Protein AF-A0A0L0FP99-F1 (afdb_monomer)

Nearest PDB structures (foldseek):
  7u4t-assembly1_W  TM=8.034E-01  e=2.787E-19  Homo sapiens
  7unf-assembly1_U  TM=7.754E-01  e=3.793E-17  Homo sapiens
  7u8o-assembly1_U  TM=7.773E-01  e=6.949E-16  Sus scrofa
  7uzi-assembly1_U  TM=7.658E-01  e=3.549E-08  Rattus norvegicus
  8ar9-assembly1_A  TM=8.009E-01  e=1.857E-07  Homo sapiens

Organism: NCBI:txid667725

Foldseek 3Di:
DQPDPPPPDPLLVVLCVQLDVVLLVLLCVLQVHDPVDFFWRFLVSVCVLQVQFDSLLSVLQQLLLDDPDPDPGTHTSSSLSSLLSLLLDPDLLSNLLSVCSSQCRPDQWHFPVSQLSNLQRLCSQLPSPPPQCPQQAPDDNGDDSLLSVLLCPPDDPRDGSVSSSVSCVPQLLNVLSCCRSPSLSSCCRSRVVSCVVRVPDVQSQSLAAPHEAACPNHHDPQDDPSNSSLVLSLADSLFNHYKYWQDKCVVQNLDPVSVCVRQAQAPWKWKWWAFQVGWIWTKTFGGGDDADLDADGDQSIWIWTDPPHTDIGGDPVPDRRQWHAHDDDPPGDHGIDDNTDDSPPGGIMIMIGTDGDPPPDDDDDPDD

Mean predicted aligned error: 11.23 Å

Sequence (368 aa):
MGGSASKQSPEVSNAVNALGLATVKCIQSALGVDEDKYYHVELKDLKNIYPQWSDDMLETVRNGVRGIPDTPNTIPMHCWIVTLHRLASGSASHRQSAYFRLACGDEKTLTREKLVNFLTSVCKSAFAVDKDLKGKLDADENIDQNFVFSLMTGLAMPIEVDAFTTWMRRDPVVSNLLEFGVRYYMLQRTCGVYFENNVLSPRVIRPTPLQLKGFGQSRSKLMTREGIWYINAHLPKDMTSEWELLYDSESMGKAFAQFMAHSFDVSPIVFIIKDKDGYVFGGFVSEPLKLNASWYGNSDCFLFSLAPSMAVYHTTSYNKNYVYLNKAQKTLPNGFSEAMAFMEMAGKTFVTKEMGIDDNKKPPQDDA

Radius of gyration: 24.26 Å; Cα contacts (8 Å, |Δi|>4): 579; chains: 1; bounding box: 65×46×85 Å

InterPro domains:
  IPR006571 TLDc domain [PF07534] (217-329)
  IPR006571 TLDc domain [PS51886] (221-368)
  IPR006571 TLDc domain [SM00584] (220-358)
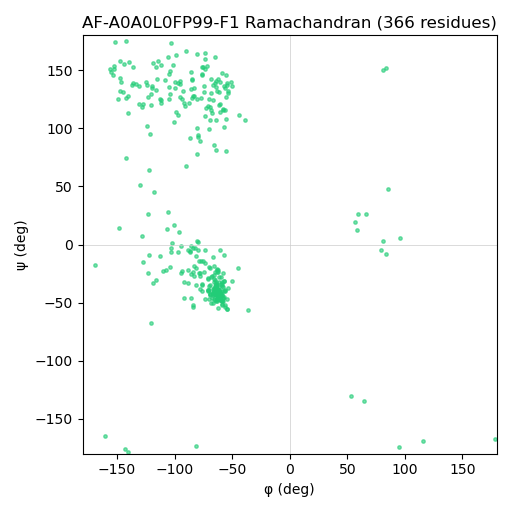
pLDDT: mean 74.56, std 17.92, range [24.05, 94.5]

Secondary structure (DSSP, 8-state):
---------HHHHHHHHHH-HHHHHHHHHHTT--TT---EEEHHHHHHH-TTS-HHHHHHHHHHS----SSTTEEEHHHHHHHHHHHH-S-HHHHHHHHHHHHHTT-SSB-HHHHHHHHHHHHHHHHTT-TTTTTTB---SSPPHHHHHHHTTT--SSBPHHHHHHHHHH-HHHHHHHIIIIIIHHHHHH-HHHHHHHT--TTS--SS-SEEES-TTPPBSS--HHHHHHHHTTS-TTS-SEEEEEEETTTS-S-HHHHHHHHTT--SEEEEEE-SS--EEEEEE-S----EEEEE--TT-EEEEEESS-EEEE--SS----EEEE-S-SSS--EE-TTS---SSSSEEEEEEE----TT-PPPP---

Structure (mmCIF, N/CA/C/O backbone):
data_AF-A0A0L0FP99-F1
#
_entry.id   AF-A0A0L0FP99-F1
#
loop_
_atom_site.group_PDB
_atom_site.id
_atom_site.type_symbol
_atom_site.label_atom_id
_atom_site.label_alt_id
_atom_site.label_comp_id
_atom_site.label_asym_id
_atom_site.label_entity_id
_atom_site.label_seq_id
_atom_site.pdbx_PDB_ins_code
_atom_site.Cartn_x
_atom_site.Cartn_y
_atom_site.Cartn_z
_atom_site.occupancy
_atom_site.B_iso_or_equiv
_atom_site.auth_seq_id
_atom_site.auth_comp_i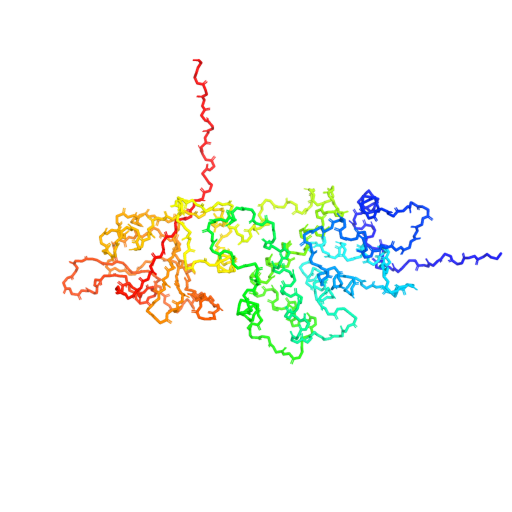d
_atom_site.auth_asym_id
_atom_site.auth_atom_id
_atom_site.pdbx_PDB_model_num
ATOM 1 N N . MET A 1 1 ? -27.040 -1.412 50.912 1.00 30.50 1 MET A N 1
ATOM 2 C CA . MET A 1 1 ? -27.319 -2.296 49.759 1.00 30.50 1 MET A CA 1
ATOM 3 C C . MET A 1 1 ? -26.481 -1.761 48.604 1.00 30.50 1 MET A C 1
ATOM 5 O O . MET A 1 1 ? -26.867 -0.792 47.983 1.00 30.50 1 MET A O 1
ATOM 9 N N . GLY A 1 2 ? -25.198 -2.100 48.513 1.00 29.22 2 GLY A N 1
ATOM 10 C CA . GLY A 1 2 ? -24.748 -3.383 47.972 1.00 29.22 2 GLY A CA 1
ATOM 11 C C . GLY A 1 2 ? -24.645 -3.315 46.442 1.00 29.22 2 GLY A C 1
ATOM 12 O O . GLY A 1 2 ? -25.212 -4.166 45.771 1.00 29.22 2 GLY A O 1
ATOM 13 N N . GLY A 1 3 ? -24.012 -2.266 45.896 1.00 25.14 3 GLY A N 1
ATOM 14 C CA . GLY A 1 3 ? -23.766 -2.139 44.459 1.00 25.14 3 GLY A CA 1
ATOM 15 C C . GLY A 1 3 ? -22.744 -3.183 44.028 1.00 25.14 3 GLY A C 1
ATOM 16 O O . GLY A 1 3 ? -21.617 -3.190 44.518 1.00 25.14 3 GLY A O 1
ATOM 17 N N . SER A 1 4 ? -23.169 -4.107 43.173 1.00 28.84 4 SER A N 1
ATOM 18 C CA . SER A 1 4 ? -22.348 -5.194 42.659 1.00 28.84 4 SER A CA 1
ATOM 19 C C . SER A 1 4 ? -21.096 -4.640 41.984 1.00 28.84 4 SER A C 1
ATOM 21 O O . SER A 1 4 ? -21.194 -3.989 40.944 1.00 28.84 4 SER A O 1
ATOM 23 N N . ALA A 1 5 ? -19.922 -4.949 42.535 1.00 33.69 5 ALA A N 1
ATOM 24 C CA . ALA A 1 5 ? -18.689 -4.953 41.766 1.00 33.69 5 ALA A CA 1
ATOM 25 C C . ALA A 1 5 ? -18.899 -5.926 40.598 1.00 33.69 5 ALA A C 1
ATOM 27 O O . ALA A 1 5 ? -18.911 -7.147 40.780 1.00 33.69 5 ALA A O 1
ATOM 28 N N . SER A 1 6 ? -19.177 -5.385 39.413 1.00 39.59 6 SER A N 1
ATOM 29 C CA . SER A 1 6 ? -19.267 -6.160 38.187 1.00 39.59 6 SER A CA 1
ATOM 30 C C . SER A 1 6 ? -17.922 -6.859 38.006 1.00 39.59 6 SER A C 1
ATOM 32 O O . SER A 1 6 ? -16.875 -6.221 37.911 1.00 39.59 6 SER A O 1
ATOM 34 N N . LYS A 1 7 ? -17.924 -8.196 38.038 1.00 42.53 7 LYS A N 1
ATOM 35 C CA . LYS A 1 7 ? -16.740 -8.989 37.701 1.00 42.53 7 LYS A CA 1
ATOM 36 C C . LYS A 1 7 ? -16.296 -8.552 36.307 1.00 42.53 7 LYS A C 1
ATOM 38 O O . LYS A 1 7 ? -16.989 -8.842 35.333 1.00 42.53 7 LYS A O 1
ATOM 43 N N . GLN A 1 8 ? -15.183 -7.825 36.219 1.00 56.12 8 GLN A N 1
ATOM 44 C CA . GLN A 1 8 ? -14.581 -7.480 34.937 1.00 56.12 8 GLN A CA 1
ATOM 45 C C . GLN A 1 8 ? -14.378 -8.773 34.141 1.00 56.12 8 GLN A C 1
ATOM 47 O O . GLN A 1 8 ? -13.911 -9.777 34.680 1.00 56.12 8 GLN A O 1
ATOM 52 N N . SER A 1 9 ? -14.791 -8.762 32.872 1.00 69.06 9 SER A N 1
ATOM 53 C CA . SER A 1 9 ? -14.588 -9.891 31.962 1.00 69.06 9 SER A CA 1
ATOM 54 C C . SER A 1 9 ? -13.112 -10.328 31.992 1.00 69.06 9 SER A C 1
ATOM 56 O O . SER A 1 9 ? -12.245 -9.448 31.980 1.00 69.06 9 SER A O 1
ATOM 58 N N . PRO A 1 10 ? -12.795 -11.641 31.967 1.00 78.25 10 PRO A N 1
ATOM 59 C CA . PRO A 1 10 ? -11.414 -12.134 31.918 1.00 78.25 10 PRO A CA 1
ATOM 60 C C . PRO A 1 10 ? -10.575 -11.472 30.818 1.00 78.25 10 PRO A C 1
ATOM 62 O O . PRO A 1 10 ? -9.378 -11.255 30.973 1.00 78.25 10 PRO A O 1
ATOM 65 N N . GLU A 1 11 ? -11.217 -11.096 29.713 1.00 78.12 11 GLU A N 1
ATOM 66 C CA . GLU A 1 11 ? -10.590 -10.403 28.592 1.00 78.12 11 GLU A CA 1
ATOM 67 C C . GLU A 1 11 ? -10.101 -8.989 28.947 1.00 78.12 11 GLU A C 1
ATOM 69 O O . GLU A 1 11 ? -9.021 -8.581 28.516 1.00 78.12 11 GLU A O 1
ATOM 74 N N . VAL A 1 12 ? -10.858 -8.260 29.771 1.00 80.50 12 VAL A N 1
ATOM 75 C CA . VAL A 1 12 ? -10.492 -6.918 30.248 1.00 80.50 12 VAL A CA 1
ATOM 76 C C . VAL A 1 12 ? -9.326 -7.016 31.222 1.00 80.50 12 VAL A C 1
ATOM 78 O O . VAL A 1 12 ? -8.339 -6.303 31.060 1.00 80.50 12 VAL A O 1
ATOM 81 N N . SER A 1 13 ? -9.396 -7.939 32.185 1.00 81.88 13 SER A N 1
ATOM 82 C CA . SER A 1 13 ? -8.306 -8.159 33.139 1.00 81.88 13 SER A CA 1
ATOM 83 C C . SER A 1 13 ? -7.012 -8.568 32.430 1.00 81.88 13 SER A C 1
ATOM 85 O O . SER A 1 13 ? -5.951 -8.025 32.730 1.00 81.88 13 SER A O 1
ATOM 87 N N . ASN A 1 14 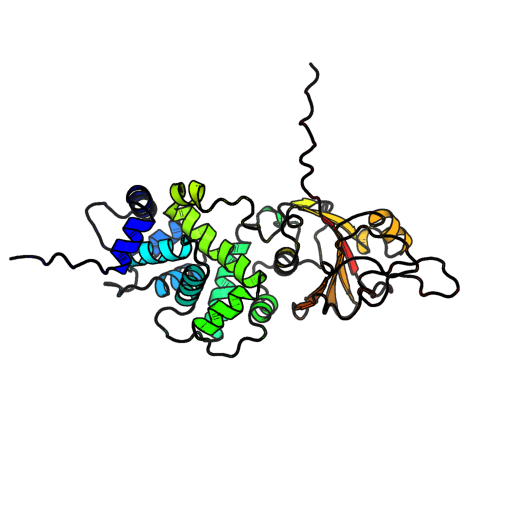? -7.095 -9.444 31.423 1.00 84.25 14 ASN A N 1
ATOM 88 C CA . ASN A 1 14 ? -5.942 -9.816 30.602 1.00 84.25 14 ASN A CA 1
ATOM 89 C C . ASN A 1 14 ? -5.361 -8.618 29.837 1.00 84.25 14 ASN A C 1
ATOM 91 O O . ASN A 1 14 ? -4.143 -8.479 29.772 1.00 84.25 14 ASN A O 1
ATOM 95 N N . ALA A 1 15 ? -6.205 -7.742 29.284 1.00 83.19 15 ALA A N 1
ATOM 96 C CA . ALA A 1 15 ? -5.749 -6.554 28.565 1.00 83.19 15 ALA A CA 1
ATOM 97 C C . ALA A 1 15 ? -5.057 -5.529 29.467 1.00 83.19 15 ALA A C 1
ATOM 99 O O . ALA A 1 15 ? -3.995 -5.021 29.111 1.00 83.19 15 ALA A O 1
ATOM 100 N N . VAL A 1 16 ? -5.624 -5.268 30.645 1.00 83.25 16 VAL A N 1
ATOM 101 C CA . VAL A 1 16 ? -5.028 -4.372 31.645 1.00 83.25 16 VAL A CA 1
ATOM 102 C C . VAL A 1 16 ? -3.679 -4.915 32.119 1.00 83.25 16 VAL A C 1
ATOM 104 O O . VAL A 1 16 ? -2.704 -4.167 32.172 1.00 83.25 16 VAL A O 1
ATOM 107 N N . ASN A 1 17 ? -3.595 -6.220 32.387 1.00 84.81 17 ASN A N 1
ATOM 108 C CA . ASN A 1 17 ? -2.348 -6.860 32.803 1.00 84.81 17 ASN A CA 1
ATOM 109 C C . ASN A 1 17 ? -1.278 -6.828 31.700 1.00 84.81 17 ASN A C 1
ATOM 111 O O . ASN A 1 17 ? -0.114 -6.576 31.996 1.00 84.81 17 ASN A O 1
ATOM 115 N N . ALA A 1 18 ? -1.660 -7.052 30.439 1.00 82.94 18 ALA A N 1
ATOM 116 C CA . ALA A 1 18 ? -0.728 -7.082 29.311 1.00 82.94 18 ALA A CA 1
ATOM 117 C C . ALA A 1 18 ? -0.172 -5.696 28.944 1.00 82.94 18 ALA A C 1
ATOM 119 O O . ALA A 1 18 ? 1.005 -5.573 28.616 1.00 82.94 18 ALA A O 1
ATOM 120 N N . LEU A 1 19 ? -1.005 -4.651 28.988 1.00 81.94 19 LEU A N 1
ATOM 121 C CA . LEU A 1 19 ? -0.570 -3.276 28.711 1.00 81.94 19 LEU A CA 1
ATOM 122 C C . LEU A 1 19 ? 0.178 -2.650 29.898 1.00 81.94 19 LEU A C 1
ATOM 124 O O . LEU A 1 19 ? 1.013 -1.765 29.702 1.00 81.94 19 LEU A O 1
ATOM 128 N N . GLY A 1 20 ? -0.119 -3.104 31.116 1.00 83.19 20 GLY A N 1
ATOM 129 C CA . GLY A 1 20 ? 0.406 -2.549 32.357 1.00 83.19 20 GLY A CA 1
ATOM 130 C C . GLY A 1 20 ? -0.352 -1.299 32.815 1.00 83.19 20 GLY A C 1
ATOM 131 O O . GLY A 1 20 ? -0.866 -0.512 32.017 1.00 83.19 20 GLY A O 1
ATOM 132 N N . LEU A 1 21 ? -0.396 -1.092 34.135 1.00 80.62 21 LEU A N 1
ATOM 133 C CA . LEU A 1 21 ? -1.190 -0.027 34.759 1.00 80.62 21 LEU A CA 1
ATOM 134 C C . LEU A 1 21 ? -0.763 1.382 34.316 1.00 80.62 21 LEU A C 1
ATOM 136 O O . LEU A 1 21 ? -1.616 2.244 34.125 1.00 80.62 21 LEU A O 1
ATOM 140 N N . ALA A 1 22 ? 0.538 1.609 34.110 1.00 78.94 22 ALA A N 1
ATOM 141 C CA . ALA A 1 22 ? 1.060 2.889 33.631 1.00 78.94 22 ALA A CA 1
ATOM 142 C C . ALA A 1 22 ? 0.512 3.239 32.237 1.00 78.94 22 ALA A C 1
ATOM 144 O O . ALA A 1 22 ? 0.008 4.340 32.030 1.00 78.94 22 ALA A O 1
ATOM 145 N N . THR A 1 23 ? 0.518 2.278 31.310 1.00 81.31 23 THR A N 1
ATOM 146 C CA . THR A 1 23 ? -0.050 2.451 29.967 1.00 81.31 23 THR A CA 1
ATOM 147 C C . THR A 1 23 ? -1.552 2.700 30.029 1.00 81.31 23 THR A C 1
ATOM 149 O O . THR A 1 23 ? -2.051 3.578 29.334 1.00 81.31 23 THR A O 1
ATOM 152 N N . VAL A 1 24 ? -2.280 1.964 30.875 1.00 82.56 24 VAL A N 1
ATOM 153 C CA . VAL A 1 24 ? -3.728 2.160 31.051 1.00 82.56 24 VAL A CA 1
ATOM 154 C C . VAL A 1 24 ? -4.038 3.570 31.562 1.00 82.56 24 VAL A C 1
ATOM 156 O O . VAL A 1 24 ? -4.926 4.217 31.010 1.00 82.56 24 VAL A O 1
ATOM 159 N N . LYS A 1 25 ? -3.262 4.089 32.521 1.00 79.94 25 LYS A N 1
ATOM 160 C CA . LYS A 1 25 ? -3.384 5.479 32.987 1.00 79.94 25 LYS A CA 1
ATOM 161 C C . LYS A 1 25 ? -3.076 6.499 31.887 1.00 79.94 25 LYS A C 1
ATOM 163 O O . LYS A 1 25 ? -3.798 7.483 31.755 1.00 79.94 25 LYS A O 1
ATOM 168 N N . CYS A 1 26 ? -2.060 6.256 31.052 1.00 81.06 26 CYS A N 1
ATOM 169 C CA . CYS A 1 26 ? -1.792 7.102 29.883 1.00 81.06 26 CYS A CA 1
ATOM 170 C C . CYS A 1 26 ? -2.971 7.110 28.901 1.00 81.06 26 CYS A C 1
ATOM 172 O O . CYS A 1 26 ? -3.345 8.175 28.422 1.00 81.06 26 CYS A O 1
ATOM 174 N N . ILE A 1 27 ? -3.581 5.948 28.637 1.00 82.19 27 ILE A N 1
ATOM 175 C CA . ILE A 1 27 ? -4.763 5.839 27.771 1.00 82.19 27 ILE A CA 1
ATOM 176 C C . ILE A 1 27 ? -5.934 6.634 28.368 1.00 82.19 27 ILE A C 1
ATOM 178 O O . ILE A 1 27 ? -6.584 7.379 27.641 1.00 82.19 27 ILE A O 1
ATOM 182 N N . GLN A 1 28 ? -6.187 6.517 29.677 1.00 80.25 28 GLN A N 1
ATOM 183 C CA . GLN A 1 28 ? -7.239 7.279 30.370 1.00 80.25 28 GLN A CA 1
ATOM 184 C C . GLN A 1 28 ? -7.023 8.788 30.242 1.00 80.25 28 GLN A C 1
ATOM 186 O O . GLN A 1 28 ? -7.932 9.507 29.834 1.00 80.25 28 GLN A O 1
ATOM 191 N N . SER A 1 29 ? -5.799 9.246 30.511 1.00 80.88 29 SER A N 1
ATOM 192 C CA . SER A 1 29 ? -5.425 10.655 30.396 1.00 80.88 29 SER A CA 1
ATOM 193 C C . SER A 1 29 ? -5.559 11.171 28.959 1.00 80.88 29 SER A C 1
ATOM 195 O O . SER A 1 29 ? -6.137 12.235 28.752 1.00 80.88 29 SER A O 1
ATOM 197 N N . ALA A 1 30 ? -5.104 10.405 27.963 1.00 79.50 30 ALA A N 1
ATOM 198 C CA . ALA A 1 30 ? -5.207 10.778 26.551 1.00 79.50 30 ALA A CA 1
ATOM 199 C C . ALA A 1 30 ? -6.661 10.871 26.062 1.00 79.50 30 ALA A C 1
ATOM 201 O O . ALA A 1 30 ? -6.967 11.693 25.203 1.00 79.50 30 ALA A O 1
ATOM 202 N N . LEU A 1 31 ? -7.553 10.042 26.612 1.00 77.19 31 LEU A N 1
ATOM 203 C CA . LEU A 1 31 ? -8.983 10.048 26.294 1.00 77.19 31 LEU A CA 1
ATOM 204 C C . LEU A 1 31 ? -9.785 11.054 27.134 1.00 77.19 31 LEU A C 1
ATOM 206 O O . LEU A 1 31 ? -10.994 11.149 26.947 1.00 77.19 31 LEU A O 1
ATOM 210 N N . GLY A 1 32 ? -9.145 11.786 28.054 1.00 72.19 32 GLY A N 1
ATOM 211 C CA . GLY A 1 32 ? -9.823 12.745 28.930 1.00 72.19 32 GLY A CA 1
ATOM 212 C C . GLY A 1 32 ? -10.801 12.101 29.921 1.00 72.19 32 GLY A C 1
ATOM 213 O O . GLY A 1 32 ? -11.760 12.747 30.336 1.00 72.19 32 GLY A O 1
ATOM 214 N N . VAL A 1 33 ? -10.586 10.831 30.285 1.00 71.38 33 VAL A N 1
ATOM 215 C CA . VAL A 1 33 ? -11.461 10.079 31.199 1.00 71.38 33 VAL A CA 1
ATOM 216 C C . VAL A 1 33 ? -10.957 10.228 32.639 1.00 71.38 33 VAL A C 1
ATOM 218 O O . VAL A 1 33 ? -9.814 9.884 32.935 1.00 71.38 33 VAL A O 1
ATOM 221 N N . ASP A 1 34 ? -11.817 10.737 33.524 1.00 59.56 34 ASP A N 1
ATOM 222 C CA . ASP A 1 34 ? -11.521 11.012 34.940 1.00 59.56 34 ASP A CA 1
ATOM 223 C C . ASP A 1 34 ? -11.313 9.719 35.762 1.00 59.56 34 ASP A C 1
ATOM 225 O O . ASP A 1 34 ? -12.018 8.731 35.540 1.00 59.56 34 ASP A O 1
ATOM 229 N N . GLU A 1 35 ? -10.376 9.706 36.724 1.00 54.25 35 GLU A N 1
ATOM 230 C CA . GLU A 1 35 ? -9.987 8.483 37.471 1.00 54.25 35 GLU A CA 1
ATOM 231 C C . GLU A 1 35 ? -11.157 7.879 38.278 1.00 54.25 35 GLU A C 1
ATOM 233 O O . GLU A 1 35 ? -11.228 6.658 38.445 1.00 54.25 35 GLU A O 1
ATOM 238 N N . ASP A 1 36 ? -12.117 8.710 38.697 1.00 48.72 36 ASP A N 1
ATOM 239 C CA . ASP A 1 36 ? -13.292 8.307 39.485 1.00 48.72 36 ASP A CA 1
ATOM 240 C C . ASP A 1 36 ? -14.493 7.861 38.633 1.00 48.72 36 ASP A C 1
ATOM 242 O O . ASP A 1 36 ? -15.510 7.389 39.154 1.00 48.72 36 ASP A O 1
ATOM 246 N N . LYS A 1 37 ? -14.386 7.980 37.306 1.00 47.59 37 LYS A N 1
ATOM 247 C CA . LYS A 1 37 ? -15.413 7.567 36.356 1.00 47.59 37 LYS A CA 1
ATOM 248 C C . LYS A 1 37 ? -14.811 6.574 35.367 1.00 47.59 37 LYS A C 1
ATOM 250 O O . LYS A 1 37 ? -14.293 6.939 34.318 1.00 47.59 37 LYS A O 1
ATOM 255 N N . TYR A 1 38 ? -15.095 5.285 35.567 1.00 56.03 38 TYR A N 1
ATOM 256 C CA . TYR A 1 38 ? -15.576 4.556 34.389 1.00 56.03 38 TYR A CA 1
ATOM 257 C C . TYR A 1 38 ? -16.713 5.448 33.819 1.00 56.03 38 TYR A C 1
ATOM 259 O O . TYR A 1 38 ? -17.462 6.069 34.561 1.00 56.03 38 TYR A O 1
ATOM 267 N N . TYR A 1 39 ? -16.843 5.698 32.529 1.00 68.62 39 TYR A N 1
ATOM 268 C CA . TYR A 1 39 ? -17.522 4.684 31.762 1.00 68.62 39 TYR A CA 1
ATOM 269 C C . TYR A 1 39 ? -17.419 4.877 30.251 1.00 68.62 39 TYR A C 1
ATOM 271 O O . TYR A 1 39 ? -17.592 3.869 29.586 1.00 68.62 39 TYR A O 1
ATOM 279 N N . HIS A 1 40 ? -17.078 6.035 29.670 1.00 72.75 40 HIS A N 1
ATOM 280 C CA . HIS A 1 40 ? -17.217 6.198 28.215 1.00 72.75 40 HIS A CA 1
ATOM 281 C C . HIS A 1 40 ? -16.279 7.226 27.568 1.00 72.75 40 HIS A C 1
ATOM 283 O O . HIS A 1 40 ? -16.010 8.265 28.155 1.00 72.75 40 HIS A O 1
ATOM 289 N N . VAL A 1 41 ? -15.850 6.948 26.334 1.00 75.50 41 VAL A N 1
ATOM 290 C CA . VAL A 1 41 ? -15.208 7.894 25.407 1.00 75.50 41 VAL A CA 1
ATOM 291 C C . VAL A 1 41 ? -16.283 8.453 24.478 1.00 75.50 41 VAL A C 1
ATOM 293 O O . VAL A 1 41 ? -17.004 7.665 23.858 1.00 75.50 41 VAL A O 1
ATOM 296 N N . GLU A 1 42 ? -16.411 9.776 24.363 1.00 77.88 42 GLU A N 1
ATOM 297 C CA . GLU A 1 42 ? -17.356 10.378 23.420 1.00 77.88 42 GLU A CA 1
ATOM 298 C C . GLU A 1 42 ? -16.748 10.536 22.019 1.00 77.88 42 GLU A C 1
ATOM 300 O O . GLU A 1 42 ? -15.560 10.811 21.842 1.00 77.88 42 GLU A O 1
ATOM 305 N N . LEU A 1 43 ? -17.596 10.440 20.994 1.00 75.50 43 LEU A N 1
ATOM 306 C CA . LEU A 1 43 ? -17.219 10.653 19.589 1.00 75.50 43 LEU A CA 1
ATOM 307 C C . LEU A 1 43 ? -16.530 12.010 19.344 1.00 75.50 43 LEU A C 1
ATOM 309 O O . LEU A 1 43 ? -15.577 12.094 18.569 1.00 75.50 43 LEU A O 1
ATOM 313 N N . LYS A 1 44 ? -16.983 13.066 20.034 1.00 78.88 44 LYS A N 1
ATOM 314 C CA . LYS A 1 44 ? -16.399 14.415 19.937 1.00 78.88 44 LYS A CA 1
ATOM 315 C C . LYS A 1 44 ? -14.948 14.452 20.434 1.00 78.88 44 LYS A C 1
ATOM 317 O O . LYS A 1 44 ? -14.126 15.168 19.869 1.00 78.88 44 LYS A O 1
ATOM 322 N N . ASP A 1 45 ? -14.624 13.641 21.440 1.00 80.25 45 ASP A N 1
ATOM 323 C CA . ASP A 1 45 ? -13.287 13.581 22.028 1.00 80.25 45 ASP A CA 1
ATOM 324 C C . ASP A 1 45 ? -12.335 12.814 21.106 1.00 80.25 45 ASP A C 1
ATOM 326 O O . ASP A 1 45 ? -11.181 13.208 20.930 1.00 80.25 45 ASP A O 1
ATOM 330 N N . LEU A 1 46 ? -12.837 11.788 20.405 1.00 82.94 46 LEU A N 1
ATOM 331 C CA . LEU A 1 46 ? -12.059 11.070 19.394 1.00 82.94 46 LEU A CA 1
ATOM 332 C C . LEU A 1 46 ? -11.584 11.984 1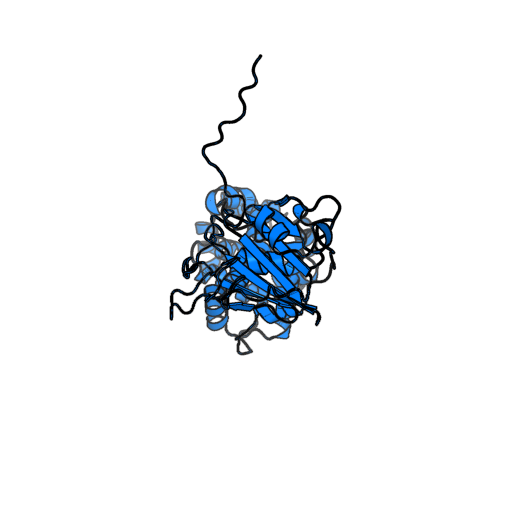8.259 1.00 82.94 46 LEU A C 1
ATOM 334 O O . LEU A 1 46 ? -10.474 11.789 17.769 1.00 82.94 46 LEU A O 1
ATOM 338 N N . LYS A 1 47 ? -12.364 13.000 17.863 1.00 85.56 47 LYS A N 1
ATOM 339 C CA . LYS A 1 47 ? -11.932 13.968 16.840 1.00 85.56 47 LYS A CA 1
ATOM 340 C C . LYS A 1 47 ? -10.718 14.782 17.292 1.00 85.56 47 LYS A C 1
ATOM 342 O O . LYS A 1 47 ? -9.839 15.062 16.482 1.00 85.56 47 LYS A O 1
ATOM 347 N N . ASN A 1 48 ? -10.642 15.118 18.579 1.00 84.12 48 ASN A N 1
ATOM 348 C CA . ASN A 1 48 ? -9.502 15.842 19.146 1.00 84.12 48 ASN A CA 1
ATOM 349 C C . ASN A 1 48 ? -8.244 14.963 19.207 1.00 84.12 48 ASN A C 1
ATOM 351 O O . ASN A 1 48 ? -7.134 15.445 18.984 1.00 84.12 48 ASN A O 1
ATOM 355 N N . ILE A 1 49 ? -8.416 13.669 19.476 1.00 83.31 49 ILE A N 1
ATOM 356 C CA . ILE A 1 49 ? -7.320 12.694 19.585 1.00 83.31 49 ILE A CA 1
ATOM 357 C C . ILE A 1 49 ? -6.815 12.272 18.198 1.00 83.31 49 ILE A C 1
ATOM 359 O O . ILE A 1 49 ? -5.607 12.121 17.983 1.00 83.31 49 ILE A O 1
ATOM 363 N N . TYR A 1 50 ? -7.735 12.120 17.244 1.00 86.19 50 TYR A N 1
ATOM 364 C CA . TYR A 1 50 ? -7.490 11.672 15.875 1.00 86.19 50 TYR A CA 1
ATOM 365 C C . TYR A 1 50 ? -7.972 12.709 14.846 1.00 86.19 50 TYR A C 1
ATOM 367 O O . TYR A 1 50 ? -8.863 12.423 14.044 1.00 86.19 50 TYR A O 1
ATOM 375 N N . PRO A 1 51 ? -7.380 13.916 14.812 1.00 82.75 51 PRO A N 1
ATOM 376 C CA . PRO A 1 51 ? -7.840 14.998 13.938 1.00 82.75 51 PRO A CA 1
ATOM 377 C C . PRO A 1 51 ? -7.713 14.679 12.442 1.00 82.75 51 PRO A C 1
ATOM 379 O O . PRO A 1 51 ? -8.411 15.273 11.626 1.00 82.75 51 PRO A O 1
ATOM 382 N N . GLN A 1 52 ? -6.838 13.739 12.073 1.00 78.31 52 GLN A N 1
ATOM 383 C CA . GLN A 1 52 ? -6.649 13.280 10.695 1.00 78.31 52 GLN A CA 1
ATOM 384 C C . GLN A 1 52 ? -7.744 12.321 10.203 1.00 78.31 52 GLN A C 1
ATOM 386 O O . GLN A 1 52 ? -7.814 12.035 9.010 1.00 78.31 52 GLN A O 1
ATOM 391 N N . TRP A 1 53 ? -8.569 11.781 11.102 1.00 86.62 53 TRP A N 1
ATOM 392 C CA . TRP A 1 53 ? -9.637 10.859 10.736 1.00 86.62 53 TRP A CA 1
ATOM 393 C C . TRP A 1 53 ? -10.884 11.615 10.280 1.00 86.62 53 TRP A C 1
ATOM 395 O O . TRP A 1 53 ? -11.316 12.595 10.900 1.00 86.62 53 TRP A O 1
ATOM 405 N N . SER A 1 54 ? -11.469 11.149 9.174 1.00 85.56 54 SER A N 1
ATOM 406 C CA . SER A 1 54 ? -12.794 11.590 8.741 1.00 85.56 54 SER A CA 1
ATOM 407 C C . SER A 1 54 ? -13.849 11.166 9.758 1.00 85.56 54 SER A C 1
ATOM 409 O O . SER A 1 54 ? -13.635 10.252 10.558 1.00 85.56 54 SER A O 1
ATOM 411 N N . ASP A 1 55 ? -15.011 11.807 9.704 1.00 86.50 55 ASP A N 1
ATOM 412 C CA . ASP A 1 55 ? -16.118 11.458 10.596 1.00 86.50 55 ASP A CA 1
ATOM 413 C C . ASP A 1 55 ? -16.595 10.017 10.334 1.00 86.50 55 ASP A C 1
ATOM 415 O O . ASP A 1 55 ? -16.829 9.272 11.282 1.00 86.50 55 ASP A O 1
ATOM 419 N N . ASP A 1 56 ? -16.563 9.565 9.073 1.00 84.88 56 ASP A N 1
ATOM 420 C CA . ASP A 1 56 ? -16.805 8.164 8.692 1.00 84.88 56 ASP A CA 1
ATOM 421 C C . ASP A 1 56 ? -15.826 7.183 9.360 1.00 84.88 56 ASP A C 1
ATOM 423 O O . ASP A 1 56 ? -16.214 6.096 9.793 1.00 84.88 56 ASP A O 1
ATOM 427 N N . MET A 1 57 ? -14.541 7.550 9.460 1.00 86.38 57 MET A N 1
ATOM 428 C CA . MET A 1 57 ? -13.523 6.712 10.097 1.00 86.38 57 MET A CA 1
ATOM 429 C C . MET A 1 57 ? -13.759 6.623 11.607 1.00 86.38 57 MET A C 1
ATOM 431 O O . MET A 1 57 ? -13.670 5.541 12.184 1.00 86.38 57 MET A O 1
ATOM 435 N N . LEU A 1 58 ? -14.092 7.750 12.243 1.00 87.88 58 LEU A N 1
ATOM 436 C CA . LEU A 1 58 ? -14.406 7.810 13.672 1.00 87.88 58 LEU A CA 1
ATOM 437 C C . LEU A 1 58 ? -15.643 6.973 14.003 1.00 87.88 58 LEU A C 1
ATOM 439 O O . LEU A 1 58 ? -15.624 6.202 14.961 1.00 87.88 58 LEU A O 1
ATOM 443 N N . GLU A 1 59 ? -16.680 7.074 13.176 1.00 84.81 59 GLU A N 1
ATOM 444 C CA . GLU A 1 59 ? -17.901 6.279 13.276 1.00 84.81 59 GLU A CA 1
ATOM 445 C C . GLU A 1 59 ? -17.616 4.781 13.087 1.00 84.81 59 GLU A C 1
ATOM 447 O O . GLU A 1 59 ? -18.086 3.947 13.862 1.00 84.81 59 GLU A O 1
ATOM 452 N N . THR A 1 60 ? -16.783 4.426 12.105 1.00 85.75 60 THR A N 1
ATOM 453 C CA . THR A 1 60 ? -16.387 3.033 11.856 1.00 85.75 60 THR A CA 1
ATOM 454 C C . THR A 1 60 ? -15.620 2.449 13.042 1.00 85.75 60 THR A C 1
ATOM 456 O O . THR A 1 60 ? -15.952 1.371 13.535 1.00 85.75 60 THR A O 1
ATOM 459 N N . VAL A 1 61 ? -14.638 3.186 13.570 1.00 86.75 61 VAL A N 1
ATOM 460 C CA . VAL A 1 61 ? -13.880 2.762 14.754 1.00 86.75 61 VAL A CA 1
ATOM 461 C C . VAL A 1 61 ? -14.787 2.659 15.976 1.00 86.75 61 VAL A C 1
ATOM 463 O O . VAL A 1 61 ? -14.675 1.682 16.716 1.00 86.75 61 VAL A O 1
ATOM 466 N N . ARG A 1 62 ? -15.727 3.594 16.166 1.00 84.69 62 ARG A N 1
ATOM 467 C CA . ARG A 1 62 ? -16.727 3.514 17.239 1.00 84.69 62 ARG A CA 1
ATOM 468 C C . ARG A 1 62 ? -17.511 2.211 17.164 1.00 84.69 62 ARG A C 1
ATOM 470 O O . ARG A 1 62 ? -17.576 1.488 18.151 1.00 84.69 62 ARG A O 1
ATOM 477 N N . ASN A 1 63 ? -18.070 1.912 15.995 1.00 81.25 63 ASN A N 1
ATOM 478 C CA . ASN A 1 63 ? -18.902 0.730 15.783 1.00 81.25 63 ASN A CA 1
ATOM 479 C C . ASN A 1 63 ? -18.110 -0.576 15.922 1.00 81.25 63 ASN A C 1
ATOM 481 O O . ASN A 1 63 ? -18.663 -1.592 16.330 1.00 81.25 63 ASN A O 1
ATOM 485 N N . GLY A 1 64 ? -16.815 -0.561 15.612 1.00 82.44 64 GLY A N 1
ATOM 486 C CA . GLY A 1 64 ? -15.958 -1.733 15.744 1.00 82.44 64 GLY A CA 1
ATOM 487 C C . GLY A 1 64 ? -15.371 -1.986 17.131 1.00 82.44 64 GLY A C 1
ATOM 488 O O . GLY A 1 64 ? -15.015 -3.124 17.460 1.00 82.44 64 GLY A O 1
ATOM 489 N N . V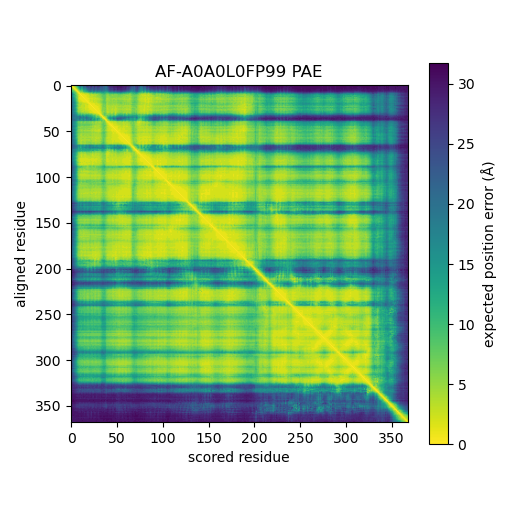AL A 1 65 ? -15.260 -0.955 17.973 1.00 84.38 65 VAL A N 1
ATOM 490 C CA . VAL A 1 65 ? -14.824 -1.107 19.364 1.00 84.38 65 VAL A CA 1
ATOM 491 C C . VAL A 1 65 ? -15.999 -1.634 20.192 1.00 84.38 65 VAL A C 1
ATOM 493 O O . VAL A 1 65 ? -16.780 -0.883 20.765 1.00 84.38 65 VAL A O 1
ATOM 496 N N . ARG A 1 66 ? -16.105 -2.969 20.250 1.00 66.31 66 ARG A N 1
ATOM 497 C CA . ARG A 1 66 ? -17.165 -3.731 20.937 1.00 66.31 66 ARG A CA 1
ATOM 498 C C . ARG A 1 66 ? -17.486 -3.190 22.325 1.00 66.31 66 ARG A C 1
ATOM 500 O O . ARG A 1 66 ? -16.737 -3.503 23.241 1.00 66.31 66 ARG A O 1
ATOM 507 N N . GLY A 1 67 ? -18.663 -2.613 22.519 1.00 57.88 67 GLY A N 1
ATOM 508 C CA . GLY A 1 67 ? -19.313 -2.420 23.816 1.00 57.88 67 GLY A CA 1
ATOM 509 C C . GLY A 1 67 ? -20.817 -2.287 23.610 1.00 57.88 67 GLY A C 1
ATOM 510 O O . GLY A 1 67 ? -21.222 -1.838 22.548 1.00 57.88 67 GLY A O 1
ATOM 511 N N . ILE A 1 68 ? -21.648 -2.684 24.580 1.00 51.41 68 ILE A N 1
ATOM 512 C CA . ILE A 1 68 ? -23.048 -2.234 24.589 1.00 51.41 68 ILE A CA 1
ATOM 513 C C . ILE A 1 68 ? -22.970 -0.768 25.014 1.00 51.41 68 ILE A C 1
ATOM 515 O O . ILE A 1 68 ? -22.557 -0.522 26.150 1.00 51.41 68 ILE A O 1
ATOM 519 N N . PRO A 1 69 ? -23.249 0.201 24.131 1.00 54.28 69 PRO A N 1
ATOM 520 C CA . PRO A 1 69 ? -23.201 1.596 24.523 1.00 54.28 69 PRO A CA 1
ATOM 521 C C . PRO A 1 69 ? -24.355 1.848 25.493 1.00 54.28 69 PRO A C 1
ATOM 523 O O . PRO A 1 69 ? -25.496 1.519 25.172 1.00 54.28 69 PRO A O 1
ATOM 526 N N . ASP A 1 70 ? -24.096 2.469 26.645 1.00 53.62 70 ASP A N 1
ATOM 527 C CA . ASP A 1 70 ? -25.195 2.979 27.476 1.00 53.62 70 ASP A CA 1
ATOM 528 C C . ASP A 1 70 ? -25.936 4.118 26.741 1.00 53.62 70 ASP A C 1
ATOM 530 O O . ASP A 1 70 ? -27.131 4.332 26.949 1.00 53.62 70 ASP A O 1
ATOM 534 N N . THR A 1 71 ? -25.242 4.824 25.832 1.00 60.25 71 THR A N 1
ATOM 535 C CA . THR A 1 71 ? -25.815 5.832 24.924 1.00 60.25 71 THR A CA 1
ATOM 536 C C . THR A 1 71 ? -25.221 5.754 23.504 1.00 60.25 71 THR A C 1
ATOM 538 O O . THR A 1 71 ? -24.087 5.301 23.347 1.00 60.25 71 THR A O 1
ATOM 541 N N . PRO A 1 72 ? -25.916 6.242 22.454 1.00 63.81 72 PRO A N 1
ATOM 542 C CA . PRO A 1 72 ? -25.480 6.101 21.054 1.00 63.81 72 PRO A CA 1
ATOM 543 C C . PRO A 1 72 ? -24.093 6.681 20.718 1.00 63.81 72 PRO A C 1
ATOM 545 O O . PRO A 1 72 ? -23.452 6.231 19.775 1.00 63.81 72 PRO A O 1
ATOM 548 N N . ASN A 1 73 ? -23.612 7.665 21.487 1.00 71.88 73 ASN A N 1
ATOM 549 C CA . ASN A 1 73 ? -22.406 8.442 21.161 1.00 71.88 73 ASN A CA 1
ATOM 550 C C . ASN A 1 73 ? -21.187 8.098 22.028 1.00 71.88 73 ASN A C 1
ATOM 552 O O . ASN A 1 73 ? -20.204 8.841 22.034 1.00 71.88 73 ASN A O 1
ATOM 556 N N . THR A 1 74 ? -21.255 6.992 22.769 1.00 76.69 74 THR A N 1
ATOM 557 C CA . THR A 1 74 ? -20.270 6.637 23.793 1.00 76.69 74 THR A CA 1
ATOM 558 C C . THR A 1 74 ? -19.658 5.261 23.573 1.00 76.69 74 THR A C 1
ATOM 560 O O . THR A 1 74 ? -20.375 4.313 23.275 1.00 76.69 74 THR A O 1
ATOM 563 N N . ILE A 1 75 ? -18.350 5.124 23.794 1.00 80.25 75 ILE A N 1
ATOM 564 C CA . ILE A 1 75 ? -17.640 3.837 23.742 1.00 80.25 75 ILE A CA 1
ATOM 565 C C . ILE A 1 75 ? -17.158 3.467 25.140 1.00 80.25 75 ILE A C 1
ATOM 567 O O . ILE A 1 75 ? -16.417 4.259 25.728 1.00 80.25 75 ILE A O 1
ATOM 571 N N . PRO A 1 76 ? -17.492 2.285 25.690 1.00 81.06 76 PRO A N 1
ATOM 572 C CA . PRO A 1 76 ? -17.029 1.950 27.023 1.00 81.06 76 PRO A CA 1
ATOM 573 C C . PRO A 1 76 ? -15.503 1.829 27.098 1.00 81.06 76 PRO A C 1
ATOM 575 O O . PRO A 1 76 ? -14.863 1.192 26.261 1.00 81.06 76 PRO A O 1
ATOM 578 N N . MET A 1 77 ? -14.899 2.407 28.137 1.00 80.50 77 MET A N 1
ATOM 579 C CA . MET A 1 77 ? -13.434 2.507 28.248 1.00 80.50 77 MET A CA 1
ATOM 580 C C . MET A 1 77 ? -12.720 1.144 28.162 1.00 80.50 77 MET A C 1
ATOM 582 O O . MET A 1 77 ? -11.691 0.993 27.504 1.00 80.50 77 MET A O 1
ATOM 586 N N . HIS A 1 78 ? -13.282 0.111 28.793 1.00 78.31 78 HIS A N 1
ATOM 587 C CA . HIS A 1 78 ? -12.698 -1.232 28.783 1.00 78.31 78 HIS A CA 1
ATOM 588 C C . HIS A 1 78 ? -12.675 -1.862 27.378 1.00 78.31 78 HIS A C 1
ATOM 590 O O . HIS A 1 78 ? -11.760 -2.618 27.054 1.00 78.31 78 HIS A O 1
ATOM 596 N N . CYS A 1 79 ? -13.639 -1.521 26.524 1.00 83.31 79 CYS A N 1
ATOM 597 C CA . CYS A 1 79 ? -13.714 -1.947 25.128 1.00 83.31 79 CYS A CA 1
ATOM 598 C C . CYS A 1 79 ? -12.577 -1.342 24.305 1.00 83.31 79 CYS A C 1
ATOM 600 O O . CYS A 1 79 ? -11.933 -2.029 23.502 1.00 83.31 79 CYS A O 1
ATOM 602 N N . TRP A 1 80 ? -12.295 -0.064 24.564 1.00 86.06 80 TRP A N 1
ATOM 603 C CA . TRP A 1 80 ? -11.180 0.656 23.968 1.00 86.06 80 TRP A CA 1
ATOM 604 C C . TRP A 1 80 ? -9.842 0.034 24.377 1.00 86.06 80 TRP A C 1
ATOM 606 O O . TRP A 1 80 ? -9.039 -0.321 23.516 1.00 86.06 80 TRP A O 1
ATOM 616 N N . ILE A 1 81 ? -9.645 -0.224 25.676 1.00 85.19 81 ILE A N 1
ATOM 617 C CA . ILE A 1 81 ? -8.441 -0.885 26.213 1.00 85.19 81 ILE A CA 1
ATOM 618 C C . ILE A 1 81 ? -8.228 -2.265 25.578 1.00 85.19 81 ILE A C 1
ATOM 620 O O . ILE A 1 81 ? -7.119 -2.579 25.150 1.00 85.19 81 ILE A O 1
ATOM 624 N N . VAL A 1 82 ? -9.276 -3.091 25.476 1.00 86.56 82 VAL A N 1
ATOM 625 C CA . VAL A 1 82 ? -9.181 -4.418 24.842 1.00 86.56 82 VAL A CA 1
ATOM 626 C C . VAL A 1 82 ? -8.804 -4.300 23.363 1.00 86.56 82 VAL A C 1
ATOM 628 O O . VAL A 1 82 ? -7.990 -5.084 22.874 1.00 86.56 82 VAL A O 1
ATOM 631 N N . THR A 1 83 ? -9.356 -3.320 22.645 1.00 89.62 83 THR A N 1
ATOM 632 C CA . THR A 1 83 ? -9.022 -3.093 21.231 1.00 89.62 83 THR A CA 1
ATOM 633 C C . THR A 1 83 ? -7.570 -2.652 21.067 1.00 89.62 83 THR A C 1
ATOM 635 O O . THR A 1 83 ? -6.842 -3.249 20.273 1.00 89.62 83 THR A O 1
ATOM 638 N N . LEU A 1 84 ? -7.113 -1.689 21.871 1.00 88.62 84 LEU A N 1
ATOM 639 C CA . LEU A 1 84 ? -5.720 -1.239 21.880 1.00 88.62 84 LEU A CA 1
ATOM 640 C C . LEU A 1 84 ? -4.760 -2.369 22.252 1.00 88.62 84 LEU A C 1
ATOM 642 O O . LEU A 1 84 ? -3.746 -2.531 21.586 1.00 88.62 84 LEU A O 1
ATOM 646 N N . HIS A 1 85 ? -5.096 -3.204 23.239 1.00 86.50 85 HIS A N 1
ATOM 647 C CA . HIS A 1 85 ? -4.313 -4.396 23.565 1.00 86.50 85 HIS A CA 1
ATOM 648 C C . HIS A 1 85 ? -4.197 -5.332 22.357 1.00 86.50 85 HIS A C 1
ATOM 650 O O . HIS A 1 85 ? -3.096 -5.755 22.013 1.00 86.50 85 HIS A O 1
ATOM 656 N N . ARG A 1 86 ? -5.299 -5.648 21.668 1.00 87.88 86 ARG A N 1
ATOM 657 C CA . ARG A 1 86 ? -5.243 -6.533 20.493 1.00 87.88 86 ARG A CA 1
ATOM 658 C C . ARG A 1 86 ? -4.393 -5.950 19.365 1.00 87.88 86 ARG A C 1
ATOM 660 O O . ARG A 1 86 ? -3.650 -6.700 18.741 1.00 87.88 86 ARG A O 1
ATOM 667 N N . LEU A 1 87 ? -4.462 -4.636 19.144 1.00 88.44 87 LEU A N 1
ATOM 668 C CA . LEU A 1 87 ? -3.629 -3.914 18.175 1.00 88.44 87 LEU A CA 1
ATOM 669 C C . LEU A 1 87 ? -2.151 -3.845 18.600 1.00 88.44 87 LEU A C 1
ATOM 671 O O . LEU A 1 87 ? -1.255 -3.920 17.759 1.00 88.44 87 LEU A O 1
ATOM 675 N N . ALA A 1 88 ? -1.887 -3.730 19.899 1.00 83.19 88 ALA A N 1
ATOM 676 C CA . ALA A 1 88 ? -0.553 -3.754 20.491 1.00 83.19 88 ALA A CA 1
ATOM 677 C C . ALA A 1 88 ? 0.056 -5.166 20.529 1.00 83.19 88 ALA A C 1
ATOM 679 O O . ALA A 1 88 ? 1.276 -5.309 20.556 1.00 83.19 88 ALA A O 1
ATOM 680 N N . SER A 1 89 ? -0.776 -6.210 20.504 1.00 78.38 89 SER A N 1
ATOM 681 C CA . SER A 1 89 ? -0.348 -7.603 20.609 1.00 78.38 89 SER A CA 1
ATOM 682 C C . SER A 1 89 ? 0.664 -7.981 19.521 1.00 78.38 89 SER A C 1
ATOM 684 O O . SER A 1 89 ? 0.475 -7.707 18.330 1.00 78.38 89 SER A O 1
ATOM 686 N N . GLY A 1 90 ? 1.713 -8.710 19.915 1.00 69.62 90 GLY A N 1
ATOM 687 C CA . GLY A 1 90 ? 2.679 -9.296 18.979 1.00 69.62 90 GLY A CA 1
ATOM 688 C C . GLY A 1 90 ? 2.063 -10.340 18.035 1.00 69.62 90 GLY A C 1
ATOM 689 O O . GLY A 1 90 ? 2.579 -10.562 16.940 1.00 69.62 90 GLY A O 1
ATOM 690 N N . SER A 1 91 ? 0.915 -10.926 18.394 1.00 83.44 91 SER A N 1
ATOM 691 C CA . SER A 1 91 ? 0.208 -11.908 17.562 1.00 83.44 91 SER A CA 1
ATOM 692 C C . SER A 1 91 ? -0.473 -11.251 16.359 1.00 83.44 91 SER A C 1
ATOM 694 O O . SER A 1 91 ? -1.415 -10.472 16.514 1.00 83.44 91 SER A O 1
ATOM 696 N N . ALA A 1 92 ? -0.050 -11.626 15.147 1.00 82.12 92 ALA A N 1
ATOM 697 C CA . ALA A 1 92 ? -0.686 -11.175 13.908 1.00 82.12 92 ALA A CA 1
ATOM 698 C C . ALA A 1 92 ? -2.180 -11.538 13.859 1.00 82.12 92 ALA A C 1
ATOM 700 O O . ALA A 1 92 ? -2.987 -10.731 13.414 1.00 82.12 92 ALA A O 1
ATOM 701 N N . SER A 1 93 ? -2.560 -12.704 14.391 1.00 84.38 93 SER A N 1
ATOM 702 C CA . SER A 1 93 ? -3.961 -13.140 14.448 1.00 84.38 93 SER A CA 1
ATOM 703 C C . SER A 1 93 ? -4.822 -12.209 15.315 1.00 84.38 93 SER A C 1
ATOM 705 O O . SER A 1 93 ? -5.911 -11.804 14.905 1.00 84.38 93 SER A O 1
ATOM 707 N N . HIS A 1 94 ? -4.311 -11.773 16.476 1.00 84.56 94 HIS A N 1
ATOM 708 C CA . HIS A 1 94 ? -5.024 -10.811 17.324 1.00 84.56 94 HIS A CA 1
ATOM 709 C C . HIS A 1 94 ? -5.204 -9.455 16.635 1.00 84.56 94 HIS A C 1
ATOM 711 O O . HIS A 1 94 ? -6.300 -8.894 16.696 1.00 84.56 94 HIS A O 1
ATOM 717 N N . ARG A 1 95 ? -4.170 -8.958 15.939 1.00 88.62 95 ARG A N 1
ATOM 718 C CA . ARG A 1 95 ? -4.256 -7.702 15.175 1.00 88.62 95 ARG A CA 1
ATOM 719 C C . ARG A 1 95 ? -5.264 -7.806 14.032 1.00 88.62 95 ARG A C 1
ATOM 721 O O . ARG A 1 95 ? -6.160 -6.977 13.930 1.00 88.62 95 ARG A O 1
ATOM 728 N N . GLN A 1 96 ? -5.189 -8.873 13.238 1.00 90.06 96 GLN A N 1
ATOM 729 C CA . GLN A 1 96 ? -6.104 -9.135 12.121 1.00 90.06 96 GLN A CA 1
ATOM 730 C C . GLN A 1 96 ? -7.565 -9.239 12.584 1.00 90.06 96 GLN A C 1
ATOM 732 O O . GLN A 1 96 ? -8.453 -8.642 11.980 1.00 90.06 96 GLN A O 1
ATOM 737 N N . SER A 1 97 ? -7.819 -9.919 13.706 1.00 87.81 97 SER A N 1
ATOM 738 C CA . SER A 1 97 ? -9.154 -9.988 14.314 1.00 87.81 97 SER A CA 1
ATOM 739 C C . SER A 1 97 ? -9.653 -8.631 14.831 1.00 87.81 97 SER A C 1
ATOM 741 O O . SER A 1 97 ? -10.859 -8.369 14.815 1.00 87.81 97 SER A O 1
ATOM 743 N N . ALA A 1 98 ? -8.755 -7.762 15.306 1.00 90.25 98 ALA A N 1
ATOM 744 C CA . ALA A 1 98 ? -9.114 -6.398 15.684 1.00 90.25 98 ALA A CA 1
ATOM 745 C C . ALA A 1 98 ? -9.511 -5.570 14.454 1.00 90.25 98 ALA A C 1
ATOM 747 O O . ALA A 1 98 ? -10.565 -4.946 14.479 1.00 90.25 98 ALA A O 1
ATOM 748 N N . TYR A 1 99 ? -8.744 -5.630 13.360 1.00 92.94 99 TYR A N 1
ATOM 749 C CA . TYR A 1 99 ? -9.092 -4.935 12.116 1.00 92.94 99 TYR A CA 1
ATOM 750 C C . TYR A 1 99 ? -10.411 -5.421 11.510 1.00 92.94 99 TYR A C 1
ATOM 752 O O . TYR A 1 99 ? -11.219 -4.595 11.097 1.00 92.94 99 TYR A O 1
ATOM 760 N N . PHE A 1 100 ? -10.666 -6.736 11.513 1.00 92.19 100 PHE A N 1
ATOM 761 C CA . PHE A 1 100 ? -11.947 -7.278 11.050 1.00 92.19 100 PHE A CA 1
ATOM 762 C C . PHE A 1 100 ? -13.113 -6.681 11.837 1.00 92.19 100 PHE A C 1
ATOM 764 O O . PHE A 1 100 ? -14.100 -6.255 11.250 1.00 92.19 100 PHE A O 1
ATOM 771 N N . ARG A 1 101 ? -12.986 -6.602 13.166 1.00 89.12 101 ARG A N 1
ATOM 772 C CA . ARG A 1 101 ? -14.013 -5.993 14.020 1.00 89.12 101 ARG A CA 1
ATOM 773 C C . ARG A 1 101 ? -14.179 -4.503 13.769 1.00 89.12 101 ARG A C 1
ATOM 775 O O . ARG A 1 101 ? -15.310 -4.047 13.697 1.00 89.12 101 ARG A O 1
ATOM 782 N N . LEU A 1 102 ? -13.081 -3.773 13.572 1.00 91.44 102 LEU A N 1
ATOM 783 C CA . LEU A 1 102 ? -13.130 -2.364 13.180 1.00 91.44 102 LEU A CA 1
ATOM 784 C C . LEU A 1 102 ? -13.911 -2.156 11.879 1.00 91.44 102 LEU A C 1
ATOM 786 O O . LEU A 1 102 ? -14.712 -1.236 11.804 1.00 91.44 102 LEU A O 1
ATOM 790 N N . ALA A 1 103 ? -13.744 -3.041 10.897 1.00 91.19 103 ALA A N 1
ATOM 791 C CA . ALA A 1 103 ? -14.469 -2.967 9.632 1.00 91.19 103 ALA A CA 1
ATOM 792 C C . ALA A 1 103 ? -15.934 -3.441 9.728 1.00 91.19 103 ALA A C 1
ATOM 794 O O . ALA A 1 103 ? -16.817 -2.889 9.074 1.00 91.19 103 ALA A O 1
ATOM 795 N N . CYS A 1 104 ? -16.188 -4.511 10.486 1.00 88.62 104 CYS A N 1
ATOM 796 C CA . CYS A 1 104 ? -17.449 -5.261 10.471 1.00 88.62 104 CYS A CA 1
ATOM 797 C C . CYS A 1 104 ? -18.453 -4.797 11.537 1.00 88.62 104 CYS A C 1
ATOM 799 O O . CYS A 1 104 ? -19.660 -5.002 11.382 1.00 88.62 104 CYS A O 1
ATOM 801 N N . GLY A 1 105 ? -17.978 -4.153 12.604 1.00 85.75 105 GLY A N 1
ATOM 802 C CA . GLY A 1 105 ? -18.796 -3.851 13.775 1.00 85.75 105 GLY A CA 1
ATOM 803 C C . GLY A 1 105 ? -19.246 -5.129 14.486 1.00 85.75 105 GLY A C 1
ATOM 804 O O . GLY A 1 105 ? -18.458 -6.060 14.672 1.00 85.75 105 GLY A O 1
ATOM 805 N N . ASP A 1 106 ? -20.531 -5.182 14.841 1.00 78.81 106 ASP A N 1
ATOM 806 C CA . ASP A 1 106 ? -21.160 -6.317 15.534 1.00 78.81 106 ASP A CA 1
ATOM 807 C C . ASP A 1 106 ? -21.625 -7.448 14.600 1.00 78.81 106 ASP A C 1
ATOM 809 O O . ASP A 1 106 ? -22.124 -8.484 15.051 1.00 78.81 106 ASP A O 1
ATOM 813 N N . GLU A 1 107 ? -21.476 -7.276 13.288 1.00 85.19 107 GLU A N 1
ATOM 814 C CA . GLU A 1 107 ? -21.882 -8.292 12.323 1.00 85.19 107 GLU A CA 1
ATOM 815 C C . GLU A 1 107 ? -20.891 -9.458 12.261 1.00 85.19 107 GLU A C 1
ATOM 817 O O . GLU A 1 107 ? -19.694 -9.323 12.515 1.00 85.19 107 GLU A O 1
ATOM 822 N N . LYS A 1 108 ? -21.400 -10.638 11.889 1.00 87.50 108 LYS A N 1
ATOM 823 C CA . LYS A 1 108 ? -20.578 -11.849 11.726 1.00 87.50 108 LYS A CA 1
ATOM 824 C C . LYS A 1 108 ? -19.786 -11.864 10.421 1.00 87.50 108 LYS A C 1
ATOM 826 O O . LYS A 1 108 ? -18.782 -12.564 10.324 1.00 87.50 108 LYS A O 1
ATOM 831 N N . THR A 1 109 ? -20.264 -11.134 9.420 1.00 92.88 109 THR A N 1
ATOM 832 C CA . THR A 1 109 ? -19.748 -11.170 8.054 1.00 92.88 109 THR A CA 1
ATOM 833 C C . THR A 1 109 ? -19.657 -9.758 7.504 1.00 92.88 109 THR A C 1
ATOM 835 O O . THR A 1 109 ? -20.604 -8.988 7.650 1.00 92.88 109 THR A O 1
ATOM 838 N N . LEU A 1 110 ? -18.567 -9.436 6.814 1.00 92.62 110 LEU A N 1
ATOM 839 C CA . LEU A 1 110 ? -18.352 -8.115 6.239 1.00 92.62 110 LEU A CA 1
ATOM 840 C C . LEU A 1 110 ? -18.824 -8.072 4.777 1.00 92.62 110 LEU A C 1
ATOM 842 O O . LEU A 1 110 ? -18.400 -8.876 3.939 1.00 92.62 110 LEU A O 1
ATOM 846 N N . THR A 1 111 ? -19.705 -7.120 4.468 1.00 94.50 111 THR A N 1
ATOM 847 C CA . THR A 1 111 ? -20.219 -6.885 3.111 1.00 94.50 111 THR A CA 1
ATOM 848 C C . THR A 1 111 ? -19.233 -6.082 2.259 1.00 94.50 111 THR A C 1
ATOM 850 O O . THR A 1 111 ? -18.312 -5.440 2.768 1.00 94.50 111 THR A O 1
ATOM 853 N N . ARG A 1 112 ? -19.433 -6.093 0.933 1.00 94.19 112 ARG A N 1
ATOM 854 C CA . ARG A 1 112 ? -18.585 -5.338 -0.008 1.00 94.19 112 ARG A CA 1
ATOM 855 C C . ARG A 1 112 ? -18.620 -3.843 0.260 1.00 94.19 112 ARG A C 1
ATOM 857 O O . ARG A 1 112 ? -17.573 -3.215 0.306 1.00 94.19 112 ARG A O 1
ATOM 864 N N . GLU A 1 113 ? -19.812 -3.304 0.463 1.00 92.62 113 GLU A N 1
ATOM 865 C CA . GLU A 1 113 ? -20.020 -1.885 0.731 1.00 92.62 113 GLU A CA 1
ATOM 866 C C . GLU A 1 113 ? -19.278 -1.431 1.995 1.00 92.62 113 GLU A C 1
ATOM 868 O O . GLU A 1 113 ? -18.513 -0.470 1.955 1.00 92.62 113 GLU A O 1
ATOM 873 N N . LYS A 1 114 ? -19.414 -2.179 3.098 1.00 91.25 114 LYS A N 1
ATOM 874 C CA . LYS A 1 114 ? -18.720 -1.858 4.349 1.00 91.25 114 LYS A CA 1
ATOM 875 C C . LYS A 1 114 ? -17.204 -1.919 4.211 1.00 91.25 114 LYS A C 1
ATOM 877 O O . LYS A 1 114 ? -16.520 -1.029 4.708 1.00 91.25 114 LYS A O 1
ATOM 882 N N . LEU A 1 115 ? -16.677 -2.930 3.515 1.00 93.69 115 LEU A N 1
ATOM 883 C CA . LEU A 1 115 ? -15.237 -3.038 3.288 1.00 93.69 115 LEU A CA 1
ATOM 884 C C . LEU A 1 115 ? -14.705 -1.880 2.431 1.00 93.69 115 LEU A C 1
ATOM 886 O O . LEU A 1 115 ? -13.670 -1.315 2.771 1.00 93.69 115 LEU A O 1
ATOM 890 N N . VAL A 1 116 ? -15.421 -1.486 1.371 1.00 94.50 116 VAL A N 1
ATOM 891 C CA . VAL A 1 116 ? -15.059 -0.326 0.533 1.00 94.50 116 VAL A CA 1
ATOM 892 C C . VAL A 1 116 ? -15.021 0.955 1.360 1.00 94.50 116 VAL A C 1
ATOM 894 O O . VAL A 1 116 ? -14.039 1.695 1.295 1.00 94.50 116 VAL A O 1
ATOM 897 N N . ASN A 1 117 ? -16.055 1.206 2.165 1.00 92.25 117 ASN A N 1
ATOM 898 C CA . ASN A 1 117 ? -16.147 2.408 2.995 1.00 92.25 117 ASN A CA 1
ATOM 899 C C . ASN A 1 117 ? -15.038 2.445 4.052 1.00 92.25 117 ASN A C 1
ATOM 901 O O . ASN A 1 117 ? -14.391 3.479 4.248 1.00 92.25 117 ASN A O 1
ATOM 905 N N . PHE A 1 118 ? -14.769 1.298 4.683 1.00 92.88 118 PHE A N 1
ATOM 906 C CA . PHE A 1 118 ? -13.690 1.156 5.649 1.00 92.88 118 PHE A CA 1
ATOM 907 C C . PHE A 1 118 ? -12.325 1.406 5.003 1.00 92.88 118 PHE A C 1
ATOM 909 O O . PHE A 1 118 ? -11.600 2.291 5.449 1.00 92.88 118 PHE A O 1
ATOM 916 N N . LEU A 1 119 ? -11.986 0.702 3.919 1.00 93.56 119 LEU A N 1
ATOM 917 C CA . LEU A 1 119 ? -10.702 0.875 3.233 1.00 93.56 119 LEU A CA 1
ATOM 918 C C . LEU A 1 119 ? -10.528 2.296 2.697 1.00 93.56 119 LEU A C 1
ATOM 920 O O . LEU A 1 119 ? -9.461 2.871 2.867 1.00 93.56 119 LEU A O 1
ATOM 924 N N . THR A 1 120 ? -11.575 2.905 2.137 1.00 92.31 120 THR A N 1
ATOM 925 C CA . THR A 1 120 ? -11.540 4.309 1.696 1.00 92.31 120 THR A CA 1
ATOM 926 C C . THR A 1 120 ? -11.204 5.246 2.857 1.00 92.31 120 THR A C 1
ATOM 928 O O . THR A 1 120 ? -10.371 6.141 2.712 1.00 92.31 120 THR A O 1
ATOM 931 N N . SER A 1 121 ? -11.811 5.031 4.024 1.00 89.75 121 SER A N 1
ATOM 932 C CA . SER A 1 121 ? -11.555 5.822 5.235 1.00 89.75 121 SER A CA 1
ATOM 933 C C . SER A 1 121 ? -10.130 5.628 5.760 1.00 89.75 121 SER A C 1
ATOM 935 O O . SER A 1 121 ? -9.461 6.598 6.124 1.00 89.75 121 SER A O 1
ATOM 937 N N . VAL A 1 122 ? -9.624 4.392 5.721 1.00 90.12 122 VAL A N 1
ATOM 938 C CA . VAL A 1 122 ? -8.236 4.078 6.082 1.00 90.12 122 VAL A CA 1
ATOM 939 C C . VAL A 1 122 ? -7.253 4.722 5.100 1.00 90.12 122 VAL A C 1
ATOM 941 O O . VAL A 1 122 ? -6.277 5.320 5.548 1.00 90.12 122 VAL A O 1
ATOM 944 N N . CYS A 1 123 ? -7.517 4.687 3.790 1.00 88.31 123 CYS A N 1
ATOM 945 C CA . CYS A 1 123 ? -6.714 5.379 2.777 1.00 88.31 123 CYS A CA 1
ATOM 946 C C . CYS A 1 123 ? -6.665 6.884 3.041 1.00 88.31 123 CYS A C 1
ATOM 948 O O . CYS A 1 123 ? -5.579 7.451 3.111 1.00 88.31 123 CYS A O 1
ATOM 950 N N . LYS A 1 124 ? -7.819 7.526 3.276 1.00 85.38 124 LYS A N 1
ATOM 951 C CA . LYS A 1 124 ? -7.878 8.952 3.641 1.00 85.38 124 LYS A CA 1
ATOM 952 C C . LYS A 1 124 ? -7.009 9.244 4.862 1.00 85.38 124 LYS A C 1
ATOM 954 O O . LYS A 1 124 ? -6.202 10.167 4.823 1.00 85.38 124 LYS A O 1
ATOM 959 N N . SER A 1 125 ? -7.116 8.428 5.913 1.00 82.00 125 SER A N 1
ATOM 960 C CA . SER A 1 125 ? -6.286 8.581 7.112 1.00 82.00 125 SER A CA 1
ATOM 961 C C . SER A 1 125 ? -4.794 8.422 6.822 1.00 82.00 125 SER A C 1
ATOM 963 O O . SER A 1 125 ? -3.990 9.203 7.324 1.00 82.00 125 SER A O 1
ATOM 965 N N . ALA A 1 126 ? -4.413 7.385 6.077 1.00 80.88 126 ALA A N 1
ATOM 966 C CA . ALA A 1 126 ? -3.020 7.080 5.778 1.00 80.88 126 ALA A CA 1
ATOM 967 C C . ALA A 1 126 ? -2.381 8.177 4.913 1.00 80.88 126 ALA A C 1
ATOM 969 O O . ALA A 1 126 ? -1.236 8.565 5.124 1.00 80.88 126 ALA A O 1
ATOM 970 N N . PHE A 1 127 ? -3.149 8.724 3.975 1.00 78.88 127 PHE A N 1
ATOM 971 C CA . PHE A 1 127 ? -2.683 9.696 2.997 1.00 78.88 127 PHE A CA 1
ATOM 972 C C . PHE A 1 127 ? -2.763 11.151 3.463 1.00 78.88 127 PHE A C 1
ATOM 974 O O . PHE A 1 127 ? -2.032 11.989 2.939 1.00 78.88 127 PHE A O 1
ATOM 981 N N . ALA A 1 128 ? -3.601 11.473 4.453 1.00 72.50 128 ALA A N 1
ATOM 982 C CA . ALA A 1 128 ? -3.742 12.838 4.974 1.00 72.50 128 ALA A CA 1
ATOM 983 C C . ALA A 1 128 ? -2.449 13.394 5.599 1.00 72.50 128 ALA A C 1
ATOM 985 O O . ALA A 1 128 ? -2.284 14.607 5.727 1.00 72.50 128 ALA A O 1
ATOM 986 N N . VAL A 1 129 ? -1.538 12.514 6.016 1.00 61.22 129 VAL A N 1
ATOM 987 C CA . VAL A 1 129 ? -0.322 12.879 6.757 1.00 61.22 129 VAL A CA 1
ATOM 988 C C . VAL A 1 129 ? 0.902 12.997 5.854 1.00 61.22 129 VAL A C 1
ATOM 990 O O . VAL A 1 129 ? 1.943 13.490 6.294 1.00 61.22 129 VAL A O 1
ATOM 993 N N . ASP A 1 130 ? 0.774 12.637 4.579 1.00 64.88 130 ASP A N 1
ATOM 994 C CA . ASP A 1 130 ? 1.891 12.670 3.653 1.00 64.88 130 ASP A CA 1
ATOM 995 C C . ASP A 1 130 ? 2.158 14.079 3.106 1.00 64.88 130 ASP A C 1
ATOM 997 O O . ASP A 1 130 ? 1.789 14.462 1.992 1.00 64.88 130 ASP A O 1
ATOM 1001 N N . LYS A 1 131 ? 2.801 14.888 3.947 1.00 60.78 131 LYS A N 1
ATOM 1002 C CA . LYS A 1 131 ? 3.265 16.229 3.587 1.00 60.78 131 LYS A CA 1
ATOM 1003 C C . LYS A 1 131 ? 4.354 16.189 2.511 1.00 60.78 131 LYS A C 1
ATOM 1005 O O . LYS A 1 131 ? 4.502 17.179 1.799 1.00 60.78 131 LYS A O 1
ATOM 1010 N N . ASP A 1 132 ? 5.073 15.077 2.377 1.00 57.56 132 ASP A N 1
ATOM 1011 C CA . ASP A 1 132 ? 6.250 14.946 1.514 1.00 57.56 132 ASP A CA 1
ATOM 1012 C C . ASP A 1 132 ? 5.871 14.747 0.038 1.00 57.56 132 ASP A C 1
ATOM 1014 O O . ASP A 1 132 ? 6.631 15.129 -0.862 1.00 57.56 132 ASP A O 1
ATOM 1018 N N . LEU A 1 133 ? 4.664 14.227 -0.213 1.00 64.81 133 LEU A N 1
ATOM 1019 C CA . LEU A 1 133 ? 4.039 14.168 -1.537 1.00 64.81 133 LEU A CA 1
ATOM 1020 C C . LEU A 1 133 ? 3.327 15.463 -1.950 1.00 64.81 133 LEU A C 1
ATOM 1022 O O . LEU A 1 133 ? 3.060 15.675 -3.141 1.00 64.81 133 LEU A O 1
ATOM 1026 N N . LYS A 1 134 ? 3.009 16.343 -0.993 1.00 64.06 134 LYS A N 1
ATOM 1027 C CA . LYS A 1 134 ? 2.224 17.554 -1.254 1.00 64.06 134 LYS A CA 1
ATOM 1028 C C . LYS A 1 134 ? 2.948 18.457 -2.258 1.00 64.06 134 LYS A C 1
ATOM 1030 O O . LYS A 1 134 ? 4.064 18.909 -2.028 1.00 64.06 134 LYS A O 1
ATOM 1035 N N . GLY A 1 135 ? 2.291 18.731 -3.386 1.00 62.41 135 GLY A N 1
ATOM 1036 C CA . GLY A 1 135 ? 2.819 19.583 -4.456 1.00 62.41 135 GLY A CA 1
ATOM 1037 C C . GLY A 1 135 ? 3.752 18.890 -5.456 1.00 62.41 135 GLY A C 1
ATOM 1038 O O . GLY A 1 135 ? 4.049 19.509 -6.478 1.00 62.41 135 GLY A O 1
ATOM 1039 N N . LYS A 1 136 ? 4.159 17.633 -5.211 1.00 67.00 136 LYS A N 1
ATOM 1040 C CA . LYS A 1 136 ? 4.987 16.816 -6.125 1.00 67.00 136 LYS A CA 1
ATOM 1041 C C . LYS A 1 136 ? 4.164 15.910 -7.046 1.00 67.00 136 LYS A C 1
ATOM 1043 O O . LYS A 1 136 ? 4.620 15.554 -8.131 1.00 67.00 136 LYS A O 1
ATOM 1048 N N . LEU A 1 137 ? 2.952 15.565 -6.619 1.00 69.75 137 LEU A N 1
ATOM 1049 C CA . LEU A 1 137 ? 1.956 14.833 -7.400 1.00 69.75 137 LEU A CA 1
ATOM 1050 C C . LEU A 1 137 ? 0.776 15.757 -7.721 1.00 69.75 137 LEU A C 1
ATOM 1052 O O . LEU A 1 137 ? 0.508 16.701 -6.969 1.00 69.75 137 LEU A O 1
ATOM 1056 N N . ASP A 1 138 ? 0.060 15.480 -8.811 1.00 55.50 138 ASP A N 1
ATOM 1057 C CA . ASP A 1 138 ? -1.266 16.062 -9.022 1.00 55.50 138 ASP A CA 1
ATOM 1058 C C . ASP A 1 138 ? -2.227 15.420 -8.015 1.00 55.50 138 ASP A C 1
ATOM 1060 O O . ASP A 1 138 ? -2.646 14.275 -8.157 1.00 55.50 138 ASP A O 1
ATOM 1064 N N . ALA A 1 139 ? -2.483 16.133 -6.919 1.00 52.69 139 ALA A N 1
ATOM 1065 C CA . ALA A 1 139 ? -3.313 15.644 -5.832 1.00 52.69 139 ALA A CA 1
ATOM 1066 C C . ALA A 1 139 ? -4.794 15.814 -6.194 1.00 52.69 139 ALA A C 1
ATOM 1068 O O . ALA A 1 139 ? -5.341 16.907 -6.051 1.00 52.69 139 ALA A O 1
ATOM 1069 N N . ASP A 1 140 ? -5.441 14.734 -6.631 1.00 62.22 140 ASP A N 1
ATOM 1070 C CA . ASP A 1 140 ? -6.858 14.565 -6.321 1.00 62.22 140 ASP A CA 1
ATOM 1071 C C . ASP A 1 140 ? -6.956 14.277 -4.814 1.00 62.22 140 ASP A C 1
ATOM 1073 O O . ASP A 1 140 ? -6.262 13.406 -4.274 1.00 62.22 140 ASP A O 1
A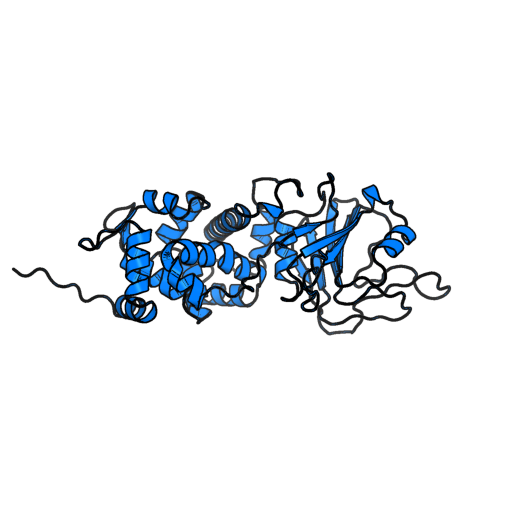TOM 1077 N N . GLU A 1 141 ? -7.754 15.066 -4.096 1.00 64.69 141 GLU A N 1
ATOM 1078 C CA . GLU A 1 141 ? -8.003 14.816 -2.674 1.00 64.69 141 GLU A CA 1
ATOM 1079 C C . GLU A 1 141 ? -8.849 13.552 -2.475 1.00 64.69 141 GLU A C 1
ATOM 1081 O O . GLU A 1 141 ? -8.804 12.936 -1.406 1.00 64.69 141 GLU A O 1
ATOM 1086 N N . ASN A 1 142 ? -9.572 13.121 -3.512 1.00 81.12 142 ASN A N 1
ATOM 1087 C CA . ASN A 1 142 ? -10.348 11.897 -3.485 1.00 81.12 142 ASN A CA 1
ATOM 1088 C C . ASN A 1 142 ? -9.455 10.663 -3.615 1.00 81.12 142 ASN A C 1
ATOM 1090 O O . ASN A 1 142 ? -8.444 10.647 -4.312 1.00 81.12 142 ASN A O 1
ATOM 1094 N N . ILE A 1 143 ? -9.868 9.598 -2.934 1.00 86.00 143 ILE A N 1
ATOM 1095 C CA . ILE A 1 143 ? -9.240 8.287 -3.073 1.00 86.00 143 ILE A CA 1
ATOM 1096 C C . ILE A 1 143 ? -9.723 7.659 -4.375 1.00 86.00 143 ILE A C 1
ATOM 1098 O O . ILE A 1 143 ? -10.935 7.494 -4.558 1.00 86.00 143 ILE A O 1
ATOM 1102 N N . ASP A 1 144 ? -8.783 7.251 -5.227 1.00 87.38 144 ASP A N 1
ATOM 1103 C CA . ASP A 1 144 ? -9.089 6.471 -6.422 1.00 87.38 144 ASP A CA 1
ATOM 1104 C C . ASP A 1 144 ? -9.817 5.176 -6.030 1.00 87.38 144 ASP A C 1
ATOM 1106 O O . ASP A 1 144 ? -9.286 4.306 -5.335 1.00 87.38 144 ASP A O 1
ATOM 1110 N N . GLN A 1 145 ? -11.065 5.042 -6.472 1.00 89.25 145 GLN A N 1
ATOM 1111 C CA . GLN A 1 145 ? -11.868 3.863 -6.171 1.00 89.25 145 GLN A CA 1
ATOM 1112 C C . GLN A 1 145 ? -11.313 2.611 -6.853 1.00 89.25 145 GLN A C 1
ATOM 1114 O O . GLN A 1 145 ? -11.454 1.523 -6.300 1.00 89.25 145 GLN A O 1
ATOM 1119 N N . ASN A 1 146 ? -10.618 2.735 -7.988 1.00 88.38 146 ASN A N 1
ATOM 1120 C CA . ASN A 1 146 ? -9.975 1.590 -8.635 1.00 88.38 146 ASN A CA 1
ATOM 1121 C C . ASN A 1 146 ? -8.866 1.000 -7.761 1.00 88.38 146 ASN A C 1
ATOM 1123 O O . ASN A 1 146 ? -8.738 -0.223 -7.698 1.00 88.38 146 ASN A O 1
ATOM 1127 N N . PHE A 1 147 ? -8.129 1.845 -7.032 1.00 89.81 147 PHE A N 1
ATOM 1128 C CA . PHE A 1 147 ? -7.176 1.394 -6.018 1.00 89.81 147 PHE A CA 1
ATOM 1129 C C . PHE A 1 147 ? -7.887 0.653 -4.880 1.00 89.81 147 PHE A C 1
ATOM 1131 O O . PHE A 1 147 ? -7.494 -0.448 -4.511 1.00 89.81 147 PHE A O 1
ATOM 1138 N N . VAL A 1 148 ? -8.986 1.193 -4.347 1.00 92.62 148 VAL A N 1
ATOM 1139 C CA . VAL A 1 148 ? -9.744 0.504 -3.284 1.00 92.62 148 VAL A CA 1
ATOM 1140 C C . VAL A 1 148 ? -10.275 -0.849 -3.770 1.00 92.62 148 VAL A C 1
ATOM 1142 O O . VAL A 1 148 ? -10.206 -1.841 -3.042 1.00 92.62 148 VAL A O 1
ATOM 1145 N N . PHE A 1 149 ? -10.759 -0.926 -5.011 1.00 91.31 149 PHE A N 1
ATOM 1146 C CA . PHE A 1 149 ? -11.210 -2.181 -5.605 1.00 91.31 149 PHE A CA 1
ATOM 1147 C C . PHE A 1 149 ? -10.070 -3.174 -5.832 1.00 91.31 149 PHE A C 1
ATOM 1149 O O . PHE A 1 149 ? -10.275 -4.364 -5.578 1.00 91.31 149 PHE A O 1
ATOM 1156 N N . SER A 1 150 ? -8.878 -2.720 -6.237 1.00 89.81 150 SER A N 1
ATOM 1157 C CA . SER A 1 150 ? -7.734 -3.611 -6.444 1.00 89.81 150 SER A CA 1
ATOM 1158 C C . SER A 1 150 ? -7.278 -4.282 -5.149 1.00 89.81 150 SER A C 1
ATOM 1160 O O . SER A 1 150 ? -6.933 -5.462 -5.185 1.00 89.81 150 SER A O 1
ATOM 1162 N N . LEU A 1 151 ? -7.373 -3.598 -4.001 1.00 91.19 151 LEU A N 1
ATOM 1163 C CA . LEU A 1 151 ? -7.071 -4.181 -2.683 1.00 91.19 151 LEU A CA 1
ATOM 1164 C C . LEU A 1 151 ? -7.963 -5.388 -2.344 1.00 91.19 151 LEU A C 1
ATOM 1166 O O . LEU A 1 151 ? -7.563 -6.278 -1.601 1.00 91.19 151 LEU A O 1
ATOM 1170 N N . MET A 1 152 ? -9.183 -5.435 -2.880 1.00 91.25 152 MET A N 1
ATOM 1171 C CA . MET A 1 152 ? -10.159 -6.495 -2.597 1.00 91.25 152 MET A CA 1
ATOM 1172 C C . MET A 1 152 ? -10.160 -7.613 -3.650 1.00 91.25 152 MET A C 1
ATOM 1174 O O . MET A 1 152 ? -11.081 -8.437 -3.686 1.00 91.25 152 MET A O 1
ATOM 1178 N N . THR A 1 153 ? -9.174 -7.635 -4.547 1.00 86.50 153 THR A N 1
ATOM 1179 C CA . THR A 1 153 ? -9.117 -8.613 -5.636 1.00 86.50 153 THR A CA 1
ATOM 1180 C C . THR A 1 153 ? -9.031 -10.036 -5.082 1.00 86.50 153 THR A C 1
ATOM 1182 O O . THR A 1 153 ? -8.229 -10.339 -4.204 1.00 86.50 153 THR A O 1
ATOM 1185 N N . GLY A 1 154 ? -9.876 -10.934 -5.596 1.00 84.06 154 GLY A N 1
ATOM 1186 C CA . GLY A 1 154 ? -9.903 -12.339 -5.175 1.00 84.06 154 GLY A CA 1
ATOM 1187 C C . GLY A 1 154 ? -10.666 -12.622 -3.875 1.00 84.06 154 GLY A C 1
ATOM 1188 O O . GLY A 1 154 ? -10.713 -13.777 -3.453 1.00 84.06 154 GLY A O 1
ATOM 1189 N N . LEU A 1 155 ? -11.300 -11.619 -3.255 1.00 89.62 155 LEU A N 1
ATOM 1190 C CA . LEU A 1 155 ? -12.193 -11.834 -2.115 1.00 89.62 155 LEU A CA 1
ATOM 1191 C C . LEU A 1 155 ? -13.589 -12.288 -2.564 1.00 89.62 155 LEU A C 1
ATOM 1193 O O . LEU A 1 155 ? -14.274 -11.601 -3.328 1.00 89.62 155 LEU A O 1
ATOM 1197 N N . ALA A 1 156 ? -14.039 -13.425 -2.031 1.00 90.56 156 ALA A N 1
ATOM 1198 C CA . ALA A 1 156 ? -15.430 -13.857 -2.124 1.00 90.56 156 ALA A CA 1
ATOM 1199 C C . ALA A 1 156 ? -16.250 -13.194 -1.008 1.00 90.56 156 ALA A C 1
ATOM 1201 O O . ALA A 1 156 ? -15.867 -13.268 0.155 1.00 90.56 156 ALA A O 1
ATOM 1202 N N . MET A 1 157 ? -17.364 -12.546 -1.356 1.00 89.25 157 MET A N 1
ATOM 1203 C CA . MET A 1 157 ? -18.203 -11.812 -0.399 1.00 89.25 157 MET A CA 1
ATOM 1204 C C . MET A 1 157 ? -19.486 -12.594 -0.061 1.00 89.25 157 MET A C 1
ATOM 1206 O O . MET A 1 157 ? -20.020 -13.261 -0.950 1.00 89.25 157 MET A O 1
ATOM 1210 N N . PRO A 1 158 ? -20.037 -12.450 1.162 1.00 91.25 158 PRO A N 1
ATOM 1211 C CA . PRO A 1 158 ? -19.486 -11.687 2.287 1.00 91.25 158 PRO A CA 1
ATOM 1212 C C . PRO A 1 158 ? -18.311 -12.429 2.950 1.00 91.25 158 PRO A C 1
ATOM 1214 O O . PRO A 1 158 ? -18.246 -13.654 2.892 1.00 91.25 158 PRO A O 1
ATOM 1217 N N . ILE A 1 159 ? -17.375 -11.700 3.567 1.00 94.44 159 ILE A N 1
ATOM 1218 C CA . ILE A 1 159 ? -16.190 -12.323 4.185 1.00 94.44 159 ILE A CA 1
ATOM 1219 C C . ILE A 1 159 ? -16.395 -12.570 5.677 1.00 94.44 159 ILE A C 1
ATOM 1221 O O . ILE A 1 159 ? -16.884 -11.709 6.410 1.00 94.44 159 ILE A O 1
ATOM 1225 N N . GLU A 1 160 ? -15.954 -13.736 6.133 1.00 93.50 160 GLU A N 1
ATOM 1226 C CA . GLU A 1 160 ? -15.817 -14.068 7.550 1.00 93.50 160 GLU A CA 1
ATOM 1227 C C . GLU A 1 160 ? -14.422 -13.694 8.072 1.00 93.50 160 GLU A C 1
ATOM 1229 O O . GLU A 1 160 ? -13.490 -13.439 7.301 1.00 93.50 160 GLU A O 1
ATOM 1234 N N . VAL A 1 161 ? -14.260 -13.691 9.399 1.00 91.00 161 VAL A N 1
ATOM 1235 C CA . VAL A 1 161 ? -13.008 -13.297 10.066 1.00 91.00 161 VAL A CA 1
ATOM 1236 C C . VAL A 1 161 ? -11.796 -14.106 9.587 1.00 91.00 161 VAL A C 1
ATOM 1238 O O . VAL A 1 161 ? -10.729 -13.535 9.358 1.00 91.00 161 VAL A O 1
ATOM 1241 N N . ASP A 1 162 ? -11.950 -15.410 9.352 1.00 91.25 162 ASP A N 1
ATOM 1242 C CA . ASP A 1 162 ? -10.850 -16.281 8.923 1.00 91.25 162 ASP A CA 1
ATOM 1243 C C . ASP A 1 162 ? -10.405 -15.978 7.485 1.00 91.25 162 ASP A C 1
ATOM 1245 O O . ASP A 1 162 ? -9.204 -15.912 7.198 1.00 91.25 162 ASP A O 1
ATOM 1249 N N . ALA A 1 163 ? -11.359 -15.700 6.592 1.00 92.31 163 ALA A N 1
ATOM 1250 C CA . ALA A 1 163 ? -11.073 -15.265 5.228 1.00 92.31 163 ALA A CA 1
ATOM 1251 C C . ALA A 1 163 ? -10.379 -13.893 5.219 1.00 92.31 163 ALA A C 1
ATOM 1253 O O . ALA A 1 163 ? -9.371 -13.721 4.531 1.00 92.31 163 ALA A O 1
ATOM 1254 N N . PHE A 1 164 ? -10.845 -12.948 6.043 1.00 92.69 164 PHE A N 1
ATOM 1255 C CA . PHE A 1 164 ? -10.221 -11.632 6.198 1.00 92.69 164 PHE A CA 1
ATOM 1256 C C . PHE A 1 164 ? -8.784 -11.729 6.728 1.00 92.69 164 PHE A C 1
ATOM 1258 O O . PHE A 1 164 ? -7.875 -11.109 6.177 1.00 92.69 164 PHE A O 1
ATOM 1265 N N . THR A 1 165 ? -8.544 -12.542 7.763 1.00 91.19 165 THR A N 1
ATOM 1266 C CA . THR A 1 165 ? -7.190 -12.725 8.318 1.00 91.19 165 THR A CA 1
ATOM 1267 C C . THR A 1 165 ? -6.241 -13.370 7.305 1.00 91.19 165 THR A C 1
ATOM 1269 O O . THR A 1 165 ? -5.063 -13.015 7.236 1.00 91.19 165 THR A O 1
ATOM 1272 N N . THR A 1 166 ? -6.752 -14.293 6.484 1.00 91.44 166 THR A N 1
ATOM 1273 C CA . THR A 1 166 ? -5.990 -14.947 5.414 1.00 91.44 166 THR A CA 1
ATOM 1274 C C . THR A 1 166 ? -5.655 -13.974 4.289 1.00 91.44 166 THR A C 1
ATOM 1276 O O . THR A 1 166 ? -4.513 -13.957 3.833 1.00 91.44 166 THR A O 1
ATOM 1279 N N . TRP A 1 167 ? -6.610 -13.135 3.882 1.00 91.81 167 TRP A N 1
ATOM 1280 C CA . TRP A 1 167 ? -6.395 -12.063 2.910 1.00 91.81 167 TRP A CA 1
ATOM 1281 C C . TRP A 1 167 ? -5.320 -11.081 3.380 1.00 91.81 167 TRP A C 1
ATOM 1283 O O . TRP A 1 167 ? -4.315 -10.920 2.695 1.00 91.81 167 TRP A O 1
ATOM 1293 N N . MET A 1 168 ? -5.438 -10.547 4.600 1.00 89.56 168 MET A N 1
ATOM 1294 C CA . MET A 1 168 ? -4.429 -9.649 5.175 1.00 89.56 168 MET A CA 1
ATOM 1295 C C . MET A 1 168 ? -3.033 -10.271 5.276 1.00 89.56 168 MET A C 1
ATOM 1297 O O . MET A 1 168 ? -2.034 -9.566 5.213 1.00 89.56 168 MET A O 1
ATOM 1301 N N . ARG A 1 169 ? -2.937 -11.588 5.495 1.00 87.50 169 ARG A N 1
ATOM 1302 C CA . ARG A 1 169 ? -1.640 -12.278 5.565 1.00 87.50 169 ARG A CA 1
ATOM 1303 C C . ARG A 1 169 ? -0.967 -12.381 4.196 1.00 87.50 169 ARG A C 1
ATOM 1305 O O . ARG A 1 169 ? 0.252 -12.493 4.136 1.00 87.50 169 ARG A O 1
ATOM 1312 N N . ARG A 1 170 ? -1.761 -12.420 3.126 1.00 87.69 170 ARG A N 1
ATOM 1313 C CA . ARG A 1 170 ? -1.288 -12.595 1.750 1.00 87.69 170 ARG A CA 1
ATOM 1314 C C . ARG A 1 170 ? -1.015 -11.275 1.047 1.00 87.69 170 ARG A C 1
ATOM 1316 O O . ARG A 1 170 ? -0.122 -11.241 0.211 1.00 87.69 170 ARG A O 1
ATOM 1323 N N . ASP A 1 171 ? -1.773 -10.235 1.376 1.00 87.62 171 ASP A N 1
ATOM 1324 C CA . ASP A 1 171 ? -1.686 -8.933 0.724 1.00 87.62 171 ASP A CA 1
ATOM 1325 C C . ASP A 1 171 ? -0.876 -7.934 1.578 1.00 87.62 171 ASP A C 1
ATOM 1327 O O . ASP A 1 171 ? -1.372 -7.439 2.602 1.00 87.62 171 ASP A O 1
ATOM 1331 N N . PRO A 1 172 ? 0.380 -7.629 1.194 1.00 83.94 172 PRO A N 1
ATOM 1332 C CA . PRO A 1 172 ? 1.221 -6.703 1.943 1.00 83.94 172 PRO A CA 1
ATOM 1333 C C . PRO A 1 172 ? 0.707 -5.260 1.878 1.00 83.94 172 PRO A C 1
ATOM 1335 O O . PRO A 1 172 ? 0.916 -4.511 2.832 1.00 83.94 172 PRO A O 1
ATOM 1338 N N . VAL A 1 173 ? 0.001 -4.864 0.812 1.00 87.25 173 VAL A N 1
ATOM 1339 C CA . VAL A 1 173 ? -0.531 -3.503 0.664 1.00 87.25 173 VAL A CA 1
ATOM 1340 C C . VAL A 1 173 ? -1.599 -3.250 1.712 1.00 87.25 173 VAL A C 1
ATOM 1342 O O . VAL A 1 173 ? -1.529 -2.266 2.447 1.00 87.25 173 VAL A O 1
ATOM 1345 N N . VAL A 1 174 ? -2.556 -4.170 1.823 1.00 89.12 174 VAL A N 1
ATOM 1346 C CA . VAL A 1 174 ? -3.648 -4.098 2.801 1.00 89.12 174 VAL A CA 1
ATOM 1347 C C . VAL A 1 174 ? -3.100 -4.159 4.221 1.00 89.12 174 VAL A C 1
ATOM 1349 O O . VAL A 1 174 ? -3.511 -3.376 5.081 1.00 89.12 174 VAL A O 1
ATOM 1352 N N . SER A 1 175 ? -2.150 -5.066 4.473 1.00 87.12 175 SER A N 1
ATOM 1353 C CA . SER A 1 175 ? -1.504 -5.177 5.779 1.00 87.12 175 SER A CA 1
ATOM 1354 C C . SER A 1 175 ? -0.819 -3.867 6.167 1.00 87.12 175 SER A C 1
ATOM 1356 O O . SER A 1 175 ? -1.091 -3.340 7.242 1.00 87.12 175 SER A O 1
ATOM 1358 N N . ASN A 1 176 ? 0.018 -3.303 5.294 1.00 84.00 176 ASN A N 1
ATOM 1359 C CA . ASN A 1 176 ? 0.727 -2.049 5.560 1.00 84.00 176 ASN A CA 1
ATOM 1360 C C . ASN A 1 176 ? -0.243 -0.873 5.731 1.00 84.00 176 ASN A C 1
ATOM 1362 O O . ASN A 1 176 ? -0.054 -0.037 6.615 1.00 84.00 176 ASN A O 1
ATOM 1366 N N . LEU A 1 177 ? -1.313 -0.834 4.934 1.00 87.19 177 LEU A N 1
ATOM 1367 C CA . LEU A 1 177 ? -2.343 0.194 5.014 1.00 87.19 177 LEU A CA 1
ATOM 1368 C C . LEU A 1 177 ? -3.062 0.182 6.371 1.00 87.19 177 LEU A C 1
ATOM 1370 O O . LEU A 1 177 ? -3.250 1.240 6.962 1.00 87.19 177 LEU A O 1
ATOM 1374 N N . LEU A 1 178 ? -3.432 -0.987 6.900 1.00 89.50 178 LEU A N 1
ATOM 1375 C CA . LEU A 1 178 ? -4.091 -1.103 8.209 1.00 89.50 178 LEU A CA 1
ATOM 1376 C C . LEU A 1 178 ? -3.117 -0.922 9.382 1.00 89.50 178 LEU A C 1
ATOM 1378 O O . LEU A 1 178 ? -3.470 -0.356 10.422 1.00 89.50 178 LEU A O 1
ATOM 1382 N N . GLU A 1 179 ? -1.872 -1.362 9.222 1.00 84.25 179 GLU A N 1
ATOM 1383 C CA . GLU A 1 179 ? -0.804 -1.123 10.194 1.00 84.25 179 GLU A CA 1
ATOM 1384 C C . GLU A 1 179 ? -0.534 0.386 10.342 1.00 84.25 179 GLU A C 1
ATOM 1386 O O . GLU A 1 179 ? -0.474 0.882 11.467 1.00 84.25 179 GLU A O 1
ATOM 1391 N N . PHE A 1 180 ? -0.487 1.144 9.242 1.00 81.31 180 PHE A N 1
ATOM 1392 C CA . PHE A 1 180 ? -0.251 2.591 9.271 1.00 81.31 180 PHE A CA 1
ATOM 1393 C C . PHE A 1 180 ? -1.523 3.418 9.526 1.00 81.31 180 PHE A C 1
ATOM 1395 O O . PHE A 1 180 ? -1.582 4.210 10.462 1.00 81.31 180 PHE A O 1
ATOM 1402 N N . GLY A 1 181 ? -2.572 3.223 8.728 1.00 82.94 181 GLY A N 1
ATOM 1403 C CA . GLY A 1 181 ? -3.803 4.018 8.777 1.00 82.94 181 GLY A CA 1
ATOM 1404 C C . GLY A 1 181 ? -4.665 3.780 10.020 1.00 82.94 181 GLY A C 1
ATOM 1405 O O . GLY A 1 181 ? -5.472 4.640 10.370 1.00 82.94 181 GLY A O 1
ATOM 1406 N N . VAL A 1 182 ? -4.476 2.655 10.720 1.00 88.12 182 VAL A N 1
ATOM 1407 C CA . VAL A 1 182 ? -5.234 2.320 11.937 1.00 88.12 182 VAL A CA 1
ATOM 1408 C C . VAL A 1 182 ? -4.310 2.144 13.135 1.00 88.12 182 VAL A C 1
ATOM 1410 O O . VAL A 1 182 ? -4.345 2.953 14.061 1.00 88.12 182 VAL A O 1
ATOM 1413 N N . ARG A 1 183 ? -3.475 1.098 13.146 1.00 87.38 183 ARG A N 1
ATOM 1414 C CA . ARG A 1 183 ? -2.734 0.702 14.359 1.00 87.38 183 ARG A CA 1
ATOM 1415 C C . ARG A 1 183 ? -1.737 1.763 14.801 1.00 87.38 183 ARG A C 1
ATOM 1417 O O . ARG A 1 183 ? -1.731 2.098 15.982 1.00 87.38 183 ARG A O 1
ATOM 1424 N N . TYR A 1 184 ? -0.926 2.287 13.885 1.00 82.62 184 TYR A N 1
ATOM 1425 C CA . TYR A 1 184 ? 0.054 3.325 14.192 1.00 82.62 184 TYR A CA 1
ATOM 1426 C C . TYR A 1 184 ? -0.629 4.538 14.827 1.00 82.62 184 TYR A C 1
ATOM 1428 O O . TYR A 1 184 ? -0.277 4.904 15.943 1.00 82.62 184 TYR A O 1
ATOM 1436 N N . TYR A 1 185 ? -1.661 5.102 14.189 1.00 81.81 185 TYR A N 1
ATOM 1437 C CA . TYR A 1 185 ? -2.350 6.274 14.735 1.00 81.81 185 TYR A CA 1
ATOM 1438 C C . TYR A 1 185 ? -3.029 5.989 16.066 1.00 81.81 185 TYR A C 1
ATOM 1440 O O . TYR A 1 185 ? -2.851 6.774 17.000 1.00 81.81 185 TYR A O 1
ATOM 1448 N N . MET A 1 186 ? -3.767 4.876 16.169 1.00 86.62 186 MET A N 1
ATOM 1449 C CA . MET A 1 186 ? -4.434 4.492 17.411 1.00 86.62 186 MET A CA 1
ATOM 1450 C C . MET A 1 186 ? -3.431 4.424 18.554 1.00 86.62 186 MET A C 1
ATOM 1452 O O . MET A 1 186 ? -3.583 5.147 19.533 1.00 86.62 186 MET A O 1
ATOM 1456 N N . LEU A 1 187 ? -2.367 3.637 18.397 1.00 85.38 187 LEU A N 1
ATOM 1457 C CA . LEU A 1 187 ? -1.385 3.428 19.453 1.00 85.38 187 LEU A CA 1
ATOM 1458 C C . LEU A 1 187 ? -0.523 4.670 19.716 1.00 85.38 187 LEU A C 1
ATOM 1460 O O . LEU A 1 187 ? -0.264 4.970 20.876 1.00 85.38 187 LEU A O 1
ATOM 1464 N N . GLN A 1 188 ? -0.115 5.427 18.695 1.00 80.19 188 GLN A N 1
ATOM 1465 C CA . GLN A 1 188 ? 0.695 6.635 18.886 1.00 80.19 188 GLN A CA 1
ATOM 1466 C C . GLN A 1 188 ? -0.057 7.683 19.717 1.00 80.19 188 GLN A C 1
ATOM 1468 O O . GLN A 1 188 ? 0.527 8.305 20.602 1.00 80.19 188 GLN A O 1
ATOM 1473 N N . ARG A 1 189 ? -1.354 7.884 19.448 1.00 81.00 189 ARG A N 1
ATOM 1474 C CA . ARG A 1 189 ? -2.144 8.935 20.105 1.00 81.00 189 ARG A CA 1
ATOM 1475 C C . ARG A 1 189 ? -2.650 8.543 21.488 1.00 81.00 189 ARG A C 1
ATOM 1477 O O . ARG A 1 189 ? -2.698 9.407 22.354 1.00 81.00 189 ARG A O 1
ATOM 1484 N N . THR A 1 190 ? -3.006 7.277 21.716 1.00 81.50 190 THR A N 1
ATOM 1485 C CA . THR A 1 190 ? -3.556 6.849 23.020 1.00 81.50 190 THR A CA 1
ATOM 1486 C C . THR A 1 190 ? -2.572 6.082 23.890 1.00 81.50 190 THR A C 1
ATOM 1488 O O . THR A 1 190 ? -2.779 5.983 25.092 1.00 81.50 190 THR A O 1
ATOM 1491 N N . CYS A 1 191 ? -1.505 5.525 23.319 1.00 75.94 191 CYS A N 1
ATOM 1492 C CA . CYS A 1 191 ? -0.559 4.658 24.024 1.00 75.94 191 CYS A CA 1
ATOM 1493 C C . CYS A 1 191 ? 0.888 5.168 23.944 1.00 75.94 191 CYS A C 1
ATOM 1495 O O . CYS A 1 191 ? 1.789 4.346 24.045 1.00 75.94 191 CYS A O 1
ATOM 1497 N N . GLY A 1 192 ? 1.125 6.477 23.778 1.00 69.12 192 GLY A N 1
ATOM 1498 C CA . GLY A 1 192 ? 2.434 7.079 23.453 1.00 69.12 192 GLY A CA 1
ATOM 1499 C C . GLY A 1 192 ? 3.665 6.414 24.092 1.00 69.12 192 GLY A C 1
ATOM 1500 O O . GLY A 1 192 ? 4.522 5.911 23.374 1.00 69.12 192 GLY A O 1
ATOM 1501 N N . VAL A 1 193 ? 3.712 6.285 25.424 1.00 63.81 193 VAL A N 1
ATOM 1502 C CA . VAL A 1 193 ? 4.843 5.648 26.138 1.00 63.81 193 VAL A CA 1
ATOM 1503 C C . VAL A 1 193 ? 5.007 4.158 25.793 1.00 63.81 193 VAL A C 1
ATOM 1505 O O . VAL A 1 193 ? 6.119 3.659 25.635 1.00 63.81 193 VAL A O 1
ATOM 1508 N N . TYR A 1 194 ? 3.908 3.413 25.662 1.00 66.94 194 TYR A N 1
ATOM 1509 C CA . TYR A 1 194 ? 3.951 2.006 25.249 1.00 66.94 194 TYR A CA 1
ATOM 1510 C C . TYR A 1 194 ? 4.337 1.871 23.773 1.00 66.94 194 TYR A C 1
ATOM 1512 O O . TYR A 1 194 ? 5.104 0.978 23.413 1.00 66.94 194 TYR A O 1
ATOM 1520 N N . PHE A 1 195 ? 3.813 2.763 22.932 1.00 67.62 195 PHE A N 1
ATOM 1521 C CA . PHE A 1 195 ? 4.086 2.825 21.505 1.00 67.62 195 PHE A CA 1
ATOM 1522 C C . PHE A 1 195 ? 5.577 3.052 21.236 1.00 67.62 195 PHE A C 1
ATOM 1524 O O . PHE A 1 195 ? 6.176 2.299 20.469 1.00 67.62 195 PHE A O 1
ATOM 1531 N N . GLU A 1 196 ? 6.194 4.012 21.927 1.00 66.56 196 GLU A N 1
ATOM 1532 C CA . GLU A 1 196 ? 7.620 4.313 21.786 1.00 66.56 196 GLU A CA 1
ATOM 1533 C C . GLU A 1 196 ? 8.519 3.129 22.158 1.00 66.56 196 GLU A C 1
ATOM 1535 O O . GLU A 1 196 ? 9.488 2.843 21.464 1.00 66.56 196 GLU A O 1
ATOM 1540 N N . ASN A 1 197 ? 8.162 2.389 23.207 1.00 65.44 197 ASN A N 1
ATOM 1541 C CA . ASN A 1 197 ? 8.994 1.299 23.716 1.00 65.44 197 ASN A CA 1
ATOM 1542 C C . ASN A 1 197 ? 8.771 -0.053 23.015 1.00 65.44 197 ASN A C 1
ATOM 1544 O O . ASN A 1 197 ? 9.657 -0.902 23.042 1.00 65.44 197 ASN A O 1
ATOM 1548 N N . ASN A 1 198 ? 7.592 -0.290 22.424 1.00 63.78 198 ASN A N 1
ATOM 1549 C CA . ASN A 1 198 ? 7.191 -1.630 21.956 1.00 63.78 198 ASN A CA 1
ATOM 1550 C C . ASN A 1 198 ? 6.734 -1.682 20.494 1.00 63.78 198 ASN A C 1
ATOM 1552 O O . ASN A 1 198 ? 6.587 -2.768 19.932 1.00 63.78 198 ASN A O 1
ATOM 1556 N N . VAL A 1 199 ? 6.446 -0.531 19.886 1.00 63.97 199 VAL A N 1
ATOM 1557 C CA . VAL A 1 199 ? 5.820 -0.449 18.557 1.00 63.97 199 VAL A CA 1
ATOM 1558 C C . VAL A 1 199 ? 6.666 0.359 17.579 1.00 63.97 199 VAL A C 1
ATOM 1560 O O . VAL A 1 199 ? 6.585 0.088 16.379 1.00 63.97 199 VAL A O 1
ATOM 1563 N N . LEU A 1 200 ? 7.527 1.270 18.059 1.00 56.06 200 LEU A N 1
ATOM 1564 C CA . LEU A 1 200 ? 8.584 1.881 17.253 1.00 56.06 200 LEU A CA 1
ATOM 1565 C C . LEU A 1 200 ? 9.596 0.815 16.814 1.00 56.06 200 LEU A C 1
ATOM 1567 O O . LEU A 1 200 ? 10.687 0.671 17.354 1.00 56.06 200 LEU A O 1
ATOM 1571 N N . SER A 1 201 ? 9.250 0.086 15.761 1.00 50.66 201 SER A N 1
ATOM 1572 C CA . SER A 1 201 ? 10.259 -0.320 14.805 1.00 50.66 201 SER A CA 1
ATOM 1573 C C . SER A 1 201 ? 10.423 0.842 13.824 1.00 50.66 201 SER A C 1
ATOM 1575 O O . SER A 1 201 ? 9.432 1.231 13.202 1.00 50.66 201 SER A O 1
ATOM 1577 N N . PRO A 1 202 ? 11.639 1.374 13.604 1.00 43.25 202 PRO A N 1
ATOM 1578 C CA . PRO A 1 202 ? 11.899 2.333 12.524 1.00 43.25 202 PRO A CA 1
ATOM 1579 C C . PRO A 1 202 ? 11.528 1.784 11.129 1.00 43.25 202 PRO A C 1
ATOM 1581 O O . PRO A 1 202 ? 11.500 2.529 10.158 1.00 43.25 202 PRO A O 1
ATOM 1584 N N . ARG A 1 203 ? 11.199 0.484 11.042 1.00 45.19 203 ARG A N 1
ATOM 1585 C CA . ARG A 1 203 ? 10.743 -0.249 9.859 1.00 45.19 203 ARG A CA 1
ATOM 1586 C C . ARG A 1 203 ? 9.228 -0.471 9.803 1.00 45.19 203 ARG A C 1
ATOM 1588 O O . ARG A 1 203 ? 8.796 -1.352 9.062 1.00 45.19 203 ARG A O 1
ATOM 1595 N N . VAL A 1 204 ? 8.402 0.255 10.570 1.00 51.69 204 VAL A N 1
ATOM 1596 C CA . VAL A 1 204 ? 6.977 0.396 10.211 1.00 51.69 204 VAL A CA 1
ATOM 1597 C C . VAL A 1 204 ? 6.982 1.190 8.914 1.00 51.69 204 VAL A C 1
ATOM 1599 O O . VAL A 1 204 ? 6.998 2.416 8.942 1.00 51.69 204 VAL A O 1
ATOM 1602 N N . ILE A 1 205 ? 7.140 0.442 7.815 1.00 52.44 205 ILE A N 1
ATOM 1603 C CA . ILE A 1 205 ? 7.311 0.889 6.437 1.00 52.44 205 ILE A CA 1
ATOM 1604 C C . ILE A 1 205 ? 6.382 2.073 6.277 1.00 52.44 205 ILE A C 1
ATOM 1606 O O . ILE A 1 205 ? 5.166 1.890 6.312 1.00 52.44 205 ILE A O 1
ATOM 1610 N N . ARG A 1 206 ? 6.941 3.287 6.203 1.00 56.12 206 ARG A N 1
ATOM 1611 C CA . ARG A 1 206 ? 6.166 4.401 5.685 1.00 56.12 206 ARG A CA 1
ATOM 1612 C C . ARG A 1 206 ? 5.831 3.965 4.276 1.00 56.12 206 ARG A C 1
ATOM 1614 O O . ARG A 1 206 ? 6.752 3.733 3.496 1.00 56.12 206 ARG A O 1
ATOM 1621 N N . PRO A 1 207 ? 4.560 3.726 3.962 1.00 56.16 207 PRO A N 1
ATOM 1622 C CA . PRO A 1 207 ? 4.279 3.076 2.700 1.00 56.16 207 PRO A CA 1
ATOM 1623 C C . PRO A 1 207 ? 4.330 4.084 1.548 1.00 56.16 207 PRO A C 1
ATOM 1625 O O . PRO A 1 207 ? 4.213 3.704 0.394 1.00 56.16 207 PRO A O 1
ATOM 1628 N N . THR A 1 208 ? 4.677 5.337 1.833 1.00 60.25 208 THR A N 1
ATOM 1629 C CA . THR A 1 208 ? 5.297 6.260 0.890 1.00 60.25 208 THR A CA 1
ATOM 1630 C C . THR A 1 208 ? 6.790 6.449 1.157 1.00 60.25 208 THR A C 1
ATOM 1632 O O . THR A 1 208 ? 7.219 6.434 2.315 1.00 60.25 208 THR A O 1
ATOM 1635 N N . PRO A 1 209 ? 7.593 6.658 0.097 1.00 58.50 209 PRO A N 1
ATOM 1636 C CA . PRO A 1 209 ? 8.991 7.014 0.257 1.00 58.50 209 PRO A CA 1
ATOM 1637 C C . PRO A 1 209 ? 9.102 8.329 1.028 1.00 58.50 209 PRO A C 1
ATOM 1639 O O . PRO A 1 209 ? 8.353 9.275 0.786 1.00 58.50 209 PRO A O 1
ATOM 1642 N N . LEU A 1 210 ? 10.080 8.398 1.929 1.00 52.91 210 LEU A N 1
ATOM 1643 C CA . LEU A 1 210 ? 10.363 9.564 2.767 1.00 52.91 210 LEU A CA 1
ATOM 1644 C C . LEU A 1 210 ? 10.630 10.811 1.924 1.00 52.91 210 LEU A C 1
ATOM 1646 O O . LEU A 1 210 ? 10.359 11.925 2.363 1.00 52.91 210 LEU A O 1
ATOM 1650 N N . GLN A 1 211 ? 11.192 10.640 0.723 1.00 61.91 211 GLN A N 1
ATOM 1651 C CA . GLN A 1 211 ? 11.511 11.742 -0.175 1.00 61.91 211 GLN A CA 1
ATOM 1652 C C . GLN A 1 211 ? 11.311 11.337 -1.636 1.00 61.91 211 GLN A C 1
ATOM 1654 O O . GLN A 1 211 ? 11.829 10.319 -2.081 1.00 61.91 211 GLN A O 1
ATOM 1659 N N . LEU A 1 212 ? 10.605 12.186 -2.390 1.00 68.44 212 LEU A N 1
ATOM 1660 C CA . LEU A 1 212 ? 10.671 12.238 -3.854 1.00 68.44 212 LEU A CA 1
ATOM 1661 C C . LEU A 1 212 ? 11.650 13.351 -4.272 1.00 68.44 212 LEU A C 1
ATOM 1663 O O . LEU A 1 212 ? 11.355 14.531 -4.043 1.00 68.44 212 LEU A O 1
ATOM 1667 N N . LYS A 1 213 ? 12.800 12.994 -4.851 1.00 68.81 213 LYS A N 1
ATOM 1668 C CA . LYS A 1 213 ? 13.871 13.900 -5.320 1.00 68.81 213 LYS A CA 1
ATOM 1669 C C . LYS A 1 213 ? 13.877 14.015 -6.848 1.00 68.81 213 LYS A C 1
ATOM 1671 O O . LYS A 1 213 ? 13.301 13.184 -7.541 1.00 68.81 213 LYS A O 1
ATOM 1676 N N . GLY A 1 214 ? 14.509 15.061 -7.382 1.00 66.25 214 GLY A N 1
ATOM 1677 C CA . GLY A 1 214 ? 14.699 15.233 -8.834 1.00 66.25 214 GLY A CA 1
ATOM 1678 C C . GLY A 1 214 ? 13.486 15.767 -9.608 1.00 66.25 214 GLY A C 1
ATOM 1679 O O . GLY A 1 214 ? 13.612 16.098 -10.780 1.00 66.25 214 GLY A O 1
ATOM 1680 N N . PHE A 1 215 ? 12.330 15.940 -8.960 1.00 62.16 215 PHE A N 1
ATOM 1681 C CA . PHE A 1 215 ? 11.120 16.474 -9.601 1.00 62.16 215 PHE A CA 1
ATOM 1682 C C . PHE A 1 215 ? 11.168 17.991 -9.881 1.00 62.16 215 PHE A C 1
ATOM 1684 O O . PHE A 1 215 ? 10.399 18.487 -10.696 1.00 62.16 215 PHE A O 1
ATOM 1691 N N . GLY A 1 216 ? 12.084 18.758 -9.274 1.00 59.97 216 GLY A N 1
ATOM 1692 C CA . GLY A 1 216 ? 12.168 20.213 -9.493 1.00 59.97 216 GLY A CA 1
ATOM 1693 C C . GLY A 1 216 ? 10.819 20.920 -9.261 1.00 59.97 216 GLY A C 1
ATOM 1694 O O . GLY A 1 216 ? 10.172 20.688 -8.243 1.00 59.97 216 GLY A O 1
ATOM 1695 N N . GLN A 1 217 ? 10.383 21.765 -10.207 1.00 52.44 217 GLN A N 1
ATOM 1696 C CA . GLN A 1 217 ? 9.018 22.334 -10.249 1.00 52.44 217 GLN A CA 1
ATOM 1697 C C . GLN A 1 217 ? 7.997 21.428 -10.976 1.00 52.44 217 GLN A C 1
ATOM 1699 O O . GLN A 1 217 ? 6.805 21.734 -11.010 1.00 52.44 217 GLN A O 1
ATOM 1704 N N . SER A 1 218 ? 8.452 20.331 -11.581 1.00 52.22 218 SER A N 1
ATOM 1705 C CA . SER A 1 218 ? 7.659 19.453 -12.440 1.00 52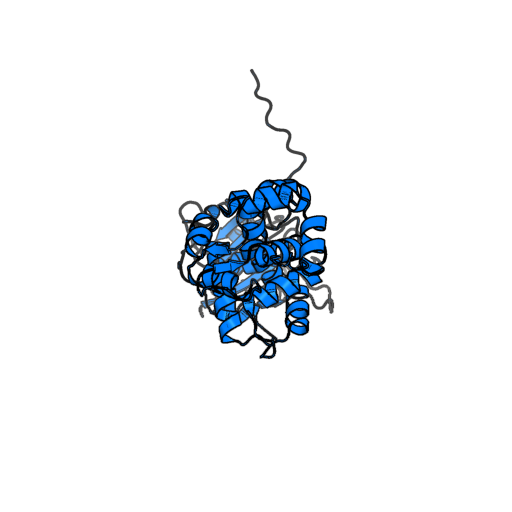.22 218 SER A CA 1
ATOM 1706 C C . SER A 1 218 ? 7.015 18.332 -11.626 1.00 52.22 218 SER A C 1
ATOM 1708 O O . SER A 1 218 ? 7.692 17.506 -11.021 1.00 52.22 218 SER A O 1
ATOM 1710 N N . ARG A 1 219 ? 5.683 18.268 -11.626 1.00 62.34 219 ARG A N 1
ATOM 1711 C CA . ARG A 1 219 ? 4.934 17.187 -10.968 1.00 62.34 219 ARG A CA 1
ATOM 1712 C C . ARG A 1 219 ? 4.984 15.899 -11.781 1.00 62.34 219 ARG A C 1
ATOM 1714 O O . ARG A 1 219 ? 4.967 15.945 -13.014 1.00 62.34 219 ARG A O 1
ATOM 1721 N N . SER A 1 220 ? 4.981 14.745 -11.109 1.00 68.69 220 SER A N 1
ATOM 1722 C CA . SER A 1 220 ? 4.753 13.482 -11.819 1.00 68.69 220 SER A CA 1
ATOM 1723 C C . SER A 1 220 ? 3.319 13.443 -12.349 1.00 68.69 220 SER A C 1
ATOM 1725 O O . SER A 1 220 ? 2.372 13.575 -11.581 1.00 68.69 220 SER A O 1
ATOM 1727 N N . LYS A 1 221 ? 3.164 13.232 -13.661 1.00 69.38 221 LYS A N 1
ATOM 1728 C CA . LYS A 1 221 ? 1.857 13.099 -14.336 1.00 69.38 221 LYS A CA 1
ATOM 1729 C C . LYS A 1 221 ? 1.391 11.647 -14.503 1.00 69.38 221 LYS A C 1
ATOM 1731 O O . LYS A 1 221 ? 0.359 11.408 -15.125 1.00 69.38 221 LYS A O 1
ATOM 1736 N N . LEU A 1 222 ? 2.201 10.681 -14.067 1.00 77.31 222 LEU A N 1
ATOM 1737 C CA . LEU A 1 222 ? 1.930 9.241 -14.203 1.00 77.31 222 LEU A CA 1
ATOM 1738 C C . LEU A 1 222 ? 1.827 8.557 -12.846 1.00 77.31 222 LEU A C 1
ATOM 1740 O O . LEU A 1 222 ? 1.072 7.602 -12.716 1.00 77.31 222 LEU A O 1
ATOM 1744 N N . MET A 1 223 ? 2.589 9.021 -11.851 1.00 78.00 223 MET A N 1
ATOM 1745 C CA . MET A 1 223 ? 2.481 8.495 -10.499 1.00 78.00 223 MET A CA 1
ATOM 1746 C C . MET A 1 223 ? 1.336 9.176 -9.766 1.00 78.00 223 MET A C 1
ATOM 1748 O O . MET A 1 223 ? 1.289 10.401 -9.676 1.00 78.00 223 MET A O 1
ATOM 1752 N N . THR A 1 224 ? 0.453 8.364 -9.198 1.00 81.31 224 THR A N 1
ATOM 1753 C CA . THR A 1 224 ? -0.506 8.789 -8.179 1.00 81.31 224 THR A CA 1
ATOM 1754 C C . THR A 1 224 ? 0.029 8.423 -6.798 1.00 81.31 224 THR A C 1
ATOM 1756 O O . THR A 1 224 ? 0.938 7.597 -6.661 1.00 81.31 224 THR A O 1
ATOM 1759 N N . ARG A 1 225 ? -0.534 9.032 -5.754 1.00 81.75 225 ARG A N 1
ATOM 1760 C CA . ARG A 1 225 ? -0.200 8.708 -4.361 1.00 81.75 225 ARG A CA 1
ATOM 1761 C C . ARG A 1 225 ? -0.488 7.235 -4.065 1.00 81.75 225 ARG A C 1
ATOM 1763 O O . ARG A 1 225 ? 0.336 6.548 -3.470 1.00 81.75 225 ARG A O 1
ATOM 1770 N N . GLU A 1 226 ? -1.631 6.759 -4.544 1.00 85.06 226 GLU A N 1
ATOM 1771 C CA . GLU A 1 226 ? -2.093 5.378 -4.466 1.00 85.06 226 GLU A CA 1
ATOM 1772 C C . GLU A 1 226 ? -1.122 4.438 -5.188 1.00 85.06 226 GLU A C 1
ATOM 1774 O O . GLU A 1 226 ? -0.739 3.414 -4.632 1.00 85.06 226 GLU A O 1
ATOM 1779 N N . GLY A 1 227 ? -0.656 4.808 -6.386 1.00 86.19 227 GLY A N 1
ATOM 1780 C CA . GLY A 1 227 ? 0.293 4.003 -7.153 1.00 86.19 227 GLY A CA 1
ATOM 1781 C C . GLY A 1 227 ? 1.670 3.896 -6.493 1.00 86.19 227 GLY A C 1
ATOM 1782 O O . GLY A 1 227 ? 2.239 2.808 -6.445 1.00 86.19 227 GLY A O 1
ATOM 1783 N N . ILE A 1 228 ? 2.184 4.991 -5.923 1.00 82.50 228 ILE A N 1
ATOM 1784 C CA . ILE A 1 228 ? 3.438 4.973 -5.149 1.00 82.50 228 ILE A CA 1
ATOM 1785 C C . ILE A 1 228 ? 3.298 4.051 -3.941 1.00 82.50 228 ILE A C 1
ATOM 1787 O O . ILE A 1 228 ? 4.161 3.207 -3.717 1.00 82.50 228 ILE A O 1
ATOM 1791 N N . TRP A 1 229 ? 2.194 4.173 -3.202 1.00 82.56 229 TRP A N 1
ATOM 1792 C CA . TRP A 1 229 ? 1.903 3.303 -2.065 1.00 82.56 229 TRP A CA 1
ATOM 1793 C C . TRP A 1 229 ? 1.855 1.832 -2.463 1.00 82.56 229 TRP A C 1
ATOM 1795 O O . TRP A 1 229 ? 2.435 0.970 -1.803 1.00 82.56 229 TRP A O 1
ATOM 1805 N N . TYR A 1 230 ? 1.164 1.558 -3.569 1.00 86.62 230 TYR A N 1
ATOM 1806 C CA . TYR A 1 230 ? 0.981 0.221 -4.098 1.00 86.62 230 TYR A CA 1
ATOM 1807 C C . TYR A 1 230 ? 2.317 -0.420 -4.482 1.00 86.62 230 TYR A C 1
ATOM 1809 O O . TYR A 1 230 ? 2.566 -1.565 -4.111 1.00 86.62 230 TYR A O 1
ATOM 1817 N N . ILE A 1 231 ? 3.206 0.315 -5.158 1.00 86.25 231 ILE A N 1
ATOM 1818 C CA . ILE A 1 231 ? 4.541 -0.183 -5.520 1.00 86.25 231 ILE A CA 1
ATOM 1819 C C . ILE A 1 231 ? 5.406 -0.356 -4.270 1.00 86.25 231 ILE A C 1
ATOM 1821 O O . ILE A 1 231 ? 5.969 -1.427 -4.066 1.00 86.25 231 ILE A O 1
ATOM 1825 N N . ASN A 1 232 ? 5.488 0.666 -3.416 1.00 83.12 232 ASN A N 1
ATOM 1826 C CA . ASN A 1 232 ? 6.378 0.682 -2.255 1.00 83.12 232 ASN A CA 1
ATOM 1827 C C . ASN A 1 232 ? 6.054 -0.437 -1.250 1.00 83.12 232 ASN A C 1
ATOM 1829 O O . ASN A 1 232 ? 6.949 -1.004 -0.634 1.00 83.12 232 ASN A O 1
ATOM 1833 N N . ALA A 1 233 ? 4.781 -0.827 -1.133 1.00 83.19 233 ALA A N 1
ATOM 1834 C CA . ALA A 1 233 ? 4.371 -1.966 -0.313 1.00 83.19 233 ALA A CA 1
ATOM 1835 C C . ALA A 1 233 ? 4.888 -3.331 -0.817 1.00 83.19 233 ALA A C 1
ATOM 1837 O O . ALA A 1 233 ? 4.898 -4.287 -0.039 1.00 83.19 233 ALA A O 1
ATOM 1838 N N . HIS A 1 234 ? 5.309 -3.426 -2.082 1.00 84.25 234 HIS A N 1
ATOM 1839 C CA . HIS A 1 234 ? 5.881 -4.632 -2.689 1.00 84.25 234 HIS A CA 1
ATOM 1840 C C . HIS A 1 234 ? 7.408 -4.581 -2.827 1.00 84.25 234 HIS A C 1
ATOM 1842 O O . HIS A 1 234 ? 8.011 -5.587 -3.207 1.00 84.25 234 HIS A O 1
ATOM 1848 N N . LEU A 1 235 ? 8.041 -3.445 -2.519 1.00 83.00 235 LEU A N 1
ATOM 1849 C CA . LEU A 1 235 ? 9.494 -3.338 -2.543 1.00 83.00 235 LEU A CA 1
ATOM 1850 C C . LEU A 1 235 ? 10.130 -4.079 -1.349 1.00 83.00 235 LEU A C 1
ATOM 1852 O O . LEU A 1 235 ? 9.524 -4.185 -0.274 1.00 83.00 235 LEU A O 1
ATOM 1856 N N . PRO A 1 236 ? 11.365 -4.594 -1.499 1.00 77.94 236 PRO A N 1
ATOM 1857 C CA . PRO A 1 236 ? 12.135 -5.121 -0.376 1.00 77.94 236 PRO A CA 1
ATOM 1858 C C . PRO A 1 236 ? 12.289 -4.081 0.745 1.00 77.94 236 PRO A C 1
ATOM 1860 O O . PRO A 1 236 ? 12.430 -2.895 0.488 1.00 77.94 236 PRO A O 1
ATOM 1863 N N . LYS A 1 237 ? 12.308 -4.506 2.015 1.00 68.62 237 LYS A N 1
ATOM 1864 C CA . LYS A 1 237 ? 12.263 -3.578 3.170 1.00 68.62 237 LYS A CA 1
ATOM 1865 C C . LYS A 1 237 ? 13.402 -2.558 3.214 1.00 68.62 237 LYS A C 1
ATOM 1867 O O . LYS A 1 237 ? 13.189 -1.442 3.678 1.00 68.62 237 LYS A O 1
ATOM 1872 N N . ASP A 1 238 ? 14.587 -2.948 2.757 1.00 67.56 238 ASP A N 1
ATOM 1873 C CA . ASP A 1 238 ? 15.770 -2.080 2.726 1.00 67.56 238 ASP A CA 1
ATOM 1874 C C . ASP A 1 238 ? 15.750 -1.114 1.514 1.00 67.56 238 ASP A C 1
ATOM 1876 O O . ASP A 1 238 ? 16.675 -0.330 1.324 1.00 67.56 238 ASP A O 1
ATOM 1880 N N . MET A 1 239 ? 14.677 -1.180 0.718 1.00 68.38 239 MET A N 1
ATOM 1881 C CA . MET A 1 239 ? 14.396 -0.463 -0.524 1.00 68.38 239 MET A CA 1
ATOM 1882 C C . MET A 1 239 ? 12.989 0.175 -0.438 1.00 68.38 239 MET A C 1
ATOM 1884 O O . MET A 1 239 ? 12.133 -0.039 -1.289 1.00 68.38 239 MET A O 1
ATOM 1888 N N . THR A 1 240 ? 12.697 0.918 0.639 1.00 63.69 240 THR A N 1
ATOM 1889 C CA . THR A 1 240 ? 11.431 1.680 0.756 1.00 63.69 240 THR A CA 1
ATOM 1890 C C . THR A 1 240 ? 11.604 3.159 1.127 1.00 63.69 240 THR A C 1
ATOM 1892 O O . THR A 1 240 ? 10.622 3.849 1.416 1.00 63.69 240 THR A O 1
ATOM 1895 N N . SER A 1 241 ? 12.840 3.673 1.174 1.00 63.25 241 SER A N 1
ATOM 1896 C CA . SER A 1 241 ? 13.141 4.928 1.878 1.00 63.25 241 SER A CA 1
ATOM 1897 C C . SER A 1 241 ? 13.071 6.180 1.015 1.00 63.25 241 SER A C 1
ATOM 1899 O O . SER A 1 241 ? 12.480 7.159 1.455 1.00 63.25 241 SER A O 1
ATOM 1901 N N . GLU A 1 242 ? 13.646 6.214 -0.186 1.00 72.31 242 GLU A N 1
ATOM 1902 C CA . GLU A 1 242 ? 13.754 7.466 -0.956 1.00 72.31 242 GLU A CA 1
ATOM 1903 C C . GLU A 1 242 ? 13.713 7.223 -2.459 1.00 72.31 242 GLU A C 1
ATOM 1905 O O . GLU A 1 242 ? 14.559 6.505 -2.969 1.00 72.31 242 GLU A O 1
ATOM 1910 N N . TRP A 1 243 ? 12.809 7.878 -3.189 1.00 79.44 243 TRP A N 1
ATOM 1911 C CA . TRP A 1 243 ? 12.764 7.792 -4.651 1.00 79.44 243 TRP A CA 1
ATOM 1912 C C . TRP A 1 243 ? 13.324 9.071 -5.284 1.00 79.44 243 TRP A C 1
ATOM 1914 O O . TRP A 1 243 ? 12.981 10.191 -4.909 1.00 79.44 243 TRP A O 1
ATOM 1924 N N . GLU A 1 244 ? 14.151 8.920 -6.304 1.00 80.31 244 GLU A N 1
ATOM 1925 C CA . GLU A 1 244 ? 14.785 9.987 -7.070 1.00 80.31 244 GLU A CA 1
ATOM 1926 C C . GLU A 1 244 ? 14.435 9.826 -8.546 1.00 80.31 244 GLU A C 1
ATOM 1928 O O . GLU A 1 244 ? 14.661 8.768 -9.119 1.00 80.31 244 GLU A O 1
ATOM 1933 N N . LEU A 1 245 ? 13.905 10.865 -9.190 1.00 82.19 245 LEU A N 1
ATOM 1934 C CA . LEU A 1 245 ? 13.693 10.854 -10.636 1.00 82.19 245 LEU A CA 1
ATOM 1935 C C . LEU A 1 245 ? 15.040 10.849 -11.375 1.00 82.19 245 LEU A C 1
ATOM 1937 O O . LEU A 1 245 ? 15.760 11.843 -11.348 1.00 82.19 245 LEU A O 1
ATOM 1941 N N . LEU A 1 246 ? 15.343 9.751 -12.071 1.00 83.12 246 LEU A N 1
ATOM 1942 C CA . LEU A 1 246 ? 16.521 9.624 -12.935 1.00 83.12 246 LEU A CA 1
ATOM 1943 C C . LEU A 1 246 ? 16.263 10.146 -14.340 1.00 83.12 246 LEU A C 1
ATOM 1945 O O . LEU A 1 246 ? 17.106 10.818 -14.924 1.00 83.12 246 LEU A O 1
ATOM 1949 N N . TYR A 1 247 ? 15.120 9.760 -14.907 1.00 83.62 247 TYR A N 1
ATOM 1950 C CA . TYR A 1 247 ? 14.803 10.026 -16.299 1.00 83.62 247 TYR A CA 1
ATOM 1951 C C . TYR A 1 247 ? 13.306 10.237 -16.490 1.00 83.62 247 TYR A C 1
ATOM 1953 O O . TYR A 1 247 ? 12.482 9.440 -16.037 1.00 83.62 247 TYR A O 1
ATOM 1961 N N . ASP A 1 248 ? 12.977 11.304 -17.211 1.00 83.00 248 ASP A N 1
ATOM 1962 C CA . ASP A 1 248 ? 11.640 11.595 -17.708 1.00 83.00 248 ASP A CA 1
ATOM 1963 C C . ASP A 1 248 ? 11.709 11.876 -19.209 1.00 83.00 248 ASP A C 1
ATOM 1965 O O . ASP A 1 248 ? 12.327 12.836 -19.668 1.00 83.00 248 ASP A O 1
ATOM 1969 N N . SER A 1 249 ? 11.022 11.045 -19.986 1.00 82.62 249 SER A N 1
ATOM 1970 C CA . SER A 1 249 ? 10.981 11.177 -21.442 1.00 82.62 249 SER A CA 1
ATOM 1971 C C . SER A 1 249 ? 10.361 12.493 -21.947 1.00 82.62 249 SER A C 1
ATOM 1973 O O . SER A 1 249 ? 10.651 12.881 -23.082 1.00 82.62 249 SER A O 1
ATOM 1975 N N . GLU A 1 250 ? 9.507 13.170 -21.158 1.00 80.56 250 GLU A N 1
ATOM 1976 C CA . GLU A 1 250 ? 8.916 14.460 -21.552 1.00 80.56 250 GLU A CA 1
ATOM 1977 C C . GLU A 1 250 ? 9.943 15.591 -21.485 1.00 80.56 250 GLU A C 1
ATOM 1979 O O . GLU A 1 250 ? 10.041 16.380 -22.423 1.00 80.56 250 GLU A O 1
ATOM 1984 N N . SER A 1 251 ? 10.704 15.664 -20.391 1.00 80.25 251 SER A N 1
ATOM 1985 C CA . SER A 1 251 ? 11.674 16.738 -20.152 1.00 80.25 251 SER A CA 1
ATOM 1986 C C . SER A 1 251 ? 13.063 16.455 -20.727 1.00 80.25 251 SER A C 1
ATOM 1988 O O . SER A 1 251 ? 13.730 17.381 -21.183 1.00 80.25 251 SER A O 1
ATOM 1990 N N . MET A 1 252 ? 13.493 15.191 -20.756 1.00 81.00 252 MET A N 1
ATOM 1991 C CA . MET A 1 252 ? 14.843 14.783 -21.181 1.00 81.00 252 MET A CA 1
ATOM 1992 C C . MET A 1 252 ? 14.884 14.183 -22.596 1.00 81.00 252 MET A C 1
ATOM 1994 O O . MET A 1 252 ? 15.953 13.874 -23.125 1.00 81.00 252 MET A O 1
ATOM 1998 N N . GLY A 1 253 ? 13.720 14.041 -23.237 1.00 79.56 253 GLY A N 1
ATOM 1999 C CA . GLY A 1 253 ? 13.576 13.535 -24.598 1.00 79.56 253 GLY A CA 1
ATOM 2000 C C . GLY A 1 253 ? 13.553 12.010 -24.683 1.00 79.56 253 GLY A C 1
ATOM 2001 O O . GLY A 1 253 ? 14.139 11.299 -23.875 1.00 79.56 253 GLY A O 1
ATOM 2002 N N . LYS A 1 254 ? 12.881 11.483 -25.711 1.00 79.12 254 LYS A N 1
ATOM 2003 C CA . LYS A 1 254 ? 12.515 10.057 -25.819 1.00 79.12 254 LYS A CA 1
ATOM 2004 C C . LYS A 1 254 ? 13.640 9.127 -26.283 1.00 79.12 254 LYS A C 1
ATOM 2006 O O . LYS A 1 254 ? 13.434 7.922 -26.358 1.00 79.12 254 LYS A O 1
ATOM 2011 N N . ALA A 1 255 ? 14.807 9.656 -26.647 1.00 78.50 255 ALA A N 1
ATOM 2012 C CA . ALA A 1 255 ? 15.886 8.856 -27.218 1.00 78.50 255 ALA A CA 1
ATOM 2013 C C . ALA A 1 255 ? 16.403 7.804 -26.223 1.00 78.50 255 ALA A C 1
ATOM 2015 O O . ALA A 1 255 ? 16.773 8.135 -25.101 1.00 78.50 255 ALA A O 1
ATOM 2016 N N . PHE A 1 256 ? 16.544 6.552 -26.667 1.00 77.25 256 PHE A N 1
ATOM 2017 C CA . PHE A 1 256 ? 17.081 5.470 -25.829 1.00 77.25 256 PHE A CA 1
ATOM 2018 C C . PHE A 1 256 ? 18.487 5.775 -25.283 1.00 77.25 256 PHE A C 1
ATOM 2020 O O . PHE A 1 256 ? 18.836 5.377 -24.178 1.00 77.25 256 PHE A O 1
ATOM 2027 N N . ALA A 1 257 ? 19.297 6.530 -26.031 1.00 80.94 257 ALA A N 1
ATOM 2028 C CA . ALA A 1 257 ? 20.595 6.997 -25.551 1.00 80.94 257 ALA A CA 1
ATOM 2029 C C . ALA A 1 257 ? 20.481 7.946 -24.343 1.00 80.94 257 ALA A C 1
ATOM 2031 O O . ALA A 1 257 ? 21.322 7.866 -23.455 1.00 80.94 257 ALA A O 1
ATOM 2032 N N . GLN A 1 258 ? 19.444 8.793 -24.294 1.00 81.38 258 GLN A N 1
ATOM 2033 C CA . GLN A 1 258 ? 19.185 9.679 -23.154 1.00 81.38 258 GLN A CA 1
ATOM 2034 C C . GLN A 1 258 ? 18.751 8.882 -21.929 1.00 81.38 258 GLN A C 1
ATOM 2036 O O . GLN A 1 258 ? 19.281 9.101 -20.846 1.00 81.38 258 GLN A O 1
ATOM 2041 N N . PHE A 1 259 ? 17.862 7.904 -22.115 1.00 83.19 259 PHE A N 1
ATOM 2042 C CA . PHE A 1 259 ? 17.489 6.966 -21.060 1.00 83.19 259 PHE A CA 1
ATOM 2043 C C . PHE A 1 259 ? 18.728 6.278 -20.463 1.00 83.19 259 PHE A C 1
ATOM 2045 O O . PHE A 1 259 ? 18.989 6.404 -19.270 1.00 83.19 259 PHE A O 1
ATOM 2052 N N . MET A 1 260 ? 19.539 5.636 -21.309 1.00 83.44 260 MET A N 1
ATOM 2053 C CA . MET A 1 260 ? 20.753 4.936 -20.880 1.00 83.44 260 MET A CA 1
ATOM 2054 C C . MET A 1 260 ? 21.749 5.856 -20.164 1.00 83.44 260 MET A C 1
ATOM 2056 O O . MET A 1 260 ? 22.393 5.419 -19.220 1.00 83.44 260 MET A O 1
ATOM 2060 N N . ALA A 1 261 ? 21.877 7.120 -20.579 1.00 85.31 261 ALA A N 1
ATOM 2061 C CA . ALA A 1 261 ? 22.789 8.068 -19.938 1.00 85.31 261 ALA A CA 1
ATOM 2062 C C . ALA A 1 261 ? 22.436 8.359 -18.467 1.00 85.31 261 ALA A C 1
ATOM 2064 O O . ALA A 1 261 ? 23.321 8.739 -17.707 1.00 85.31 261 ALA A O 1
ATOM 2065 N N . HIS A 1 262 ? 21.173 8.166 -18.070 1.00 83.81 262 HIS A N 1
ATOM 2066 C CA . HIS A 1 262 ? 20.681 8.458 -16.720 1.00 83.81 262 HIS A CA 1
ATOM 2067 C C . HIS A 1 262 ? 20.400 7.204 -15.876 1.00 83.81 262 HIS A C 1
ATOM 2069 O O . HIS A 1 262 ? 20.352 7.297 -14.652 1.00 83.81 262 HIS A O 1
ATOM 2075 N N . SER A 1 263 ? 20.188 6.040 -16.501 1.00 83.50 263 SER A N 1
ATOM 2076 C CA . SER A 1 263 ? 19.783 4.804 -15.810 1.00 83.50 263 SER A CA 1
ATOM 2077 C C . SER A 1 263 ? 20.836 3.691 -15.809 1.00 83.50 263 SER A C 1
ATOM 2079 O O . SER A 1 263 ? 20.664 2.694 -15.108 1.00 83.50 263 SER A O 1
ATOM 2081 N N . PHE A 1 264 ? 21.919 3.821 -16.581 1.00 86.19 264 PHE A N 1
ATOM 2082 C CA . PHE A 1 264 ? 22.962 2.795 -16.661 1.00 86.19 264 PHE A CA 1
ATOM 2083 C C . PHE A 1 264 ? 23.722 2.634 -15.338 1.00 86.19 264 PHE A C 1
ATOM 2085 O O . PHE A 1 264 ? 24.081 3.624 -14.710 1.00 86.19 264 PHE A O 1
ATOM 2092 N N . ASP A 1 265 ? 23.983 1.383 -14.942 1.00 86.31 265 ASP A N 1
ATOM 2093 C CA . ASP A 1 265 ? 24.666 1.008 -13.691 1.00 86.31 265 ASP A CA 1
ATOM 2094 C C . ASP A 1 265 ? 24.001 1.545 -12.405 1.00 86.31 265 ASP A C 1
ATOM 2096 O O . ASP A 1 265 ? 24.604 1.604 -11.335 1.00 86.31 265 ASP A O 1
ATOM 2100 N N . VAL A 1 266 ? 22.721 1.921 -12.489 1.00 83.81 266 VAL A N 1
ATOM 2101 C CA . VAL A 1 266 ? 21.921 2.365 -11.345 1.00 83.81 266 VAL A CA 1
ATOM 2102 C C . VAL A 1 266 ? 21.032 1.225 -10.847 1.00 83.81 266 VAL A C 1
ATOM 2104 O O . VAL A 1 266 ? 20.471 0.476 -11.645 1.00 83.81 266 VAL A O 1
ATOM 2107 N N . SER A 1 267 ? 20.908 1.102 -9.521 1.00 81.38 267 SER A N 1
ATOM 2108 C CA . SER A 1 267 ? 20.088 0.104 -8.827 1.00 81.38 267 SER A CA 1
ATOM 2109 C C . SER A 1 267 ? 19.626 0.613 -7.455 1.00 81.38 267 SER A C 1
ATOM 2111 O O . SER A 1 267 ? 20.388 1.352 -6.825 1.00 81.38 267 SER A O 1
ATOM 2113 N N . PRO A 1 268 ? 18.468 0.153 -6.952 1.00 85.00 268 PRO A N 1
ATOM 2114 C CA . PRO A 1 268 ? 17.398 -0.469 -7.732 1.00 85.00 268 PRO A CA 1
ATOM 2115 C C . PRO A 1 268 ? 16.645 0.590 -8.560 1.00 85.00 268 PRO A C 1
ATOM 2117 O O . PRO A 1 268 ? 16.797 1.796 -8.334 1.00 85.00 268 PRO A O 1
ATOM 2120 N N . ILE A 1 269 ? 15.853 0.150 -9.543 1.00 84.88 269 ILE A N 1
ATOM 2121 C CA . ILE A 1 269 ? 15.093 1.050 -10.424 1.00 84.88 269 ILE A CA 1
ATOM 2122 C C . ILE A 1 269 ? 13.632 0.624 -10.531 1.00 84.88 269 ILE A C 1
ATOM 2124 O O . ILE A 1 269 ? 13.324 -0.544 -10.762 1.00 84.88 269 ILE A O 1
ATOM 2128 N N . VAL A 1 270 ? 12.739 1.612 -10.457 1.00 87.19 270 VAL A N 1
ATOM 2129 C CA . VAL A 1 270 ? 11.331 1.482 -10.844 1.00 87.19 270 VAL A CA 1
ATOM 2130 C C . VAL A 1 270 ? 11.117 2.181 -12.188 1.00 87.19 270 VAL A C 1
ATOM 2132 O O . VAL A 1 270 ? 11.420 3.366 -12.344 1.00 87.19 270 VAL A O 1
ATOM 2135 N N . PHE A 1 271 ? 10.573 1.446 -13.156 1.00 86.00 271 PHE A N 1
ATOM 2136 C CA . PHE A 1 271 ? 10.132 1.966 -14.449 1.00 86.00 271 PHE A CA 1
ATOM 2137 C C . PHE A 1 271 ? 8.630 2.167 -14.430 1.00 86.00 271 PHE A C 1
ATOM 2139 O O . PHE A 1 271 ? 7.906 1.264 -14.024 1.00 86.00 271 PHE A O 1
ATOM 2146 N N . ILE A 1 272 ? 8.158 3.307 -14.919 1.00 87.44 272 ILE A N 1
ATOM 2147 C CA . ILE A 1 272 ? 6.733 3.604 -15.055 1.00 87.44 272 ILE A CA 1
ATOM 2148 C C . ILE A 1 272 ? 6.501 4.128 -16.459 1.00 87.44 272 ILE A C 1
ATOM 2150 O O . ILE A 1 272 ? 7.075 5.134 -16.859 1.00 87.44 272 ILE A O 1
ATOM 2154 N N . ILE A 1 273 ? 5.647 3.453 -17.206 1.00 87.38 273 ILE A N 1
ATOM 2155 C CA . ILE A 1 273 ? 5.326 3.740 -18.594 1.00 87.38 273 ILE A CA 1
ATOM 2156 C C . ILE A 1 273 ? 3.837 4.051 -18.663 1.00 87.38 273 ILE A C 1
ATOM 2158 O O . ILE A 1 273 ? 3.015 3.346 -18.084 1.00 87.38 273 ILE A O 1
ATOM 2162 N N . LYS A 1 274 ? 3.491 5.108 -19.390 1.00 86.69 274 LYS A N 1
ATOM 2163 C CA . LYS A 1 274 ? 2.139 5.377 -19.858 1.00 86.69 274 LYS A CA 1
ATOM 2164 C C . LYS A 1 274 ? 2.104 5.235 -21.358 1.00 86.69 274 LYS A C 1
ATOM 2166 O O . LYS A 1 274 ? 2.866 5.930 -22.024 1.00 86.69 274 LYS A O 1
ATOM 2171 N N . ASP A 1 275 ? 1.235 4.388 -21.883 1.00 84.56 275 ASP A N 1
ATOM 2172 C CA . ASP A 1 275 ? 1.073 4.233 -23.328 1.00 84.56 275 ASP A CA 1
ATOM 2173 C C . ASP A 1 275 ? 0.170 5.326 -23.944 1.00 84.56 275 ASP A C 1
ATOM 2175 O O . ASP A 1 275 ? -0.189 6.315 -23.295 1.00 84.56 275 ASP A O 1
ATOM 2179 N N . LYS A 1 276 ? -0.154 5.186 -25.237 1.00 84.19 276 LYS A N 1
ATOM 2180 C CA . LYS A 1 276 ? -1.019 6.136 -25.962 1.00 84.19 276 LYS A CA 1
ATOM 2181 C C . LYS A 1 276 ? -2.480 6.053 -25.534 1.00 84.19 276 LYS A C 1
ATOM 2183 O O . LYS A 1 276 ? -3.171 7.066 -25.604 1.00 84.19 276 LYS A O 1
ATOM 2188 N N . ASP A 1 277 ? -2.914 4.877 -25.101 1.00 85.81 277 ASP A N 1
ATOM 2189 C CA . ASP A 1 277 ? -4.294 4.591 -24.712 1.00 85.81 277 ASP A CA 1
ATOM 2190 C C . ASP A 1 277 ? -4.555 4.952 -23.239 1.00 85.81 277 ASP A C 1
ATOM 2192 O O . ASP A 1 277 ? -5.693 4.965 -22.775 1.00 85.81 277 ASP A O 1
ATOM 2196 N N . GLY A 1 278 ? -3.505 5.339 -22.512 1.00 84.06 278 GLY A N 1
ATOM 2197 C CA . GLY A 1 278 ? -3.570 5.870 -21.161 1.00 84.06 278 GLY A CA 1
ATOM 2198 C C . GLY A 1 278 ? -3.346 4.834 -20.065 1.00 84.06 278 GLY A C 1
ATOM 2199 O O . GLY A 1 278 ? -3.440 5.207 -18.894 1.00 84.06 278 GLY A O 1
ATOM 2200 N N . TYR A 1 279 ? -3.005 3.592 -20.415 1.00 88.19 279 TYR A N 1
ATOM 2201 C CA . TYR A 1 279 ? -2.602 2.577 -19.445 1.00 88.19 279 TYR A CA 1
ATOM 2202 C C . TYR A 1 279 ? -1.299 2.996 -18.790 1.00 88.19 279 TYR A C 1
ATOM 2204 O O . TYR A 1 279 ? -0.400 3.495 -19.464 1.00 88.19 279 TYR A O 1
ATOM 2212 N N . VAL A 1 280 ? -1.199 2.782 -17.480 1.00 89.50 280 VAL A N 1
ATOM 2213 C CA . VAL A 1 280 ? 0.012 3.068 -16.706 1.00 89.50 280 VAL A CA 1
ATOM 2214 C C . VAL A 1 280 ? 0.482 1.769 -16.079 1.00 89.50 280 VAL A C 1
ATOM 2216 O O . VAL A 1 280 ? -0.258 1.155 -15.317 1.00 89.50 280 VAL A O 1
ATOM 2219 N N . PHE A 1 281 ? 1.696 1.342 -16.401 1.00 90.94 281 PHE A N 1
ATOM 2220 C CA . PHE A 1 281 ? 2.274 0.073 -15.961 1.00 90.94 281 PHE A CA 1
ATOM 2221 C C . PHE A 1 281 ? 3.795 0.179 -15.887 1.00 90.94 281 PHE A C 1
ATOM 2223 O O . PHE A 1 281 ? 4.374 1.202 -16.247 1.00 90.94 281 PHE A O 1
ATOM 2230 N N . GLY A 1 282 ? 4.461 -0.854 -15.391 1.00 90.25 282 GLY A N 1
ATOM 2231 C CA . GLY A 1 282 ? 5.888 -0.768 -15.158 1.00 90.25 282 GLY A CA 1
ATOM 2232 C C . GLY A 1 282 ? 6.503 -2.015 -14.560 1.00 90.25 282 GLY A C 1
ATOM 2233 O O . GLY A 1 282 ? 5.885 -3.080 -14.511 1.00 90.25 282 GLY A O 1
ATOM 2234 N N . GLY A 1 283 ? 7.739 -1.866 -14.101 1.00 90.12 283 GLY A N 1
ATOM 2235 C CA . GLY A 1 283 ? 8.479 -2.942 -13.463 1.00 90.12 283 GLY A CA 1
ATOM 2236 C C . GLY A 1 283 ? 9.515 -2.428 -12.479 1.00 90.12 283 GLY A C 1
ATOM 2237 O O . GLY A 1 283 ? 10.012 -1.309 -12.603 1.00 90.12 283 GLY A O 1
ATOM 2238 N N . PHE A 1 284 ? 9.830 -3.266 -11.501 1.00 89.38 284 PHE A N 1
ATOM 2239 C CA . PHE A 1 284 ? 10.919 -3.069 -10.558 1.00 89.38 284 PHE A CA 1
ATOM 2240 C C . PHE A 1 284 ? 12.095 -3.970 -10.929 1.00 89.38 284 PHE A C 1
ATOM 2242 O O . PHE A 1 284 ? 11.927 -5.178 -11.119 1.00 89.38 284 PHE A O 1
ATOM 2249 N N . VAL A 1 285 ? 13.282 -3.374 -11.017 1.00 87.81 285 VAL A N 1
ATOM 2250 C CA . VAL A 1 285 ? 14.550 -4.070 -11.221 1.00 87.81 285 VAL A CA 1
ATOM 2251 C C . VAL A 1 285 ? 15.395 -3.946 -9.960 1.00 87.81 285 VAL A C 1
ATOM 2253 O O . VAL A 1 285 ? 15.742 -2.840 -9.541 1.00 87.81 285 VAL A O 1
ATOM 2256 N N . SER A 1 286 ? 15.764 -5.095 -9.397 1.00 86.50 286 SER A N 1
ATOM 2257 C CA . SER A 1 286 ? 16.551 -5.197 -8.166 1.00 86.50 286 SER A CA 1
ATOM 2258 C C . SER A 1 286 ? 18.062 -5.029 -8.363 1.00 86.50 286 SER A C 1
ATOM 2260 O O . SER A 1 286 ? 18.767 -4.738 -7.399 1.00 86.50 286 SER A O 1
ATOM 2262 N N . GLU A 1 287 ? 18.569 -5.217 -9.586 1.00 86.69 287 GLU A N 1
ATOM 2263 C C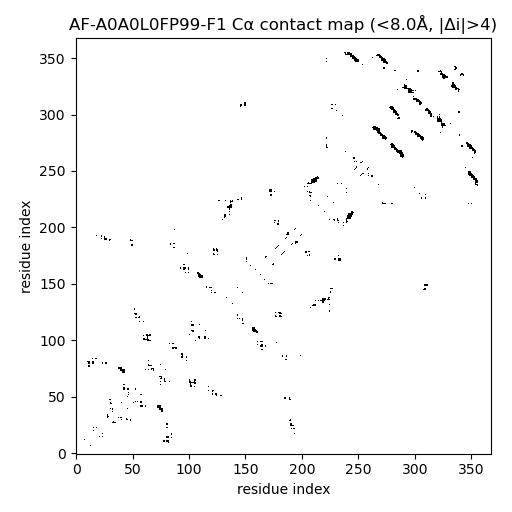A . GLU A 1 287 ? 20.000 -5.178 -9.919 1.00 86.69 287 GLU A CA 1
ATOM 2264 C C . GLU A 1 287 ? 20.377 -4.010 -10.847 1.00 86.69 287 GLU A C 1
ATOM 2266 O O . GLU A 1 287 ? 19.539 -3.539 -11.615 1.00 86.69 287 GLU A O 1
ATOM 2271 N N . PRO A 1 288 ? 21.653 -3.572 -10.872 1.00 87.38 288 PRO A N 1
ATOM 2272 C CA . PRO A 1 288 ? 22.069 -2.497 -11.765 1.00 87.38 288 PRO A CA 1
ATOM 2273 C C . PRO A 1 288 ? 21.767 -2.804 -13.231 1.00 87.38 288 PRO A C 1
ATOM 2275 O O . PRO A 1 288 ? 22.080 -3.902 -13.710 1.00 87.38 288 PRO A O 1
ATOM 2278 N N . LEU A 1 289 ? 21.209 -1.827 -13.958 1.00 84.94 289 LEU A N 1
ATOM 2279 C CA . LEU A 1 289 ? 20.996 -1.966 -15.399 1.00 84.94 289 LEU A CA 1
ATOM 2280 C C . LEU A 1 289 ? 22.330 -2.148 -16.119 1.00 84.94 289 LEU A C 1
ATOM 2282 O O . LEU A 1 289 ? 23.186 -1.262 -16.125 1.00 84.94 289 LEU A O 1
ATOM 2286 N N . LYS A 1 290 ? 22.464 -3.283 -16.800 1.00 85.00 290 LYS A N 1
ATOM 2287 C CA . LYS A 1 290 ? 23.661 -3.670 -17.549 1.00 85.00 290 LYS A CA 1
ATOM 2288 C C . LYS A 1 290 ? 23.301 -3.953 -18.993 1.00 85.00 290 LYS A C 1
ATOM 2290 O O . LYS A 1 290 ? 22.321 -4.641 -19.267 1.00 85.00 290 LYS A O 1
ATOM 2295 N N . LEU A 1 291 ? 24.136 -3.476 -19.914 1.00 83.31 291 LEU A N 1
ATOM 2296 C CA . LEU A 1 291 ? 24.098 -3.935 -21.298 1.00 83.31 291 LEU A CA 1
ATOM 2297 C C . LEU A 1 291 ? 24.597 -5.382 -21.323 1.00 83.31 291 LEU A C 1
ATOM 2299 O O . LEU A 1 291 ? 25.784 -5.637 -21.131 1.00 83.31 291 LEU A O 1
ATOM 2303 N N . ASN A 1 292 ? 23.686 -6.324 -21.527 1.00 78.69 292 ASN A N 1
ATOM 2304 C CA . ASN A 1 292 ? 23.980 -7.744 -21.553 1.00 78.69 292 ASN A CA 1
ATOM 2305 C C . ASN A 1 292 ? 23.157 -8.423 -22.652 1.00 78.69 292 ASN A C 1
ATOM 2307 O O . ASN A 1 292 ? 21.937 -8.292 -22.715 1.00 78.69 292 ASN A O 1
ATOM 2311 N N . ALA A 1 293 ? 23.838 -9.179 -23.513 1.00 76.88 293 ALA A N 1
ATOM 2312 C CA . ALA A 1 293 ? 23.202 -9.989 -24.548 1.00 76.88 293 ALA A CA 1
ATOM 2313 C C . ALA A 1 293 ? 22.505 -11.245 -23.981 1.00 76.88 293 ALA A C 1
ATOM 2315 O O . ALA A 1 293 ? 21.866 -11.979 -24.733 1.00 76.88 293 ALA A O 1
ATOM 2316 N N . SER A 1 294 ? 22.635 -11.496 -22.674 1.00 82.69 294 SER A N 1
ATOM 2317 C CA . SER A 1 294 ? 21.967 -12.560 -21.919 1.00 82.69 294 SER A CA 1
ATOM 2318 C C . SER A 1 294 ? 21.069 -11.987 -20.822 1.00 82.69 294 SER A C 1
ATOM 2320 O O . SER A 1 294 ? 21.299 -10.882 -20.328 1.00 82.69 294 SER A O 1
ATOM 2322 N N . TRP A 1 295 ? 20.069 -12.768 -20.415 1.00 83.94 295 TRP A N 1
ATOM 2323 C CA . TRP A 1 295 ? 19.205 -12.444 -19.280 1.00 83.94 295 TRP A CA 1
ATOM 2324 C C . TRP A 1 295 ? 19.995 -12.373 -17.965 1.00 83.94 295 TRP A C 1
ATOM 2326 O O . TRP A 1 295 ? 20.911 -13.167 -17.740 1.00 83.94 295 TRP A O 1
ATOM 2336 N N . TYR A 1 296 ? 19.629 -11.432 -17.097 1.00 86.88 296 TYR A N 1
ATOM 2337 C CA . TYR A 1 296 ? 20.189 -11.240 -15.755 1.00 86.88 296 TYR A CA 1
ATOM 2338 C C . TYR A 1 296 ? 19.096 -10.801 -14.770 1.00 86.88 296 TYR A C 1
ATOM 2340 O O . TYR A 1 296 ? 17.925 -10.737 -15.145 1.00 86.88 296 TYR A O 1
ATOM 2348 N N . GLY A 1 297 ? 19.470 -10.510 -13.520 1.00 85.38 297 GLY A N 1
ATOM 2349 C CA . GLY A 1 297 ? 18.544 -10.178 -12.441 1.00 85.38 297 GLY A CA 1
ATOM 2350 C C . GLY A 1 297 ? 18.177 -11.388 -11.584 1.00 85.38 297 GLY A C 1
ATOM 2351 O O . GLY A 1 297 ? 18.688 -12.498 -11.770 1.00 85.38 297 GLY A O 1
ATOM 2352 N N . ASN A 1 298 ? 17.250 -11.174 -10.654 1.00 88.31 298 ASN A N 1
ATOM 2353 C CA . ASN A 1 298 ? 16.824 -12.180 -9.689 1.00 88.31 298 ASN A CA 1
ATOM 2354 C C . ASN A 1 298 ? 15.305 -12.143 -9.450 1.00 88.31 298 ASN A C 1
ATOM 2356 O O . ASN A 1 298 ? 14.569 -11.378 -10.072 1.00 88.31 298 ASN A O 1
ATOM 2360 N N . SER A 1 299 ? 14.840 -13.009 -8.548 1.00 88.38 299 SER A N 1
ATOM 2361 C CA . SER A 1 299 ? 13.423 -13.196 -8.232 1.00 88.38 299 SER A CA 1
ATOM 2362 C C . SER A 1 299 ? 12.744 -12.002 -7.564 1.00 88.38 299 SER A C 1
ATOM 2364 O O . SER A 1 299 ? 11.520 -12.008 -7.460 1.00 88.38 299 SER A O 1
ATOM 2366 N N . ASP A 1 300 ? 13.502 -10.998 -7.122 1.00 87.62 300 ASP A N 1
ATOM 2367 C CA . ASP A 1 300 ? 12.936 -9.806 -6.489 1.00 87.62 300 ASP A CA 1
ATOM 2368 C C . ASP A 1 300 ? 12.365 -8.833 -7.530 1.00 87.62 300 ASP A C 1
ATOM 2370 O O . ASP A 1 300 ? 11.587 -7.949 -7.182 1.00 87.62 300 ASP A O 1
ATOM 2374 N N . CYS A 1 301 ? 12.698 -9.009 -8.816 1.00 87.38 301 CYS A N 1
ATOM 2375 C CA . CYS A 1 301 ? 12.069 -8.273 -9.906 1.00 87.38 301 CYS A CA 1
ATOM 2376 C C . CYS A 1 301 ? 10.575 -8.617 -10.018 1.00 87.38 301 CYS A C 1
ATOM 2378 O O . CYS A 1 301 ? 10.167 -9.780 -9.923 1.00 87.38 301 CYS A O 1
ATOM 2380 N N . PHE A 1 302 ? 9.755 -7.609 -10.305 1.00 89.69 302 PHE A N 1
ATOM 2381 C CA . PHE A 1 302 ? 8.325 -7.789 -10.541 1.00 89.69 302 PHE A CA 1
ATOM 2382 C C . PHE A 1 302 ? 7.793 -6.778 -11.553 1.00 89.69 302 PHE A C 1
ATOM 2384 O O . PHE A 1 302 ? 8.371 -5.710 -11.759 1.00 89.69 302 PHE A O 1
ATOM 2391 N N . LEU A 1 303 ? 6.663 -7.119 -12.166 1.00 91.56 303 LEU A N 1
ATOM 2392 C CA . LEU A 1 303 ? 5.886 -6.217 -13.009 1.00 91.56 303 LEU A CA 1
ATOM 2393 C C . LEU A 1 303 ? 4.689 -5.673 -12.240 1.00 91.56 303 LEU A C 1
ATOM 2395 O O . LEU A 1 303 ? 4.177 -6.323 -11.330 1.00 91.56 303 LEU A O 1
ATOM 2399 N N . PHE A 1 304 ? 4.203 -4.502 -12.633 1.00 91.50 304 PHE A N 1
ATOM 2400 C CA . PHE A 1 304 ? 2.982 -3.940 -12.075 1.00 91.50 304 PHE A CA 1
ATOM 2401 C C . PHE A 1 304 ? 2.158 -3.188 -13.117 1.00 91.50 304 PHE A C 1
ATOM 2403 O O . PHE A 1 304 ? 2.668 -2.674 -14.109 1.00 91.50 304 PHE A O 1
ATOM 2410 N N . SER A 1 305 ? 0.862 -3.094 -12.845 1.00 92.12 305 SER A N 1
ATOM 2411 C CA . SER A 1 305 ? -0.084 -2.195 -13.503 1.00 92.12 305 SER A CA 1
ATOM 2412 C C . SER A 1 305 ? -0.596 -1.203 -12.461 1.00 92.12 305 SER A C 1
ATOM 2414 O O . SER A 1 305 ? -0.794 -1.591 -11.312 1.00 92.12 305 SER A O 1
ATOM 2416 N N . LEU A 1 306 ? -0.793 0.058 -12.849 1.00 89.44 306 LEU A N 1
ATOM 2417 C CA . LEU A 1 306 ? -1.362 1.133 -12.026 1.00 89.44 306 LEU A CA 1
ATOM 2418 C C . LEU A 1 306 ? -2.696 1.655 -12.578 1.00 89.44 306 LEU A C 1
ATOM 2420 O O . LEU A 1 306 ? -3.541 2.091 -11.805 1.00 89.44 306 LEU A O 1
ATOM 2424 N N . ALA A 1 307 ? -2.903 1.627 -13.897 1.00 89.00 307 ALA A N 1
ATOM 2425 C CA . ALA A 1 307 ? -4.150 2.069 -14.519 1.00 89.00 307 ALA A CA 1
ATOM 2426 C C . ALA A 1 307 ? -4.473 1.234 -15.767 1.00 89.00 307 ALA A C 1
ATOM 2428 O O . ALA A 1 307 ? -3.558 0.952 -16.547 1.00 89.00 307 ALA A O 1
ATOM 2429 N N . PRO A 1 308 ? -5.753 0.870 -15.993 1.00 87.62 308 PRO A N 1
ATOM 2430 C CA . PRO A 1 308 ? -6.950 1.254 -15.228 1.00 87.62 308 PRO A CA 1
ATOM 2431 C C . PRO A 1 308 ? -7.180 0.427 -13.953 1.00 87.62 308 PRO A C 1
ATOM 2433 O O . PRO A 1 308 ? -8.051 0.757 -13.157 1.00 87.62 308 PRO A O 1
ATOM 2436 N N . SER A 1 309 ? -6.424 -0.654 -13.759 1.00 87.50 309 SER A N 1
ATOM 2437 C CA . SER A 1 309 ? -6.517 -1.514 -12.579 1.00 87.50 309 SER A CA 1
ATOM 2438 C C . SER A 1 309 ? -5.125 -1.802 -12.037 1.00 87.50 309 SER A C 1
ATOM 2440 O O . SER A 1 309 ? -4.191 -2.032 -12.817 1.00 87.50 309 SER A O 1
ATOM 2442 N N . MET A 1 310 ? -4.986 -1.771 -10.710 1.00 89.88 310 MET A N 1
ATOM 2443 C CA . MET A 1 310 ? -3.709 -2.036 -10.063 1.00 89.88 310 MET A CA 1
ATOM 2444 C C . MET A 1 310 ? -3.499 -3.529 -9.834 1.00 89.88 310 MET A C 1
ATOM 2446 O O . MET A 1 310 ? -4.385 -4.228 -9.350 1.00 89.88 310 MET A O 1
ATOM 2450 N N . ALA A 1 311 ? -2.311 -4.015 -10.179 1.00 89.62 311 ALA A N 1
ATOM 2451 C CA . ALA A 1 311 ? -1.911 -5.406 -9.994 1.00 89.62 311 ALA A CA 1
ATOM 2452 C C . ALA A 1 311 ? -0.386 -5.499 -9.895 1.00 89.62 311 ALA A C 1
ATOM 2454 O O . ALA A 1 311 ? 0.313 -4.706 -10.524 1.00 89.62 311 ALA A O 1
ATOM 2455 N N . VAL A 1 312 ? 0.119 -6.467 -9.128 1.00 88.25 312 VAL A N 1
ATOM 2456 C CA . VAL A 1 312 ? 1.548 -6.810 -9.081 1.00 88.25 312 VAL A CA 1
ATOM 2457 C C . VAL A 1 312 ? 1.724 -8.259 -9.508 1.00 88.25 312 VAL A C 1
ATOM 2459 O O . VAL A 1 312 ? 0.976 -9.143 -9.095 1.00 88.25 312 VAL A O 1
ATOM 2462 N N . TYR A 1 313 ? 2.726 -8.489 -10.346 1.00 89.12 313 TYR A N 1
ATOM 2463 C CA . TYR A 1 313 ? 3.061 -9.778 -10.924 1.00 89.12 313 TYR A CA 1
ATOM 2464 C C . TYR A 1 313 ? 4.493 -10.127 -10.525 1.00 89.12 313 TYR A C 1
ATOM 2466 O O . TYR A 1 313 ? 5.463 -9.701 -11.157 1.00 89.12 313 TYR A O 1
ATOM 2474 N N . HIS A 1 314 ? 4.618 -10.891 -9.442 1.00 87.12 314 HIS A N 1
ATOM 2475 C CA . HIS A 1 314 ? 5.894 -11.458 -9.019 1.00 87.12 314 HIS A CA 1
ATOM 2476 C C . HIS A 1 314 ? 6.318 -12.606 -9.935 1.00 87.12 314 HIS A C 1
ATOM 2478 O O . HIS A 1 314 ? 5.495 -13.224 -10.618 1.00 87.12 314 HIS A O 1
ATOM 2484 N N . THR A 1 315 ? 7.614 -12.921 -9.919 1.00 84.50 315 THR A N 1
ATOM 2485 C CA . THR A 1 315 ? 8.134 -14.075 -10.650 1.00 84.50 315 THR A CA 1
ATOM 2486 C C . THR A 1 315 ? 7.406 -15.367 -10.272 1.00 84.50 315 THR A C 1
ATOM 2488 O O . THR A 1 315 ? 7.179 -15.677 -9.103 1.00 84.50 315 THR A O 1
ATOM 2491 N N . THR A 1 316 ? 7.095 -16.177 -11.281 1.00 81.88 316 THR A N 1
ATOM 2492 C CA . THR A 1 316 ? 6.589 -17.543 -11.096 1.00 81.88 316 THR A CA 1
ATOM 2493 C C . THR A 1 316 ? 7.713 -18.549 -10.843 1.00 81.88 316 THR A C 1
ATOM 2495 O O . THR A 1 316 ? 7.447 -19.729 -10.638 1.00 81.88 316 THR A O 1
ATOM 2498 N N . SER A 1 317 ? 8.976 -18.104 -10.886 1.00 80.12 317 SER A N 1
ATOM 2499 C CA . SER A 1 317 ? 10.186 -18.938 -10.833 1.00 80.12 317 SER A CA 1
ATOM 2500 C C . SER A 1 317 ? 10.283 -19.996 -11.942 1.00 80.12 317 SER A C 1
ATOM 2502 O O . SER A 1 317 ? 11.137 -20.879 -11.879 1.00 80.12 317 SER A O 1
ATOM 2504 N N . TYR A 1 318 ? 9.439 -19.907 -12.977 1.00 79.50 318 TYR A N 1
ATOM 2505 C CA . TYR A 1 318 ? 9.438 -20.840 -14.106 1.00 79.50 318 TYR A CA 1
ATOM 2506 C C . TYR A 1 318 ? 10.736 -20.764 -14.923 1.00 79.50 318 TYR A C 1
ATOM 2508 O O . TYR A 1 318 ? 11.259 -21.779 -15.379 1.00 79.50 318 TYR A O 1
ATOM 2516 N N . ASN A 1 319 ? 11.275 -19.557 -15.095 1.00 83.88 319 ASN A N 1
ATOM 2517 C CA . ASN A 1 319 ? 12.559 -19.311 -15.739 1.00 83.88 319 ASN A CA 1
ATOM 2518 C C . ASN A 1 319 ? 13.305 -18.168 -15.030 1.00 83.88 319 ASN A C 1
ATOM 2520 O O . ASN A 1 319 ? 12.783 -17.552 -14.101 1.00 83.88 319 ASN A O 1
ATOM 2524 N N . LYS A 1 320 ? 14.546 -17.910 -15.457 1.00 83.75 320 LYS A N 1
ATOM 2525 C CA . LYS A 1 320 ? 15.411 -16.849 -14.913 1.00 83.75 320 LYS A CA 1
ATOM 2526 C C . LYS A 1 320 ? 15.532 -15.649 -15.863 1.00 83.75 320 LYS A C 1
ATOM 2528 O O . LYS A 1 320 ? 16.555 -14.969 -15.876 1.00 83.75 320 LYS A O 1
ATOM 2533 N N . ASN A 1 321 ? 14.508 -15.414 -16.683 1.00 84.50 321 ASN A N 1
ATOM 2534 C CA . ASN A 1 321 ? 14.492 -14.347 -17.681 1.00 84.50 321 ASN A CA 1
ATOM 2535 C C . ASN A 1 321 ? 13.920 -13.063 -17.066 1.00 84.50 321 ASN A C 1
ATOM 2537 O O . ASN A 1 321 ? 12.815 -12.653 -17.403 1.00 84.50 321 ASN A O 1
ATOM 2541 N N . TYR A 1 322 ? 14.644 -12.460 -16.119 1.00 83.25 322 TYR A N 1
ATOM 2542 C CA . TYR A 1 322 ? 14.128 -11.310 -15.366 1.00 83.25 322 TYR A CA 1
ATOM 2543 C C . TYR A 1 322 ? 14.340 -9.988 -16.098 1.00 83.25 322 TYR A C 1
ATOM 2545 O O . TYR A 1 322 ? 13.404 -9.216 -16.276 1.00 83.25 322 TYR A O 1
ATOM 2553 N N . VAL A 1 323 ? 15.575 -9.722 -16.521 1.00 84.50 323 VAL A N 1
ATOM 2554 C CA . VAL A 1 323 ? 15.956 -8.468 -17.171 1.00 84.50 323 VAL A CA 1
ATOM 2555 C C . VAL A 1 323 ? 16.839 -8.763 -18.369 1.00 84.50 323 VAL A C 1
ATOM 2557 O O . VAL A 1 323 ? 17.735 -9.605 -18.318 1.00 84.50 323 VAL A O 1
ATOM 2560 N N . TYR A 1 324 ? 16.602 -8.040 -19.453 1.00 83.62 324 TYR A N 1
ATOM 2561 C CA . TYR A 1 324 ? 17.424 -8.077 -20.650 1.00 83.62 324 TYR A CA 1
ATOM 2562 C C . TYR A 1 324 ? 17.507 -6.676 -21.208 1.00 83.62 324 TYR A C 1
ATOM 2564 O O . TYR A 1 324 ? 16.483 -6.054 -21.477 1.00 83.62 324 TYR A O 1
ATOM 2572 N N . LEU A 1 325 ? 18.725 -6.201 -21.414 1.00 81.56 325 LEU A N 1
ATOM 2573 C CA . LEU A 1 325 ? 18.994 -4.879 -21.941 1.00 81.56 325 LEU A CA 1
ATOM 2574 C C . LEU A 1 325 ? 20.155 -4.997 -22.908 1.00 81.56 325 LEU A C 1
ATOM 2576 O O . LEU A 1 325 ? 21.277 -5.281 -22.501 1.00 81.56 325 LEU A O 1
ATOM 2580 N N . ASN A 1 326 ? 19.898 -4.764 -24.184 1.00 77.19 326 ASN A N 1
ATOM 2581 C CA . ASN A 1 326 ? 20.891 -4.970 -25.221 1.00 77.19 326 ASN A CA 1
ATOM 2582 C C . ASN A 1 326 ? 20.902 -3.807 -26.215 1.00 77.19 326 ASN A C 1
ATOM 2584 O O . ASN A 1 326 ? 19.903 -3.116 -26.415 1.00 77.19 326 ASN A O 1
ATOM 2588 N N . LYS A 1 327 ? 22.049 -3.561 -26.845 1.00 69.88 327 L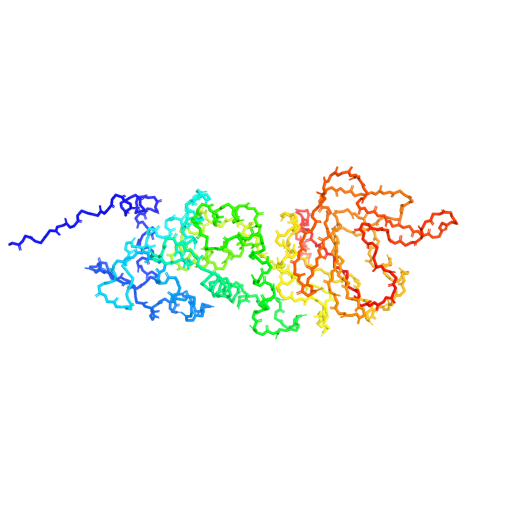YS A N 1
ATOM 2589 C CA . LYS A 1 327 ? 22.227 -2.473 -27.810 1.00 69.88 327 LYS A CA 1
ATOM 2590 C C . LYS A 1 327 ? 23.238 -2.882 -28.877 1.00 69.88 327 LYS A C 1
ATOM 2592 O O . LYS A 1 327 ? 24.257 -3.491 -28.569 1.00 69.88 327 LYS A O 1
ATOM 2597 N N . ALA A 1 328 ? 22.980 -2.453 -30.112 1.00 62.38 328 ALA A N 1
ATOM 2598 C CA . ALA A 1 328 ? 23.884 -2.563 -31.257 1.00 62.38 328 ALA A CA 1
ATOM 2599 C C . ALA A 1 328 ? 24.324 -3.995 -31.649 1.00 62.38 328 ALA A C 1
ATOM 2601 O O . ALA A 1 328 ? 25.371 -4.168 -32.271 1.00 62.38 328 ALA A O 1
ATOM 2602 N N . GLN A 1 329 ? 23.520 -5.020 -31.352 1.00 56.97 329 GLN A N 1
ATOM 2603 C CA . GLN A 1 329 ? 23.706 -6.383 -31.854 1.00 56.97 329 GLN A CA 1
ATOM 2604 C C . GLN A 1 329 ? 23.079 -6.561 -33.241 1.00 56.97 329 GLN A C 1
ATOM 2606 O O . GLN A 1 329 ? 22.010 -6.026 -33.529 1.00 56.97 329 GLN A O 1
ATOM 2611 N N . LYS A 1 330 ? 23.745 -7.324 -34.115 1.00 50.25 330 LYS A N 1
ATOM 2612 C CA . LYS A 1 330 ? 23.264 -7.601 -35.484 1.00 50.25 330 LYS A CA 1
ATOM 2613 C C . LYS A 1 330 ? 22.255 -8.749 -35.556 1.00 50.25 330 LYS A C 1
ATOM 2615 O O . LYS A 1 330 ? 21.458 -8.789 -36.483 1.00 50.25 330 LYS A O 1
ATOM 2620 N N . THR A 1 331 ? 22.324 -9.689 -34.615 1.00 48.94 331 THR A N 1
ATOM 2621 C CA . THR A 1 331 ? 21.590 -10.969 -34.654 1.00 48.94 331 THR A CA 1
ATOM 2622 C C . THR A 1 331 ? 20.682 -11.195 -33.447 1.00 48.94 331 THR A C 1
ATOM 2624 O O . THR A 1 331 ? 19.907 -12.145 -33.447 1.00 48.94 331 THR A O 1
ATOM 2627 N N . LEU A 1 332 ? 20.770 -10.341 -32.425 1.00 55.78 332 LEU A N 1
ATOM 2628 C CA . LEU A 1 332 ? 19.953 -10.405 -31.215 1.00 55.78 332 LEU A CA 1
ATOM 2629 C C . LEU A 1 332 ? 19.073 -9.154 -31.107 1.00 55.78 332 LEU A C 1
ATOM 2631 O O . LEU A 1 332 ? 19.483 -8.099 -31.603 1.00 55.78 332 LEU A O 1
ATOM 2635 N N . PRO A 1 333 ? 17.903 -9.243 -30.447 1.00 54.03 333 PRO A N 1
ATOM 2636 C CA . PRO A 1 333 ? 17.049 -8.086 -30.220 1.00 54.03 333 PRO A CA 1
ATOM 2637 C C . PRO A 1 333 ? 17.820 -6.951 -29.540 1.00 54.03 333 PRO A C 1
ATOM 2639 O O . PRO A 1 333 ? 18.507 -7.154 -28.539 1.00 54.03 333 PRO A O 1
ATOM 2642 N N . ASN A 1 334 ? 17.708 -5.749 -30.097 1.00 57.12 334 ASN A N 1
ATOM 2643 C CA . ASN A 1 334 ? 18.202 -4.526 -29.475 1.00 57.12 334 ASN A CA 1
ATOM 2644 C C . ASN A 1 334 ? 17.054 -3.857 -28.727 1.00 57.12 334 ASN A C 1
ATOM 2646 O O . ASN A 1 334 ? 15.937 -3.816 -29.232 1.00 57.12 334 ASN A O 1
ATOM 2650 N N . GLY A 1 335 ? 17.345 -3.303 -27.557 1.00 56.81 335 GLY A N 1
ATOM 2651 C CA . GLY A 1 335 ? 16.352 -2.751 -26.646 1.00 56.81 335 GLY A CA 1
ATOM 2652 C C . GLY A 1 335 ? 16.290 -3.524 -25.333 1.00 56.81 335 GLY A C 1
ATOM 2653 O O . GLY A 1 335 ? 17.161 -4.335 -25.011 1.00 56.81 335 GLY A O 1
ATOM 2654 N N . PHE A 1 336 ? 15.262 -3.225 -24.553 1.00 48.78 336 PHE A N 1
ATOM 2655 C CA . PHE A 1 336 ? 14.923 -3.927 -23.319 1.00 48.78 336 PHE A CA 1
ATOM 2656 C C . PHE A 1 336 ? 13.917 -5.036 -23.677 1.00 48.78 336 PHE A C 1
ATOM 2658 O O . PHE A 1 336 ? 13.021 -4.727 -24.460 1.00 48.78 336 PHE A O 1
ATOM 2665 N N . SER A 1 337 ? 14.064 -6.296 -23.229 1.00 49.44 337 SER A N 1
ATOM 2666 C CA . SER A 1 337 ? 13.207 -7.419 -23.704 1.00 49.44 337 SER A CA 1
ATOM 2667 C C . SER A 1 337 ? 12.089 -7.866 -22.736 1.00 49.44 337 SER A C 1
ATOM 2669 O O . SER A 1 337 ? 11.950 -7.340 -21.635 1.00 49.44 337 SER A O 1
ATOM 2671 N N . GLU A 1 338 ? 11.247 -8.788 -23.233 1.00 39.75 338 GLU A N 1
ATOM 2672 C CA . GLU A 1 338 ? 9.837 -9.138 -22.939 1.00 39.75 338 GLU A CA 1
ATOM 2673 C C . GLU A 1 338 ? 9.381 -9.250 -21.479 1.00 39.75 338 GLU A C 1
ATOM 2675 O O . GLU A 1 338 ? 8.190 -9.103 -21.222 1.00 39.75 338 GLU A O 1
ATOM 2680 N N . ALA A 1 339 ? 10.281 -9.439 -20.514 1.00 38.91 339 ALA A N 1
ATOM 2681 C CA . ALA A 1 339 ? 9.919 -9.337 -19.099 1.00 38.91 339 ALA A CA 1
ATOM 2682 C C . ALA A 1 339 ? 9.747 -7.875 -18.640 1.00 38.91 339 ALA A C 1
ATOM 2684 O O . ALA A 1 339 ? 9.171 -7.645 -17.587 1.00 38.91 339 ALA A O 1
ATOM 2685 N N . MET A 1 340 ? 10.208 -6.895 -19.430 1.00 41.78 340 MET A N 1
ATOM 2686 C CA . MET A 1 340 ? 9.996 -5.451 -19.237 1.00 41.78 340 MET A CA 1
ATOM 2687 C C . MET A 1 340 ? 9.923 -4.644 -20.556 1.00 41.78 340 MET A C 1
ATOM 2689 O O . MET A 1 340 ? 10.012 -3.413 -20.555 1.00 41.78 340 MET A O 1
ATOM 2693 N N . ALA A 1 341 ? 9.763 -5.298 -21.709 1.00 34.03 341 ALA A N 1
ATOM 2694 C CA . ALA A 1 341 ? 9.728 -4.623 -23.006 1.00 34.03 341 ALA A CA 1
ATOM 2695 C C . ALA A 1 341 ? 8.374 -3.986 -23.313 1.00 34.03 341 ALA A C 1
ATOM 2697 O O . ALA A 1 341 ? 7.534 -4.594 -23.961 1.00 34.03 341 ALA A O 1
ATOM 2698 N N . PHE A 1 342 ? 8.232 -2.713 -22.968 1.00 31.84 342 PHE A N 1
ATOM 2699 C CA . PHE A 1 342 ? 7.598 -1.742 -23.860 1.00 31.84 342 PHE A CA 1
ATOM 2700 C C . PHE A 1 342 ? 8.338 -0.404 -23.735 1.00 31.84 342 PHE A C 1
ATOM 2702 O O . PHE A 1 342 ? 7.861 0.550 -23.136 1.00 31.84 342 PHE A O 1
ATOM 2709 N N . MET A 1 343 ? 9.535 -0.324 -24.321 1.00 33.94 343 MET A N 1
ATOM 2710 C CA . MET A 1 343 ? 10.151 0.962 -24.682 1.00 33.94 343 MET A CA 1
ATOM 2711 C C . MET A 1 343 ? 10.350 1.059 -26.196 1.00 33.94 343 MET A C 1
ATOM 2713 O O . MET A 1 343 ? 11.390 1.501 -26.678 1.00 33.94 343 MET A O 1
ATOM 2717 N N . GLU A 1 344 ? 9.329 0.675 -26.963 1.00 26.17 344 GLU A N 1
ATOM 2718 C CA . GLU A 1 344 ? 9.125 1.304 -28.262 1.00 26.17 344 GLU A CA 1
ATOM 2719 C C . GLU A 1 344 ? 8.261 2.546 -28.021 1.00 26.17 344 GLU A C 1
ATOM 2721 O O . GLU A 1 344 ? 7.205 2.473 -27.396 1.00 26.17 344 GLU A O 1
ATOM 2726 N N . MET A 1 345 ? 8.788 3.708 -28.408 1.00 32.91 345 MET A N 1
ATOM 2727 C CA . MET A 1 345 ? 8.313 5.050 -28.066 1.00 32.91 345 MET A CA 1
ATOM 2728 C C . MET A 1 345 ? 6.838 5.302 -28.424 1.00 32.91 345 MET A C 1
ATOM 2730 O O . MET A 1 345 ? 6.526 5.970 -29.413 1.00 32.91 345 MET A O 1
ATOM 2734 N N . ALA A 1 346 ? 5.921 4.841 -27.579 1.00 24.05 346 ALA A N 1
ATOM 2735 C CA . ALA A 1 346 ? 4.504 5.133 -27.709 1.00 24.05 346 ALA A CA 1
ATOM 2736 C C . ALA A 1 346 ? 3.979 6.061 -26.606 1.00 24.05 346 ALA A C 1
ATOM 2738 O O . ALA A 1 346 ? 3.058 6.820 -26.885 1.00 24.05 346 ALA A O 1
ATOM 2739 N N . GLY A 1 347 ? 4.611 6.159 -25.434 1.00 29.41 347 GLY A N 1
ATOM 2740 C CA . GLY A 1 347 ? 4.169 7.145 -24.447 1.00 29.41 347 GLY A CA 1
ATOM 2741 C C . GLY A 1 347 ? 5.179 7.515 -23.361 1.00 29.41 347 GLY A C 1
ATOM 2742 O O . GLY A 1 347 ? 6.387 7.380 -23.554 1.00 29.41 347 GLY A O 1
ATOM 2743 N N . LYS A 1 348 ? 4.685 8.149 -22.293 1.00 33.28 348 LYS A N 1
ATOM 2744 C CA . LYS A 1 348 ? 5.500 8.835 -21.277 1.00 33.28 348 LYS A CA 1
ATOM 2745 C C . LYS A 1 348 ? 6.179 7.801 -20.380 1.00 33.28 348 LYS A C 1
ATOM 2747 O O . LYS A 1 348 ? 5.503 6.911 -19.889 1.00 33.28 348 LYS A O 1
ATOM 2752 N N . THR A 1 349 ? 7.483 7.914 -20.150 1.00 34.75 349 THR A N 1
ATOM 2753 C CA . THR A 1 349 ? 8.237 7.022 -19.253 1.00 34.75 349 THR A CA 1
ATOM 2754 C C . THR A 1 349 ? 8.884 7.815 -18.119 1.00 34.75 349 THR A C 1
ATOM 2756 O O . THR A 1 349 ? 9.577 8.794 -18.399 1.00 34.75 349 THR A O 1
ATOM 2759 N N . PHE A 1 350 ? 8.690 7.369 -16.875 1.00 37.09 350 PHE A N 1
ATOM 2760 C CA . PHE A 1 350 ? 9.458 7.767 -15.697 1.00 37.09 350 PHE A CA 1
ATOM 2761 C C . PHE A 1 350 ? 10.354 6.630 -15.229 1.00 37.09 350 PHE A C 1
ATOM 2763 O O . PHE A 1 350 ? 9.960 5.464 -15.221 1.00 37.09 350 PHE A O 1
ATOM 2770 N N . VAL A 1 351 ? 11.552 6.996 -14.798 1.00 43.16 351 VAL A N 1
ATOM 2771 C CA . VAL A 1 351 ? 12.525 6.089 -14.200 1.00 43.16 351 VAL A CA 1
ATOM 2772 C C . VAL A 1 351 ? 12.940 6.715 -12.890 1.00 43.16 351 VAL A C 1
ATOM 2774 O O . VAL A 1 351 ? 13.445 7.840 -12.889 1.00 43.16 351 VAL A O 1
ATOM 2777 N N . THR A 1 352 ? 12.726 6.011 -11.787 1.00 32.69 352 THR A N 1
ATOM 2778 C CA . THR A 1 352 ? 13.158 6.482 -10.473 1.00 32.69 352 THR A CA 1
ATOM 2779 C C . THR A 1 352 ? 14.201 5.540 -9.885 1.00 32.69 352 THR A C 1
ATOM 2781 O O . THR A 1 352 ? 14.024 4.323 -9.914 1.00 32.69 352 THR A O 1
ATOM 2784 N N . LYS A 1 353 ? 15.290 6.106 -9.361 1.00 32.34 353 LYS A N 1
ATOM 2785 C CA . LYS A 1 353 ? 16.288 5.431 -8.531 1.00 32.34 353 LYS A CA 1
ATOM 2786 C C . LYS A 1 353 ? 15.809 5.442 -7.103 1.00 32.34 353 LYS A C 1
ATOM 2788 O O . LYS A 1 353 ? 15.290 6.457 -6.648 1.00 32.34 353 LYS A O 1
ATOM 2793 N N . GLU A 1 354 ? 16.060 4.364 -6.387 1.00 33.03 354 GLU A N 1
ATOM 2794 C CA . GLU A 1 354 ? 15.974 4.410 -4.940 1.00 33.03 354 GLU A CA 1
ATOM 2795 C C . GLU A 1 354 ? 17.346 4.614 -4.291 1.00 33.03 354 GLU A C 1
ATOM 2797 O O . GLU A 1 354 ? 18.338 4.026 -4.728 1.00 33.03 354 GLU A O 1
ATOM 2802 N N . MET A 1 355 ? 17.422 5.444 -3.249 1.00 28.33 355 MET A N 1
ATOM 2803 C CA . MET A 1 355 ? 18.630 5.577 -2.431 1.00 28.33 355 MET A CA 1
ATOM 2804 C C . MET A 1 355 ? 18.505 4.749 -1.148 1.00 28.33 355 MET A C 1
ATOM 2806 O O . MET A 1 355 ? 17.690 5.052 -0.276 1.00 28.33 355 MET A O 1
ATOM 2810 N N . GLY A 1 356 ? 19.346 3.718 -1.033 1.00 28.08 356 GLY A N 1
ATOM 2811 C CA . GLY A 1 356 ? 19.590 3.016 0.227 1.00 28.08 356 GLY A CA 1
ATOM 2812 C C . GLY A 1 356 ? 20.409 3.871 1.199 1.00 28.08 356 GLY A C 1
ATOM 2813 O O . GLY A 1 356 ? 21.173 4.749 0.789 1.00 28.08 356 GLY A O 1
ATOM 2814 N N . ILE A 1 357 ? 20.249 3.613 2.497 1.00 27.47 357 ILE A N 1
ATOM 2815 C CA . ILE A 1 357 ? 21.021 4.270 3.557 1.00 27.47 357 ILE A CA 1
ATOM 2816 C C . ILE A 1 357 ? 22.466 3.755 3.504 1.00 27.47 357 ILE A C 1
ATOM 2818 O O . ILE A 1 357 ? 22.722 2.564 3.660 1.00 27.47 357 ILE A O 1
ATOM 2822 N N . ASP A 1 358 ? 23.410 4.664 3.270 1.00 32.88 358 ASP A N 1
ATOM 2823 C CA . ASP A 1 358 ? 24.845 4.397 3.357 1.00 32.88 358 ASP A CA 1
ATOM 2824 C C . ASP A 1 358 ? 25.298 4.596 4.812 1.00 32.88 358 ASP A C 1
ATOM 2826 O O . ASP A 1 358 ? 25.642 5.709 5.220 1.00 32.88 358 ASP A O 1
ATOM 2830 N N . ASP A 1 359 ? 25.281 3.519 5.603 1.00 33.81 359 ASP A N 1
ATOM 2831 C CA . ASP A 1 359 ? 25.701 3.507 7.016 1.00 33.81 359 ASP A CA 1
ATOM 2832 C C . ASP A 1 359 ? 27.185 3.904 7.223 1.00 33.81 359 ASP A C 1
ATOM 2834 O O . ASP A 1 359 ? 27.640 4.049 8.358 1.00 33.81 359 ASP A O 1
ATOM 2838 N N . ASN A 1 360 ? 27.953 4.123 6.145 1.00 34.50 360 ASN A N 1
ATOM 2839 C CA . ASN A 1 360 ? 29.367 4.499 6.198 1.00 34.50 360 ASN A CA 1
ATOM 2840 C C . ASN A 1 360 ? 29.656 5.988 5.951 1.00 34.50 360 ASN A C 1
ATOM 2842 O O . ASN A 1 360 ? 30.822 6.396 6.012 1.00 34.50 360 ASN A O 1
ATOM 2846 N N . LYS A 1 361 ? 28.647 6.841 5.727 1.00 35.06 361 LYS A N 1
ATOM 2847 C CA . LYS A 1 361 ? 28.882 8.293 5.658 1.00 35.06 361 LYS A CA 1
ATOM 2848 C C . LYS A 1 361 ? 29.003 8.892 7.057 1.00 35.06 361 LYS A C 1
ATOM 2850 O O . LYS A 1 361 ? 28.017 9.281 7.678 1.00 35.06 361 LYS A O 1
ATOM 2855 N N . LYS A 1 362 ? 30.245 9.014 7.540 1.00 32.41 362 LYS A N 1
ATOM 2856 C CA . LYS A 1 362 ? 30.566 9.912 8.659 1.00 32.41 362 LYS A CA 1
ATOM 2857 C C . LYS A 1 362 ? 30.083 11.335 8.331 1.00 32.41 362 LYS A C 1
ATOM 2859 O O . LYS A 1 362 ? 30.257 11.769 7.189 1.00 32.41 362 LYS A O 1
ATOM 2864 N N . PRO A 1 363 ? 29.507 12.060 9.306 1.00 32.56 363 PRO A N 1
ATOM 2865 C CA . PRO A 1 363 ? 29.141 13.455 9.111 1.00 32.56 363 PRO A CA 1
ATOM 2866 C C . PRO A 1 363 ? 30.384 14.276 8.732 1.00 32.56 363 PRO A C 1
ATOM 2868 O O . PRO A 1 363 ? 31.487 13.929 9.173 1.00 32.56 363 PRO A O 1
ATOM 2871 N N . PRO A 1 364 ? 30.226 15.331 7.911 1.00 34.50 364 PRO A N 1
ATOM 2872 C CA . PRO A 1 364 ? 31.329 16.221 7.581 1.00 34.50 364 PRO A CA 1
ATOM 2873 C C . PRO A 1 364 ? 31.933 16.766 8.878 1.00 34.50 364 PRO A C 1
ATOM 2875 O O . PRO A 1 364 ? 31.216 17.250 9.752 1.00 34.50 364 PRO A O 1
ATOM 2878 N N . GLN A 1 365 ? 33.249 16.608 9.023 1.00 34.12 365 GLN A N 1
ATOM 2879 C CA . GLN A 1 365 ? 34.005 17.333 10.032 1.00 34.12 365 GLN A CA 1
ATOM 2880 C C . GLN A 1 365 ? 34.019 18.794 9.597 1.00 34.12 365 GLN A C 1
ATOM 2882 O O . GLN A 1 365 ? 34.504 19.108 8.512 1.00 34.12 365 GLN A O 1
ATOM 2887 N N . ASP A 1 366 ? 33.443 19.656 10.428 1.00 34.97 366 ASP A N 1
ATOM 2888 C CA . ASP A 1 366 ? 33.647 21.091 10.323 1.00 34.97 366 ASP A CA 1
ATOM 2889 C C . ASP A 1 366 ? 35.133 21.361 10.598 1.00 34.97 366 ASP A C 1
ATOM 2891 O O . ASP A 1 366 ? 35.606 21.208 11.728 1.00 34.97 366 ASP A O 1
ATOM 2895 N N . ASP A 1 367 ? 35.876 21.692 9.543 1.00 36.75 367 ASP A N 1
ATOM 2896 C CA . ASP A 1 367 ? 37.208 22.271 9.669 1.00 36.75 367 ASP A CA 1
ATOM 2897 C C . ASP A 1 367 ? 37.070 23.742 10.104 1.00 36.75 367 ASP A C 1
ATOM 2899 O O . ASP A 1 367 ? 36.193 24.467 9.629 1.00 36.75 367 ASP A O 1
ATOM 2903 N N . ALA A 1 368 ? 37.926 24.105 11.062 1.00 39.88 368 ALA A N 1
ATOM 2904 C CA . ALA A 1 368 ? 37.907 25.276 11.946 1.00 39.88 368 ALA A CA 1
ATOM 2905 C C . ALA A 1 368 ? 37.746 26.667 11.307 1.00 39.88 368 ALA A C 1
ATOM 2907 O O . ALA A 1 368 ? 38.288 26.902 10.202 1.00 39.88 368 ALA A O 1
#

Solvent-accessible surface area (backbone atoms only — not comparable to full-atom values): 20778 Å² total; per-residue (Å²): 137,84,79,75,80,73,80,72,53,70,65,45,56,50,27,48,64,72,60,31,68,70,40,51,51,45,31,33,57,59,62,71,44,54,93,91,41,85,57,60,42,46,62,74,55,48,44,74,64,40,68,67,48,50,72,69,39,53,51,35,45,53,52,18,39,63,54,87,50,95,45,98,60,38,37,34,50,62,27,50,49,37,48,51,37,28,54,68,41,90,48,64,67,46,29,38,55,42,54,47,25,32,52,33,30,88,51,80,53,36,46,68,69,46,49,51,56,41,51,51,36,32,48,48,32,49,54,69,70,50,68,70,52,62,81,45,36,76,78,67,91,66,79,61,60,49,58,58,51,39,75,52,64,91,66,70,80,63,34,40,64,69,58,51,42,51,49,44,73,71,35,52,49,60,36,50,45,47,47,52,30,42,44,46,53,53,35,51,56,35,29,44,74,54,27,62,76,76,60,66,50,96,71,66,67,57,46,51,50,70,38,77,40,74,45,85,94,54,53,44,90,80,55,44,74,67,48,47,30,55,52,41,42,72,40,58,85,83,55,38,52,28,38,29,52,50,41,41,33,83,84,64,41,78,49,67,69,51,46,48,75,52,45,56,71,41,49,36,34,42,40,40,38,26,45,78,89,62,39,28,32,37,34,40,39,70,48,53,46,54,86,33,97,55,62,38,72,57,75,82,25,33,36,38,34,56,31,86,53,46,49,76,47,66,61,82,72,85,68,72,66,48,40,37,30,26,72,91,53,94,87,51,82,60,45,52,40,85,68,69,46,78,83,69,94,59,51,53,37,42,32,32,36,43,57,61,87,67,92,79,70,72,75,83,78,83,79,132